Protein AF-A0A1X6NKA6-F1 (afdb_monomer_lite)

Secondary structure (DSSP, 8-state):
---SGGGSSS-SSS--TTSHHHHHHTTS--EEEEETT-HHHHHHHHHHH-PEEEEEPPPPEEE----THHHHHHHHHHHHHHHHHHSPPPPTTS---------------------PPPPHHHHHHHHHHHHHHHHHTHHHHHTTTS-HHHHHTTTTTS-HHHHHHHHHHHHHHHHHHHH-EEE-S---TTPPPPHHHHHHHHHHHHTTTS-TT-HHHHHHTT-----TTTHHHHHHHHHHHHHHHHHHHSPPPPPPTTS-PPPPP------S--TTS-HHHHHHHHHHHHHHHHHTTTTHHHHHHHHHHTT--PPEEE---HHHHGGGG-SSSSEEE---GGGPSPHHHHHHHHHHHHHHHHHHHHHTTTPPPSEEEEEE-HHHHHHHTSHHHHHHHHHHTEEEEE-TT--EEEEEEPPHHHH-SPBPEEEEEE-HHHHHH-HHHHHHHHHHHHHHHHSSS-GGGBHHHHHHHHHHHHHHHHHHT----------TTSS--TT--EEESSTT----SHHHHHHHT--SSHHHHHHHHHHHH-EEESSS-EEEE-HHHHHHHHHHEEEEEEEE--SSS-TTT-HHIIIIIIHHHHHHHHHS-STHHHHT-EEEEEES----EEETTEEE-S-S-EEHHHHHHHHHHHTTT-HHHHHHHHHTHHHHHHHHHHHHHHHHHHHHHH----HHHHHHHHIIIIISHHHHHHHHHH-HHHHHHHHHHHHHHHHTT-S-S--HHHHHHHH-

pLDDT: mean 84.9, std 17.62, range [27.66, 98.81]

Sequence (744 aa):
MHGTQEWLPGSPLGAGPYCWPDKLLGNVPHLYVYAANNPAESALAKRRAYATIVSHGVPPYGRAGLYKELAALPPQLAALTAALDEAPPPPADEPAAAAAATATDGGSGGGDGGCGHHPPAVAAALAAVVATATAAGLDADTGRALDWAALRAGGGSLTRAELAAAATVLGDRLAVVANRLYSVGLHVFGRAPTAEEVASTLSPLLAGSLPPEDADLTAAAGGGHLDRGVLEAETVPAVAAAIAAHTVGAEAPPAAADGGDAPPPPPFDGTPWAPHLPAPTLDALATAATVGALMRQTPGELDALSTALDGGYVRAAPGGDVLRDGPGVLPTGRNIHSLDPYRLPSPTAAAAGAALAEEVVANHAAAHGGRPPATVAVPLWGLDAIKTRGEAVGLVLGLVGAAVVRDATGRVVRFELRPLAALGRPRVDVLVNLSGIFRDSFAHTVELLDDMFRRAAAAEEDPEWNFVRAHALAAAADAAAAADGGGGGGGGGGDAAGVGDVAARLFSNAPESYGSQVAERVQDGTWEAGEELADTYVARNAYAYGRSVRGAPSRPALDALLATTEAVVQQIDSVEYGLTDIQEYHANTGALVRAARAAKPGGAAAADVSASIVEAVAAPVMGAGRRLVNRSLVPLDDLLRTEYRAKLLNPAWAAAMLASGPGGAYEVSTRATALIGWGGAVGFGDAFVYEQLAGLYVTDAANRAALRGANPEAYRNVVGRLLEGAGRGLWADPPPALLNRLRE

Radius of gyration: 27.6 Å; chains: 1; bounding box: 85×81×66 Å

Structure (mmCIF, N/CA/C/O backbone):
data_AF-A0A1X6NKA6-F1
#
_entry.id   AF-A0A1X6NKA6-F1
#
loop_
_atom_site.group_PDB
_atom_site.id
_atom_site.type_symbol
_atom_site.label_atom_id
_atom_site.label_alt_id
_atom_site.label_comp_id
_atom_site.label_asym_id
_atom_site.label_entity_id
_atom_site.label_seq_id
_atom_site.pdbx_PDB_ins_code
_atom_site.Cartn_x
_atom_site.Cartn_y
_atom_site.Cartn_z
_atom_site.occupancy
_atom_site.B_iso_or_equiv
_atom_site.auth_seq_id
_atom_site.auth_comp_id
_atom_site.auth_asym_id
_atom_site.auth_atom_id
_atom_site.pdbx_PDB_model_num
ATOM 1 N N . MET A 1 1 ? 4.284 -8.189 12.095 1.00 51.81 1 MET A N 1
ATOM 2 C CA . MET A 1 1 ? 5.713 -8.114 12.461 1.00 51.81 1 MET A CA 1
ATOM 3 C C . MET A 1 1 ? 6.315 -9.488 12.242 1.00 51.81 1 MET A C 1
ATOM 5 O O . MET A 1 1 ? 5.708 -10.466 12.664 1.00 51.81 1 MET A O 1
ATOM 9 N N . HIS A 1 2 ? 7.441 -9.550 11.548 1.00 72.44 2 HIS A N 1
ATOM 10 C CA . HIS A 1 2 ? 8.125 -10.783 11.175 1.00 72.44 2 HIS A CA 1
ATOM 11 C C . HIS A 1 2 ? 9.512 -10.832 11.815 1.00 72.44 2 HIS A C 1
ATOM 13 O O . HIS A 1 2 ? 9.931 -9.891 12.495 1.00 72.44 2 HIS A O 1
ATOM 19 N N . GLY A 1 3 ? 10.205 -11.944 11.634 1.00 72.50 3 GLY A N 1
ATOM 20 C CA . GLY A 1 3 ? 11.508 -12.192 12.222 1.00 72.50 3 GLY A CA 1
ATOM 21 C C . GLY A 1 3 ? 12.575 -11.615 11.316 1.00 72.50 3 GLY A C 1
ATOM 22 O O . GLY A 1 3 ? 12.289 -11.077 10.250 1.00 72.50 3 GLY A O 1
ATOM 23 N N . THR A 1 4 ? 13.833 -11.712 11.724 1.00 82.19 4 THR A N 1
ATOM 24 C CA . THR A 1 4 ? 14.959 -11.407 10.830 1.00 82.19 4 THR A CA 1
ATOM 25 C C . THR A 1 4 ? 15.486 -12.659 10.139 1.00 82.19 4 THR A C 1
ATOM 27 O O . THR A 1 4 ? 16.085 -12.560 9.071 1.00 82.19 4 THR A O 1
ATOM 30 N N . GLN A 1 5 ? 15.260 -13.842 10.720 1.00 87.56 5 GLN A N 1
ATOM 31 C CA . GLN A 1 5 ? 15.909 -15.088 10.314 1.00 87.56 5 GLN A CA 1
ATOM 32 C C . GLN A 1 5 ? 15.603 -15.462 8.868 1.00 87.56 5 GLN A C 1
ATOM 34 O O . GLN A 1 5 ? 16.527 -15.707 8.099 1.00 87.56 5 GLN A O 1
ATOM 39 N N . GLU A 1 6 ? 14.333 -15.452 8.478 1.00 89.50 6 GLU A N 1
ATOM 40 C CA . GLU A 1 6 ? 13.853 -15.811 7.144 1.00 89.50 6 GLU A CA 1
ATOM 41 C C . GLU A 1 6 ? 14.269 -14.823 6.043 1.00 89.50 6 GLU A C 1
ATOM 43 O O . GLU A 1 6 ? 14.044 -15.105 4.867 1.00 89.50 6 GLU A O 1
ATOM 48 N N . TRP A 1 7 ? 14.927 -13.717 6.403 1.00 90.94 7 TRP A N 1
ATOM 49 C CA . TRP A 1 7 ? 15.414 -12.667 5.502 1.00 90.94 7 TRP A CA 1
ATOM 50 C C . TRP A 1 7 ? 16.938 -12.629 5.378 1.00 90.94 7 TRP A C 1
ATOM 52 O O . TRP A 1 7 ? 17.463 -11.968 4.482 1.00 90.94 7 TRP A O 1
ATOM 62 N N . LEU A 1 8 ? 17.662 -13.361 6.231 1.00 91.69 8 LEU A N 1
ATOM 63 C CA . LEU A 1 8 ? 19.123 -13.410 6.182 1.00 91.69 8 LEU A CA 1
ATOM 64 C C . LEU A 1 8 ? 19.630 -14.048 4.877 1.00 91.69 8 LEU A C 1
ATOM 66 O O . LEU A 1 8 ? 18.891 -14.806 4.242 1.00 91.69 8 LEU A O 1
ATOM 70 N N . PRO A 1 9 ? 20.888 -13.794 4.468 1.00 90.62 9 PRO A N 1
ATOM 71 C CA . PRO A 1 9 ? 21.424 -14.334 3.222 1.00 90.62 9 PRO A CA 1
ATOM 72 C C . PRO A 1 9 ? 21.401 -15.871 3.153 1.00 90.62 9 PRO A C 1
ATOM 74 O O . PRO A 1 9 ? 21.667 -16.574 4.134 1.00 90.62 9 PRO A O 1
ATOM 77 N N . GLY A 1 10 ? 21.083 -16.391 1.972 1.00 90.19 10 GLY A N 1
ATOM 78 C CA . GLY A 1 10 ? 21.045 -17.815 1.647 1.00 90.19 10 GLY A CA 1
ATOM 79 C C . GLY A 1 10 ? 20.010 -18.149 0.572 1.00 90.19 10 GLY A C 1
ATOM 80 O O . GLY A 1 10 ? 19.214 -17.296 0.171 1.00 90.19 10 GLY A O 1
ATOM 81 N N . SER A 1 11 ? 19.960 -19.418 0.169 1.00 89.25 11 SER A N 1
ATOM 82 C CA . SER A 1 11 ? 19.050 -19.908 -0.869 1.00 89.25 11 SER A CA 1
ATOM 83 C C . SER A 1 11 ? 17.591 -19.458 -0.644 1.00 89.25 11 SER A C 1
ATOM 85 O O . SER A 1 11 ? 17.099 -19.487 0.494 1.00 89.25 11 SER A O 1
ATOM 87 N N . PRO A 1 12 ? 16.870 -19.054 -1.706 1.00 84.88 12 PRO A N 1
ATOM 88 C CA . PRO A 1 12 ? 15.459 -18.674 -1.614 1.00 84.88 12 PRO A CA 1
ATOM 89 C C . PRO A 1 12 ? 14.524 -19.863 -1.326 1.00 84.88 12 PRO A C 1
ATOM 91 O O . PRO A 1 12 ? 13.420 -19.683 -0.811 1.00 84.88 12 PRO A O 1
ATOM 94 N N . LEU A 1 13 ? 14.959 -21.090 -1.633 1.00 85.81 13 LEU A N 1
ATOM 95 C CA . LEU A 1 13 ? 14.236 -22.332 -1.357 1.00 85.81 13 LEU A CA 1
ATOM 96 C C . LEU A 1 13 ? 15.226 -23.461 -1.056 1.00 85.81 13 LEU A C 1
ATOM 98 O O . LEU A 1 13 ? 16.273 -23.550 -1.694 1.00 85.81 13 LEU A O 1
ATOM 102 N N . GLY A 1 14 ? 14.877 -24.347 -0.119 1.00 84.81 14 GLY A N 1
ATOM 103 C CA . GLY A 1 14 ? 15.750 -25.458 0.261 1.00 84.81 14 GLY A CA 1
ATOM 104 C C . GLY A 1 14 ? 17.017 -24.944 0.936 1.00 84.81 14 GLY A C 1
ATOM 105 O O . GLY A 1 14 ? 18.118 -25.169 0.436 1.00 84.81 14 GLY A O 1
ATOM 106 N N . ALA A 1 15 ? 16.846 -24.192 2.029 1.00 88.44 15 ALA A N 1
ATOM 107 C CA . ALA A 1 15 ? 17.965 -23.767 2.857 1.00 88.44 15 ALA A CA 1
ATOM 108 C C . ALA A 1 15 ? 18.807 -24.991 3.269 1.00 88.44 15 ALA A C 1
ATOM 110 O O . ALA A 1 15 ? 18.294 -26.092 3.452 1.00 88.44 15 ALA A O 1
ATOM 111 N N . GLY A 1 16 ? 20.120 -24.803 3.334 1.00 89.38 16 GLY A N 1
ATOM 112 C CA . GLY A 1 16 ? 21.069 -25.847 3.712 1.00 89.38 16 GLY A CA 1
ATOM 113 C C . GLY A 1 16 ? 22.232 -25.253 4.503 1.00 89.38 16 GLY A C 1
ATOM 114 O O . GLY A 1 16 ? 22.208 -24.054 4.783 1.00 89.38 16 GLY A O 1
ATOM 115 N N . PRO A 1 17 ? 23.308 -26.013 4.772 1.00 91.44 17 PRO A N 1
ATOM 116 C CA . PRO A 1 17 ? 24.329 -25.655 5.767 1.00 91.44 17 PRO A CA 1
ATOM 117 C C . PRO A 1 17 ? 25.132 -24.381 5.452 1.00 91.44 17 PRO A C 1
ATOM 119 O O . PRO A 1 17 ? 25.899 -23.899 6.285 1.00 91.44 17 PRO A O 1
ATOM 122 N N . TYR A 1 18 ? 24.982 -23.820 4.250 1.00 91.62 18 TYR A N 1
ATOM 123 C CA . TYR A 1 18 ? 25.591 -22.552 3.840 1.00 91.62 18 TYR A CA 1
ATOM 124 C C . TYR A 1 18 ? 24.664 -21.338 4.011 1.00 91.62 18 TYR A C 1
ATOM 126 O O . TYR A 1 18 ? 25.142 -20.209 3.951 1.00 91.62 18 TYR A O 1
ATOM 134 N N . CYS A 1 19 ? 23.374 -21.553 4.270 1.00 93.69 19 CYS A N 1
ATOM 135 C CA . CYS A 1 19 ? 22.367 -20.510 4.451 1.00 93.69 19 CYS A CA 1
ATOM 136 C C . CYS A 1 19 ? 22.309 -20.073 5.921 1.00 93.69 19 CYS A C 1
ATOM 138 O O . CYS A 1 19 ? 22.289 -20.913 6.821 1.00 93.69 19 CYS A O 1
ATOM 140 N N . TRP A 1 20 ? 22.237 -18.767 6.186 1.00 93.94 20 TRP A N 1
ATOM 141 C CA . TRP A 1 20 ? 22.110 -18.257 7.557 1.00 93.94 20 TRP A CA 1
ATOM 142 C C . TRP A 1 20 ? 20.865 -18.743 8.308 1.00 93.94 20 TRP A C 1
ATOM 144 O O . TRP A 1 20 ? 21.028 -19.112 9.472 1.00 93.94 20 TRP A O 1
ATOM 154 N N . PRO A 1 21 ? 19.664 -18.801 7.693 1.00 92.25 21 PRO A N 1
ATOM 155 C CA . PRO A 1 21 ? 18.490 -19.347 8.369 1.00 92.25 21 PRO A CA 1
ATOM 156 C C . PRO A 1 21 ? 18.732 -20.756 8.937 1.00 92.25 21 PRO A C 1
ATOM 158 O O . PRO A 1 21 ? 18.454 -21.006 10.105 1.00 92.25 21 PRO A O 1
ATOM 161 N N . ASP A 1 22 ? 19.342 -21.643 8.143 1.00 93.31 22 ASP A N 1
ATOM 162 C CA . ASP A 1 22 ? 19.651 -23.026 8.527 1.00 93.31 22 ASP A CA 1
ATOM 163 C C . ASP A 1 22 ? 20.708 -23.096 9.637 1.00 93.31 22 ASP A C 1
ATOM 165 O O . ASP A 1 22 ? 20.525 -23.793 10.630 1.00 93.31 22 ASP A O 1
ATOM 169 N N . LYS A 1 23 ? 21.784 -22.305 9.531 1.00 93.06 23 LYS A N 1
ATOM 170 C CA . LYS A 1 23 ? 22.840 -22.251 10.557 1.00 93.06 23 LYS A CA 1
ATOM 171 C C . LYS A 1 23 ? 22.332 -21.800 11.925 1.00 93.06 23 LYS A C 1
ATOM 173 O O . LYS A 1 23 ? 22.872 -22.236 12.939 1.00 93.06 23 LYS A O 1
ATOM 178 N N . LEU A 1 24 ? 21.368 -20.880 11.949 1.00 92.12 24 LEU A N 1
ATOM 179 C CA . LEU A 1 24 ? 20.849 -20.302 13.188 1.00 92.12 24 LEU A CA 1
ATOM 180 C C . LEU A 1 24 ? 19.751 -21.160 13.818 1.00 92.12 24 LEU A C 1
ATOM 182 O O . LEU A 1 24 ? 19.713 -21.279 15.040 1.00 92.12 24 LEU A O 1
ATOM 186 N N . LEU A 1 25 ? 18.870 -21.747 13.004 1.00 90.75 25 LEU A N 1
ATOM 187 C CA . LEU A 1 25 ? 17.755 -22.568 13.488 1.00 90.75 25 LEU A CA 1
ATOM 188 C C . LEU A 1 25 ? 18.145 -24.031 13.715 1.00 90.75 25 LEU A C 1
ATOM 190 O O . LEU A 1 25 ? 17.664 -24.668 14.656 1.00 90.75 25 LEU A O 1
ATOM 194 N N . GLY A 1 26 ? 19.014 -24.574 12.861 1.00 90.00 26 GLY A N 1
ATOM 195 C CA . GLY A 1 26 ? 19.338 -25.993 12.831 1.00 90.00 26 GLY A CA 1
ATOM 196 C C . GLY A 1 26 ? 18.076 -26.854 12.751 1.00 90.00 26 GLY A C 1
ATOM 197 O O . GLY A 1 26 ? 17.219 -26.652 11.897 1.00 90.00 26 GLY A O 1
ATOM 198 N N . ASN A 1 27 ? 17.953 -27.801 13.682 1.00 91.50 27 ASN A N 1
ATOM 199 C CA . ASN A 1 27 ? 16.845 -28.760 13.732 1.00 91.50 27 ASN A CA 1
ATOM 200 C C . ASN A 1 27 ? 15.757 -28.396 14.757 1.00 91.50 27 ASN A C 1
ATOM 202 O O . ASN A 1 27 ? 14.934 -29.249 15.091 1.00 91.50 27 ASN A O 1
ATOM 206 N N . VAL A 1 28 ? 15.773 -27.184 15.323 1.00 92.12 28 VAL A N 1
ATOM 207 C CA . VAL A 1 28 ? 14.750 -26.773 16.295 1.00 92.12 28 VAL A CA 1
ATOM 208 C C . VAL A 1 28 ? 13.423 -26.560 15.555 1.00 92.12 28 VAL A C 1
ATOM 210 O O . VAL A 1 28 ? 13.396 -25.766 14.613 1.00 92.12 28 VAL A O 1
ATOM 213 N N . PRO A 1 29 ? 12.316 -27.226 15.951 1.00 92.94 29 PRO A N 1
ATOM 214 C CA . PRO A 1 29 ? 11.007 -26.953 15.369 1.00 92.94 29 PRO A CA 1
ATOM 215 C C . PRO A 1 29 ? 10.650 -25.473 15.508 1.00 92.94 29 PRO A C 1
ATOM 217 O O . PRO A 1 29 ? 10.591 -24.935 16.614 1.00 92.94 29 PRO A O 1
ATOM 220 N N . HIS A 1 30 ? 10.415 -24.815 14.377 1.00 93.88 30 HIS A N 1
ATOM 221 C CA . HIS A 1 30 ? 10.095 -23.397 14.335 1.00 93.88 30 HIS A CA 1
ATOM 222 C C . HIS A 1 30 ? 8.582 -23.220 14.196 1.00 93.88 30 HIS A C 1
ATOM 224 O O . HIS A 1 30 ? 8.009 -23.450 13.132 1.00 93.88 30 HIS A O 1
ATOM 230 N N . LEU A 1 31 ? 7.924 -22.829 15.285 1.00 94.94 31 LEU A N 1
ATOM 231 C CA . LEU A 1 31 ? 6.514 -22.442 15.278 1.00 94.94 31 LEU A CA 1
ATOM 232 C C . LEU A 1 31 ? 6.413 -20.926 15.160 1.00 94.94 31 LEU A C 1
ATOM 234 O O . LEU A 1 31 ? 7.112 -20.210 15.875 1.00 94.94 31 LEU A O 1
ATOM 238 N N . TYR A 1 32 ? 5.535 -20.447 14.283 1.00 95.75 32 TYR A N 1
ATOM 239 C CA . TYR A 1 32 ? 5.427 -19.023 13.992 1.00 95.75 32 TYR A CA 1
ATOM 240 C C . TYR A 1 32 ? 3.969 -18.559 14.010 1.00 95.75 32 TYR A C 1
ATOM 242 O O . TYR A 1 32 ? 3.171 -18.941 13.157 1.00 95.75 32 TYR A O 1
ATOM 250 N N . VAL A 1 33 ? 3.629 -17.692 14.966 1.00 95.62 33 VAL A N 1
ATOM 251 C CA . VAL A 1 33 ? 2.360 -16.955 14.976 1.00 95.62 33 VAL A CA 1
ATOM 252 C C . VAL A 1 33 ? 2.410 -15.838 13.932 1.00 95.62 33 VAL A C 1
ATOM 254 O O . VAL A 1 33 ? 3.265 -14.958 14.017 1.00 95.62 33 VAL A O 1
ATOM 257 N N . TYR A 1 34 ? 1.524 -15.883 12.935 1.00 94.94 34 TYR A N 1
ATOM 258 C CA . TYR A 1 34 ? 1.578 -14.981 11.775 1.00 94.94 34 TYR A CA 1
ATOM 259 C C . TYR A 1 34 ? 0.198 -14.455 11.390 1.00 94.94 34 TYR A C 1
ATOM 261 O O . TYR A 1 34 ? -0.791 -15.170 11.511 1.00 94.94 34 TYR A O 1
ATOM 269 N N . ALA A 1 35 ? 0.102 -13.232 10.877 1.00 93.56 35 ALA A N 1
ATOM 270 C CA . ALA A 1 35 ? -1.185 -12.687 10.457 1.00 93.56 35 ALA A CA 1
ATOM 271 C C . ALA A 1 35 ? -1.758 -13.487 9.273 1.00 93.56 35 ALA A C 1
ATOM 273 O O . ALA A 1 35 ? -1.053 -13.754 8.294 1.00 93.56 35 ALA A O 1
ATOM 274 N N . ALA A 1 36 ? -3.043 -13.848 9.341 1.00 93.31 36 ALA A N 1
ATOM 275 C CA . ALA A 1 36 ? -3.740 -14.593 8.286 1.00 93.31 36 ALA A CA 1
ATOM 276 C C . ALA A 1 36 ? -3.686 -13.874 6.930 1.00 93.31 36 ALA A C 1
ATOM 278 O O . ALA A 1 36 ? -3.615 -14.514 5.879 1.00 93.31 36 ALA A O 1
ATOM 279 N N . ASN A 1 37 ? -3.643 -12.542 6.971 1.00 91.31 37 ASN A N 1
ATOM 280 C CA . ASN A 1 37 ? -3.549 -11.674 5.811 1.00 91.31 37 ASN A CA 1
ATOM 281 C C . ASN A 1 37 ? -2.117 -11.434 5.319 1.00 91.31 37 ASN A C 1
ATOM 283 O O . ASN A 1 37 ? -1.935 -10.600 4.444 1.00 91.31 37 ASN A O 1
ATOM 287 N N . ASN A 1 38 ? -1.100 -12.148 5.804 1.00 92.44 38 ASN A N 1
ATOM 288 C CA . ASN A 1 38 ? 0.249 -12.056 5.243 1.00 92.44 38 ASN A CA 1
ATOM 289 C C . ASN A 1 38 ? 0.750 -13.417 4.716 1.00 92.44 38 ASN A C 1
ATOM 291 O O . ASN A 1 38 ? 1.715 -14.004 5.224 1.00 92.44 38 ASN A O 1
ATOM 295 N N . PRO A 1 39 ? 0.091 -13.964 3.672 1.00 92.81 39 PRO A N 1
ATOM 296 C CA . PRO A 1 39 ? 0.469 -15.243 3.073 1.00 92.81 39 PRO A CA 1
ATOM 297 C C . PRO A 1 39 ? 1.810 -15.199 2.326 1.00 92.81 39 PRO A C 1
ATOM 299 O O . PRO A 1 39 ? 2.350 -16.254 1.998 1.00 92.81 39 PRO A O 1
ATOM 302 N N . ALA A 1 40 ? 2.325 -14.012 1.991 1.00 92.00 40 ALA A N 1
ATOM 303 C CA . ALA A 1 40 ? 3.555 -13.857 1.219 1.00 92.00 40 ALA A CA 1
ATOM 304 C C . ALA A 1 40 ? 4.795 -14.069 2.085 1.00 92.00 40 ALA A C 1
ATOM 306 O O . ALA A 1 40 ? 5.633 -14.917 1.780 1.00 92.00 40 ALA A O 1
ATOM 307 N N . GLU A 1 41 ? 4.897 -13.336 3.188 1.00 93.00 41 GLU A N 1
ATOM 308 C CA . GLU A 1 41 ? 6.041 -13.465 4.085 1.00 93.00 41 GLU A CA 1
ATOM 309 C C . GLU A 1 41 ? 5.987 -14.774 4.881 1.00 93.00 41 GLU A C 1
ATOM 311 O O . GLU A 1 41 ? 7.013 -15.429 5.060 1.00 93.00 41 GLU A O 1
ATOM 316 N N . SER A 1 42 ? 4.793 -15.245 5.263 1.00 93.88 42 SER A N 1
ATOM 317 C CA . SER A 1 42 ? 4.657 -16.565 5.896 1.00 93.88 42 SER A CA 1
ATOM 318 C C . SER A 1 42 ? 5.123 -17.705 4.978 1.00 93.88 42 SER A C 1
ATOM 320 O O . SER A 1 42 ? 5.689 -18.692 5.453 1.00 93.88 42 SER A O 1
ATOM 322 N N . ALA A 1 43 ? 4.975 -17.569 3.653 1.00 93.25 43 ALA A N 1
ATOM 323 C CA . ALA A 1 43 ? 5.566 -18.505 2.698 1.00 93.25 43 ALA A CA 1
ATOM 324 C C . ALA A 1 43 ? 7.099 -18.459 2.696 1.00 93.25 43 ALA A C 1
ATOM 326 O O . ALA A 1 43 ? 7.732 -19.509 2.556 1.00 93.25 43 ALA A O 1
ATOM 327 N N . LEU A 1 44 ? 7.700 -17.284 2.895 1.00 92.19 44 LEU A N 1
ATOM 328 C CA . LEU A 1 44 ? 9.147 -17.147 3.049 1.00 92.19 44 LEU A CA 1
ATOM 329 C C . LEU A 1 44 ? 9.629 -17.835 4.334 1.00 92.19 44 LEU A C 1
ATOM 331 O O . LEU A 1 44 ? 10.540 -18.664 4.273 1.00 92.19 44 LEU A O 1
ATOM 335 N N . ALA A 1 45 ? 8.954 -17.593 5.463 1.00 93.75 45 ALA A N 1
ATOM 336 C CA . ALA A 1 45 ? 9.250 -18.243 6.740 1.00 93.75 45 ALA A CA 1
ATOM 337 C C . ALA A 1 45 ? 9.175 -19.779 6.640 1.00 93.75 45 ALA A C 1
ATOM 339 O O . ALA A 1 45 ? 10.063 -20.487 7.115 1.00 93.75 45 ALA A O 1
ATOM 340 N N . LYS A 1 46 ? 8.176 -20.322 5.935 1.00 94.19 46 LYS A N 1
ATOM 341 C CA . LYS A 1 46 ? 8.086 -21.768 5.660 1.00 94.19 46 LYS A CA 1
ATOM 342 C C . LYS A 1 46 ? 9.268 -22.301 4.858 1.00 94.19 46 LYS A C 1
ATOM 344 O O . LYS A 1 46 ? 9.819 -23.348 5.186 1.00 94.19 46 LYS A O 1
ATOM 349 N N . ARG A 1 47 ? 9.621 -21.614 3.769 1.00 93.00 47 ARG A N 1
ATOM 350 C CA . ARG A 1 47 ? 10.608 -22.092 2.786 1.00 93.00 47 ARG A CA 1
ATOM 351 C C . ARG A 1 47 ? 12.046 -21.942 3.264 1.00 93.00 47 ARG A C 1
ATOM 353 O O . ARG A 1 47 ? 12.888 -22.751 2.876 1.00 93.00 47 ARG A O 1
ATOM 360 N N . ARG A 1 48 ? 12.321 -20.900 4.053 1.00 92.94 48 ARG A N 1
ATOM 361 C CA . ARG A 1 48 ? 13.678 -20.517 4.465 1.00 92.94 48 ARG A CA 1
ATOM 362 C C . ARG A 1 48 ? 13.964 -20.795 5.933 1.00 92.94 48 ARG A C 1
ATOM 364 O O . ARG A 1 48 ? 15.117 -21.014 6.264 1.00 92.94 48 ARG A O 1
ATOM 371 N N . ALA A 1 49 ? 12.943 -20.817 6.786 1.00 92.12 49 ALA A N 1
ATOM 372 C CA . ALA A 1 49 ? 13.086 -20.993 8.230 1.00 92.12 49 ALA A CA 1
ATOM 373 C C . ALA A 1 49 ? 12.298 -22.200 8.774 1.00 92.12 49 ALA A C 1
ATOM 375 O O . ALA A 1 49 ? 12.089 -22.296 9.979 1.00 92.12 49 ALA A O 1
ATOM 376 N N . TYR A 1 50 ? 11.836 -23.103 7.898 1.00 92.81 50 TYR A N 1
ATOM 377 C CA . TYR A 1 50 ? 11.107 -24.333 8.251 1.00 92.81 50 TYR A CA 1
ATOM 378 C C . TYR A 1 50 ? 9.862 -24.105 9.127 1.00 92.81 50 TYR A C 1
ATOM 380 O O . TYR A 1 50 ? 9.442 -24.990 9.872 1.00 92.81 50 TYR A O 1
ATOM 388 N N . ALA A 1 51 ? 9.274 -22.908 9.047 1.00 94.56 51 ALA A N 1
ATOM 389 C CA . ALA A 1 51 ? 8.233 -22.491 9.969 1.00 94.56 51 ALA A CA 1
ATOM 390 C C . ALA A 1 51 ? 6.921 -23.270 9.770 1.00 94.56 51 ALA A C 1
ATOM 392 O O . ALA A 1 51 ? 6.377 -23.345 8.661 1.00 94.56 51 ALA A O 1
ATOM 393 N N . THR A 1 52 ? 6.356 -23.773 10.865 1.00 96.62 52 THR A N 1
ATOM 394 C CA . THR A 1 52 ? 4.939 -24.145 10.945 1.00 96.62 52 THR A CA 1
ATOM 395 C C . THR A 1 52 ? 4.160 -22.930 11.415 1.00 96.62 52 THR A C 1
ATOM 397 O O . THR A 1 52 ? 4.392 -22.415 12.507 1.00 96.62 52 THR A O 1
ATOM 400 N N . ILE A 1 53 ? 3.255 -22.451 10.567 1.00 97.12 53 ILE A N 1
ATOM 401 C CA . ILE A 1 53 ? 2.503 -21.231 10.829 1.00 97.12 53 ILE A CA 1
ATOM 402 C C . ILE A 1 53 ? 1.278 -21.561 11.680 1.00 97.12 53 ILE A C 1
ATOM 404 O O . ILE A 1 53 ? 0.589 -22.548 11.425 1.00 97.12 53 ILE A O 1
ATOM 408 N N . VAL A 1 54 ? 0.990 -20.706 12.654 1.00 97.44 54 VAL A N 1
ATOM 409 C CA . VAL A 1 54 ? -0.294 -20.644 13.355 1.00 97.44 54 VAL A CA 1
ATOM 410 C C . VAL A 1 54 ? -0.865 -19.261 13.085 1.00 97.44 54 VAL A C 1
ATOM 412 O O . VAL A 1 54 ? -0.377 -18.261 13.614 1.00 97.44 54 VAL A O 1
ATOM 415 N N . SER A 1 55 ? -1.834 -19.178 12.176 1.00 96.69 55 SER A N 1
ATOM 416 C CA . SER A 1 55 ? -2.357 -17.883 11.757 1.00 96.69 55 SER A CA 1
ATOM 417 C C . SER A 1 55 ? -3.145 -17.195 12.866 1.00 96.69 55 SER A C 1
ATOM 419 O O . SER A 1 55 ? -3.789 -17.863 13.670 1.00 96.69 55 SER A O 1
ATOM 421 N N . HIS A 1 56 ? -3.143 -15.868 12.876 1.00 95.50 56 HIS A N 1
ATOM 422 C CA . HIS A 1 56 ? -3.998 -15.061 13.738 1.00 95.50 56 HIS A CA 1
ATOM 423 C C . HIS A 1 56 ? -4.800 -14.026 12.945 1.00 95.50 56 HIS A C 1
ATOM 425 O O . HIS A 1 56 ? -4.441 -13.689 11.811 1.00 95.50 56 HIS A O 1
ATOM 431 N N . GLY A 1 57 ? -5.882 -13.524 13.539 1.00 91.31 57 GLY A N 1
ATOM 432 C CA . GLY A 1 57 ? -6.728 -12.489 12.941 1.00 91.31 57 GLY A CA 1
ATOM 433 C C . GLY A 1 57 ? -6.016 -11.146 12.760 1.00 91.31 57 GLY A C 1
ATOM 434 O O . GLY A 1 57 ? -5.027 -10.847 13.432 1.00 91.31 57 GLY A O 1
ATOM 435 N N . VAL A 1 58 ? -6.523 -10.322 11.844 1.00 89.94 58 VAL A N 1
ATOM 436 C CA . VAL A 1 58 ? -6.160 -8.897 11.782 1.00 89.94 58 VAL A CA 1
ATOM 437 C C . VAL A 1 58 ? -6.891 -8.129 12.888 1.00 89.94 58 VAL A C 1
ATOM 439 O O . VAL A 1 58 ? -7.916 -8.613 13.376 1.00 89.94 58 VAL A O 1
ATOM 442 N N . PRO A 1 59 ? -6.398 -6.949 13.309 1.00 88.88 59 PRO A N 1
ATOM 443 C CA . PRO A 1 59 ? -7.155 -6.107 14.224 1.00 88.88 59 PRO A CA 1
ATOM 444 C C . PRO A 1 59 ? -8.551 -5.773 13.663 1.00 88.88 59 PRO A C 1
ATOM 446 O O . PRO A 1 59 ? -8.712 -5.707 12.442 1.00 88.88 59 PRO A O 1
ATOM 449 N N . PRO A 1 60 ? -9.548 -5.528 14.530 1.00 83.62 60 PRO A N 1
ATOM 450 C CA . PRO A 1 60 ? -10.877 -5.104 14.105 1.00 83.62 60 PRO A CA 1
ATOM 451 C C . PRO A 1 60 ? -10.828 -3.857 13.221 1.00 83.62 60 PRO A C 1
ATOM 453 O O . PRO A 1 60 ? -10.013 -2.960 13.438 1.00 83.62 60 PRO A O 1
ATOM 456 N N . TYR A 1 61 ? -11.736 -3.767 12.254 1.00 86.94 61 TYR A N 1
ATOM 457 C CA . TYR A 1 61 ? -11.844 -2.585 11.404 1.00 86.94 61 TYR A CA 1
ATOM 458 C C . TYR A 1 61 ? -12.625 -1.465 12.098 1.00 86.94 61 TYR A C 1
ATOM 460 O O . TYR A 1 61 ? -13.453 -1.705 12.973 1.00 86.94 61 TYR A O 1
ATOM 468 N N . GLY A 1 62 ? -12.391 -0.229 11.678 1.00 85.00 62 GLY A N 1
ATOM 469 C CA . GLY A 1 62 ? -13.179 0.946 12.035 1.00 85.00 62 GLY A CA 1
ATOM 470 C C . GLY A 1 62 ? -13.268 1.905 10.858 1.00 85.00 62 GLY A C 1
ATOM 471 O O . GLY A 1 62 ? -12.503 1.797 9.899 1.00 85.00 62 GLY A O 1
ATOM 472 N N . ARG A 1 63 ? -14.210 2.848 10.924 1.00 87.44 63 ARG A N 1
ATOM 473 C CA . ARG A 1 63 ? -14.316 3.955 9.964 1.00 87.44 63 ARG A CA 1
ATOM 474 C C . ARG A 1 63 ? -13.725 5.209 10.577 1.00 87.44 63 ARG A C 1
ATOM 476 O O . ARG A 1 63 ? -13.984 5.500 11.744 1.00 87.44 63 ARG A O 1
ATOM 483 N N . ALA A 1 64 ? -12.937 5.940 9.795 1.00 89.56 64 ALA A N 1
ATOM 484 C CA . ALA A 1 64 ? -12.259 7.151 10.247 1.00 89.56 64 ALA A CA 1
ATOM 485 C C . ALA A 1 64 ? -13.228 8.191 10.822 1.00 89.56 64 ALA A C 1
ATOM 487 O O . ALA A 1 64 ? -12.899 8.844 11.814 1.00 89.56 64 ALA A O 1
ATOM 488 N N . GLY A 1 65 ? -14.419 8.309 10.227 1.00 90.50 65 GLY A N 1
ATOM 489 C CA . GLY A 1 65 ? -15.369 9.361 10.559 1.00 90.50 65 GLY A CA 1
ATOM 490 C C . GLY A 1 65 ? -14.808 10.751 10.251 1.00 90.50 65 GLY A C 1
ATOM 491 O O . GLY A 1 65 ? -13.764 10.908 9.618 1.00 90.50 65 GLY A O 1
ATOM 492 N N . LEU A 1 66 ? -15.523 11.779 10.698 1.00 93.19 66 LEU A N 1
ATOM 493 C CA . LEU A 1 66 ? -15.061 13.162 10.636 1.00 93.19 66 LEU A CA 1
ATOM 494 C C . LEU A 1 66 ? -14.817 13.669 12.055 1.00 93.19 66 LEU A C 1
ATOM 496 O O . LEU A 1 66 ? -15.555 13.336 12.981 1.00 93.19 66 LEU A O 1
ATOM 500 N N . TYR A 1 67 ? -13.795 14.500 12.226 1.00 93.94 67 TYR A N 1
ATOM 501 C CA . TYR A 1 67 ? -13.426 15.079 13.515 1.00 93.94 67 TYR A CA 1
ATOM 502 C C . TYR A 1 67 ? -12.964 16.529 13.343 1.00 93.94 67 TYR A C 1
ATOM 504 O O . TYR A 1 67 ? -12.507 16.921 12.270 1.00 93.94 67 TYR A O 1
ATOM 512 N N . LYS A 1 68 ? -13.079 17.326 14.414 1.00 91.94 68 LYS A N 1
ATOM 513 C CA . LYS A 1 68 ? -12.684 18.748 14.450 1.00 91.94 68 LYS A CA 1
ATOM 514 C C . LYS A 1 68 ? -13.249 19.542 13.254 1.00 91.94 68 LYS A C 1
ATOM 516 O O . LYS A 1 68 ? -14.451 19.472 13.002 1.00 91.94 68 LYS A O 1
ATOM 521 N N . GLU A 1 69 ? -12.414 20.276 12.518 1.00 93.00 69 GLU A N 1
ATOM 522 C CA . GLU A 1 69 ? -12.802 21.112 11.376 1.00 93.00 69 GLU A CA 1
ATOM 523 C C . GLU A 1 69 ? -13.476 20.292 10.265 1.00 93.00 69 GLU A C 1
ATOM 525 O O . GLU A 1 69 ? -14.439 20.757 9.657 1.00 93.00 69 GLU A O 1
ATOM 530 N N . LEU A 1 70 ? -13.049 19.041 10.049 1.00 93.69 70 LEU A N 1
ATOM 531 C CA . LEU A 1 70 ? -13.666 18.156 9.055 1.00 93.69 70 LEU A CA 1
ATOM 532 C C . LEU A 1 70 ? -15.130 17.846 9.396 1.00 93.69 70 LEU A C 1
ATOM 534 O O . LEU A 1 70 ? -15.957 17.761 8.495 1.00 93.69 70 LEU A O 1
ATOM 538 N N . ALA A 1 71 ? -15.471 17.718 10.684 1.00 94.06 71 ALA A N 1
ATOM 539 C CA . ALA A 1 71 ? -16.849 17.484 11.129 1.00 94.06 71 ALA A CA 1
ATOM 540 C C . ALA A 1 71 ? -17.730 18.744 11.044 1.00 94.06 71 ALA A C 1
ATOM 542 O O . ALA A 1 71 ? -18.953 18.635 10.986 1.00 94.06 71 ALA A O 1
ATOM 543 N N . ALA A 1 72 ? -17.124 19.936 11.015 1.00 94.44 72 ALA A N 1
ATOM 544 C CA . ALA A 1 72 ? -17.840 21.204 10.888 1.00 94.44 72 ALA A CA 1
ATOM 545 C C . ALA A 1 72 ? -18.227 21.539 9.435 1.00 94.44 72 ALA A C 1
ATOM 547 O O . ALA A 1 72 ? -19.124 22.352 9.217 1.00 94.44 72 ALA A O 1
ATOM 548 N N . LEU A 1 73 ? -17.582 20.919 8.442 1.00 94.38 73 LEU A N 1
ATOM 549 C CA . LEU A 1 73 ? -17.784 21.232 7.025 1.00 94.38 73 LEU A CA 1
ATOM 550 C C . LEU A 1 73 ? -19.112 20.752 6.419 1.00 94.38 73 LEU A C 1
ATOM 552 O O . LEU A 1 73 ? -19.704 21.541 5.684 1.00 94.38 73 LEU A O 1
ATOM 556 N N . PRO A 1 74 ? -19.631 19.535 6.683 1.00 93.44 74 PRO A N 1
ATOM 557 C CA . PRO A 1 74 ? -20.886 19.082 6.082 1.00 93.44 74 PRO A CA 1
ATOM 558 C C . PRO A 1 74 ? -22.065 20.064 6.236 1.00 93.44 74 PRO A C 1
ATOM 560 O O . PRO A 1 74 ? -22.680 20.394 5.220 1.00 93.44 74 PRO A O 1
ATOM 563 N N . PRO A 1 75 ? -22.369 20.617 7.433 1.00 93.69 75 PRO A N 1
ATOM 564 C CA . PRO A 1 75 ? -23.439 21.608 7.553 1.00 93.69 75 PRO A CA 1
ATOM 565 C C . PRO A 1 75 ? -23.119 22.932 6.839 1.00 93.69 75 PRO A C 1
ATOM 567 O O . PRO A 1 75 ? -24.032 23.582 6.335 1.00 93.69 75 PRO A O 1
ATOM 570 N N . GLN A 1 76 ? -21.845 23.331 6.742 1.00 95.62 76 GLN A N 1
ATOM 571 C CA . GLN A 1 76 ? -21.447 24.533 5.996 1.00 95.62 76 GLN A CA 1
ATOM 572 C C . GLN A 1 76 ? -21.612 24.348 4.479 1.00 95.62 76 GLN A C 1
ATOM 574 O O . GLN A 1 76 ? -22.080 25.258 3.799 1.00 95.62 76 GLN A O 1
ATOM 579 N N . LEU A 1 77 ? -21.281 23.166 3.949 1.00 94.12 77 LEU A N 1
ATOM 580 C CA . LEU A 1 77 ? -21.487 22.816 2.540 1.00 94.12 77 LEU A CA 1
ATOM 581 C C . LEU A 1 77 ? -22.978 22.749 2.186 1.00 94.12 77 LEU A C 1
ATOM 583 O O . LEU A 1 77 ? -23.381 23.230 1.125 1.00 94.12 77 LEU A O 1
ATOM 587 N N . ALA A 1 78 ? -23.805 22.211 3.087 1.00 91.06 78 ALA A N 1
ATOM 588 C CA . ALA A 1 78 ? -25.258 22.227 2.931 1.00 91.06 78 ALA A CA 1
ATOM 589 C C . ALA A 1 78 ? -25.805 23.665 2.903 1.00 91.06 78 ALA A C 1
ATOM 591 O O . ALA A 1 78 ? -26.605 23.998 2.033 1.00 91.06 78 ALA A O 1
ATOM 592 N N . ALA A 1 79 ? -25.319 24.538 3.793 1.00 92.75 79 ALA A N 1
ATOM 593 C CA . ALA A 1 79 ? -25.695 25.951 3.806 1.00 92.75 79 ALA A CA 1
ATOM 594 C C . ALA A 1 79 ? -25.254 26.693 2.532 1.00 92.75 79 ALA A C 1
ATOM 596 O O . ALA A 1 79 ? -26.021 27.495 2.003 1.00 92.75 79 ALA A O 1
ATOM 597 N N . LEU A 1 80 ? -24.055 26.409 2.009 1.00 92.69 80 LEU A N 1
ATOM 598 C CA . LEU A 1 80 ? -23.594 26.955 0.730 1.00 92.69 80 LEU A CA 1
ATOM 599 C C . LEU A 1 80 ? -24.492 26.492 -0.424 1.00 92.69 80 LEU A C 1
ATOM 601 O O . LEU A 1 80 ? -24.897 27.313 -1.239 1.00 92.69 80 LEU A O 1
ATOM 605 N N . THR A 1 81 ? -24.846 25.208 -0.466 1.00 91.44 81 THR A N 1
ATOM 606 C CA . THR A 1 81 ? -25.729 24.652 -1.504 1.00 91.44 81 THR A CA 1
ATOM 607 C C . THR A 1 81 ? -27.117 25.293 -1.452 1.00 91.44 81 THR A C 1
ATOM 609 O O . THR A 1 81 ? -27.600 25.771 -2.472 1.00 91.44 81 THR A O 1
ATOM 612 N N . ALA A 1 82 ? -27.711 25.416 -0.261 1.00 91.06 82 ALA A N 1
ATOM 613 C CA . ALA A 1 82 ? -28.996 26.090 -0.079 1.00 91.06 82 ALA A CA 1
ATOM 614 C C . ALA A 1 82 ? -28.940 27.574 -0.484 1.00 91.06 82 ALA A C 1
ATOM 616 O O . ALA A 1 82 ? -29.824 28.060 -1.186 1.00 91.06 82 ALA A O 1
ATOM 617 N N . ALA A 1 83 ? -27.875 28.290 -0.104 1.00 91.31 83 ALA A N 1
ATOM 618 C CA . ALA A 1 83 ? -27.686 29.688 -0.489 1.00 91.31 83 ALA A CA 1
ATOM 619 C C . ALA A 1 83 ? -27.514 29.856 -2.005 1.00 91.31 83 ALA A C 1
ATOM 621 O O . ALA A 1 83 ? -27.980 30.849 -2.567 1.00 91.31 83 ALA A O 1
ATOM 622 N N . LEU A 1 84 ? -26.849 28.899 -2.666 1.00 89.44 84 LEU A N 1
ATOM 623 C CA . LEU A 1 84 ? -26.793 28.852 -4.120 1.00 89.44 84 LEU A CA 1
ATOM 624 C C . LEU A 1 84 ? -28.212 28.659 -4.650 1.00 89.44 84 LEU A C 1
ATOM 626 O O . LEU A 1 84 ? -28.646 29.515 -5.404 1.00 89.44 84 LEU A O 1
ATOM 630 N N . ASP A 1 85 ? -28.951 27.633 -4.220 1.00 87.56 85 ASP A N 1
ATOM 631 C CA . ASP A 1 85 ? -30.313 27.310 -4.676 1.00 87.56 85 ASP A CA 1
ATOM 632 C C . ASP A 1 85 ? -31.309 28.473 -4.563 1.00 87.56 85 ASP A C 1
ATOM 634 O O . ASP A 1 85 ? -32.010 28.772 -5.536 1.00 87.56 85 ASP A O 1
ATOM 638 N N . GLU A 1 86 ? -31.305 29.181 -3.434 1.00 86.44 86 GLU A N 1
ATOM 639 C CA . GLU A 1 86 ? -32.179 30.327 -3.154 1.00 86.44 86 GLU A CA 1
ATOM 640 C C . GLU A 1 86 ? -31.790 31.615 -3.902 1.00 86.44 86 GLU A C 1
ATOM 642 O O . GLU A 1 86 ? -32.595 32.550 -3.987 1.00 86.44 86 GLU A O 1
ATOM 647 N N . ALA A 1 87 ? -30.576 31.699 -4.457 1.00 77.81 87 ALA A N 1
ATOM 648 C CA . ALA A 1 87 ? -30.142 32.882 -5.190 1.00 77.81 87 ALA A CA 1
ATOM 649 C C . ALA A 1 87 ? -30.994 33.094 -6.460 1.00 77.81 87 ALA A C 1
ATOM 651 O O . ALA A 1 87 ? -31.247 32.131 -7.199 1.00 77.81 87 ALA A O 1
ATOM 652 N N . PRO A 1 88 ? -31.406 34.342 -6.770 1.00 70.69 88 PRO A N 1
ATOM 653 C CA . PRO A 1 88 ? -32.149 34.632 -7.992 1.00 70.69 88 PRO A CA 1
ATOM 654 C C . PRO A 1 88 ? -31.345 34.190 -9.228 1.00 70.69 88 PRO A C 1
ATOM 656 O O . PRO A 1 88 ? -30.112 34.266 -9.209 1.00 70.69 88 PRO A O 1
ATOM 659 N N . PRO A 1 89 ? -32.010 33.705 -10.295 1.00 60.38 89 PRO A N 1
ATOM 660 C CA . PRO A 1 89 ? -31.319 33.298 -11.513 1.00 60.38 89 PRO A CA 1
ATOM 661 C C . PRO A 1 89 ? -30.532 34.482 -12.096 1.00 60.38 89 PRO A C 1
ATOM 663 O O . PRO A 1 89 ? -30.975 35.629 -11.948 1.00 60.38 89 PRO A O 1
ATOM 666 N N . PRO A 1 90 ? -29.379 34.232 -12.747 1.00 56.81 90 PRO A N 1
ATOM 667 C CA . PRO A 1 90 ? -28.635 35.298 -13.405 1.00 56.81 90 PRO A CA 1
ATOM 668 C C . PRO A 1 90 ? -29.538 36.011 -14.431 1.00 56.81 90 PRO A C 1
ATOM 670 O O . PRO A 1 90 ? -30.436 35.381 -15.004 1.00 56.81 90 PRO A O 1
ATOM 673 N N . PRO A 1 91 ? -29.363 37.329 -14.642 1.00 53.72 91 PRO A N 1
ATOM 674 C CA . PRO A 1 91 ? -30.128 38.064 -15.645 1.00 53.72 91 PRO A CA 1
ATOM 675 C C . PRO A 1 91 ? -29.960 37.416 -17.031 1.00 53.72 91 PRO A C 1
ATOM 677 O O . PRO A 1 91 ? -28.897 36.897 -17.354 1.00 53.72 91 PRO A O 1
ATOM 680 N N . ALA A 1 92 ? -31.025 37.439 -17.838 1.00 47.12 92 ALA A N 1
ATOM 681 C CA . ALA A 1 92 ? -31.233 36.606 -19.032 1.00 47.12 92 ALA A CA 1
ATOM 682 C C . ALA A 1 92 ? -30.257 36.804 -20.222 1.00 47.12 92 ALA A C 1
ATOM 684 O O . ALA A 1 92 ? -30.517 36.267 -21.296 1.00 47.12 92 ALA A O 1
ATOM 685 N N . ASP A 1 93 ? -29.149 37.526 -20.043 1.00 42.84 93 ASP A N 1
ATOM 686 C CA . ASP A 1 93 ? -28.170 37.845 -21.092 1.00 42.84 93 ASP A CA 1
ATOM 687 C C . ASP A 1 93 ? -26.866 37.020 -21.013 1.00 42.84 93 ASP A C 1
ATOM 689 O O . ASP A 1 93 ? -25.933 37.278 -21.774 1.00 42.84 93 ASP A O 1
ATOM 693 N N . GLU A 1 94 ? -26.778 35.996 -20.154 1.00 42.03 94 GLU A N 1
ATOM 694 C CA . GLU A 1 94 ? -25.644 35.057 -20.167 1.00 42.03 94 GLU A CA 1
ATOM 695 C C . GLU A 1 94 ? -25.960 33.798 -20.996 1.00 42.03 94 GLU A C 1
ATOM 697 O O . GLU A 1 94 ? -26.934 33.092 -20.711 1.00 42.03 94 GLU A O 1
ATOM 702 N N . PRO A 1 95 ? -25.162 33.468 -22.032 1.00 38.50 95 PRO A N 1
ATOM 703 C CA . PRO A 1 95 ? -25.389 32.263 -22.811 1.00 38.50 95 PRO A CA 1
ATOM 704 C C . PRO A 1 95 ? -25.075 31.024 -21.965 1.00 38.50 95 PRO A C 1
ATOM 706 O O . PRO A 1 95 ? -23.991 30.884 -21.404 1.00 38.50 95 PRO A O 1
ATOM 709 N N . ALA A 1 96 ? -26.019 30.085 -21.930 1.00 40.41 96 ALA A N 1
ATOM 710 C CA . ALA A 1 96 ? -25.819 28.750 -21.383 1.00 40.41 96 ALA A CA 1
ATOM 711 C C . ALA A 1 96 ? -24.778 27.985 -22.226 1.00 40.41 96 ALA A C 1
ATOM 713 O O . ALA A 1 96 ? -25.118 27.365 -23.235 1.00 40.41 96 ALA A O 1
ATOM 714 N N . ALA A 1 97 ? -23.505 28.032 -21.831 1.00 37.19 97 ALA A N 1
ATOM 715 C CA . ALA A 1 97 ? -22.456 27.214 -22.429 1.00 37.19 97 ALA A CA 1
ATOM 716 C C . ALA A 1 97 ? -22.378 25.864 -21.701 1.00 37.19 97 ALA A C 1
ATOM 718 O O . ALA A 1 97 ? -21.923 25.756 -20.564 1.00 37.19 97 ALA A O 1
ATOM 719 N N . ALA A 1 98 ? -22.872 24.830 -22.377 1.00 32.19 98 ALA A N 1
ATOM 720 C CA . ALA A 1 98 ? -22.750 23.444 -21.966 1.00 32.19 98 ALA A CA 1
ATOM 721 C C . ALA A 1 98 ? -21.288 22.958 -22.037 1.00 32.19 98 ALA A C 1
ATOM 723 O O . ALA A 1 98 ? -20.574 23.241 -22.993 1.00 32.19 98 ALA A O 1
ATOM 724 N N . ALA A 1 99 ? -20.908 22.200 -21.007 1.00 36.38 99 ALA A N 1
ATOM 725 C CA . ALA A 1 99 ? -19.781 21.277 -20.867 1.00 36.38 99 ALA A CA 1
ATOM 726 C C . ALA A 1 99 ? -18.836 21.066 -22.074 1.00 36.38 99 ALA A C 1
ATOM 728 O O . ALA A 1 99 ? -19.186 20.373 -23.027 1.00 36.38 99 ALA A O 1
ATOM 729 N N . ALA A 1 100 ? -17.584 21.513 -21.928 1.00 28.25 100 ALA A N 1
ATOM 730 C CA . ALA A 1 100 ? -16.371 20.786 -22.323 1.00 28.25 100 ALA A CA 1
ATOM 731 C C . ALA A 1 100 ? -15.145 21.486 -21.711 1.00 28.25 100 ALA A C 1
ATOM 733 O O . ALA A 1 100 ? -14.910 22.667 -21.949 1.00 28.25 100 ALA A O 1
ATOM 734 N N . ALA A 1 101 ? -14.370 20.757 -20.909 1.00 37.28 101 ALA A N 1
ATOM 735 C CA . ALA A 1 101 ? -13.090 21.218 -20.394 1.00 37.28 101 ALA A CA 1
ATOM 736 C C . ALA A 1 101 ? -12.025 21.153 -21.498 1.00 37.28 101 ALA A C 1
ATOM 738 O O . ALA A 1 101 ? -11.729 20.064 -21.979 1.00 37.28 101 ALA A O 1
ATOM 739 N N . THR A 1 102 ? -11.420 22.292 -21.841 1.00 29.09 102 THR A N 1
ATOM 740 C CA . THR A 1 102 ? -10.062 22.384 -22.407 1.00 29.09 102 THR A CA 1
ATOM 741 C C . THR A 1 102 ? -9.492 23.766 -22.098 1.00 29.09 102 THR A C 1
ATOM 743 O O . THR A 1 102 ? -10.056 24.777 -22.510 1.00 29.09 102 THR A O 1
ATOM 746 N N . ALA A 1 103 ? -8.373 23.802 -21.379 1.00 37.25 103 ALA A N 1
ATOM 747 C CA . ALA A 1 103 ? -7.542 24.988 -21.221 1.00 37.25 103 ALA A CA 1
ATOM 748 C C . ALA A 1 103 ? -6.675 25.190 -22.473 1.00 37.25 103 ALA A C 1
ATOM 750 O O . ALA A 1 103 ? -6.064 24.220 -22.904 1.00 37.25 103 ALA A O 1
ATOM 751 N N . THR A 1 104 ? -6.578 26.423 -22.990 1.00 31.41 104 THR A N 1
ATOM 752 C CA . THR A 1 104 ? -5.353 27.006 -23.589 1.00 31.41 104 THR A CA 1
ATOM 753 C C . THR A 1 104 ? -5.507 28.509 -23.878 1.00 31.41 104 THR A C 1
ATOM 755 O O . THR A 1 104 ? -6.493 28.927 -24.477 1.00 31.41 104 THR A O 1
ATOM 758 N N . ASP A 1 105 ? -4.459 29.248 -23.494 1.00 29.23 105 ASP A N 1
ATOM 759 C CA . ASP A 1 105 ? -3.867 30.481 -24.045 1.00 29.23 105 ASP A CA 1
ATOM 760 C C . ASP A 1 105 ? -4.652 31.801 -24.221 1.00 29.23 105 ASP A C 1
ATOM 762 O O . ASP A 1 105 ? -5.443 32.003 -25.135 1.00 29.23 105 ASP A O 1
ATOM 766 N N . GLY A 1 106 ? -4.240 32.788 -23.411 1.00 38.53 106 GLY A N 1
ATOM 767 C CA . GLY A 1 106 ? -3.418 33.910 -23.888 1.00 38.53 106 GLY A CA 1
ATOM 768 C C . GLY A 1 106 ? -3.995 34.826 -24.971 1.00 38.53 106 GLY A C 1
ATOM 769 O O . GLY A 1 106 ? -3.611 34.736 -26.133 1.00 38.53 106 GLY A O 1
ATOM 770 N N . GLY A 1 107 ? -4.793 35.820 -24.570 1.00 27.94 107 GLY A N 1
ATOM 771 C CA . GLY A 1 107 ? -5.173 36.933 -25.442 1.00 27.94 107 GLY A CA 1
ATOM 772 C C . GLY A 1 107 ? -5.705 38.135 -24.666 1.00 27.94 107 GLY A C 1
ATOM 773 O O . GLY A 1 107 ? -6.830 38.127 -24.180 1.00 27.94 107 GLY A O 1
ATOM 774 N N . SER A 1 108 ? -4.895 39.188 -24.557 1.00 37.09 108 SER A N 1
ATOM 775 C CA . SER A 1 108 ? -5.282 40.479 -23.986 1.00 37.09 108 SER A CA 1
ATOM 776 C C . SER A 1 108 ? -6.266 41.211 -24.906 1.00 37.09 108 SER A C 1
ATOM 778 O O . SER A 1 108 ? -5.875 41.713 -25.961 1.00 37.09 108 SER A O 1
ATOM 780 N N . GLY A 1 109 ? -7.523 41.317 -24.482 1.00 28.48 109 GLY A N 1
ATOM 781 C CA . GLY A 1 109 ? -8.542 42.153 -25.110 1.00 28.48 109 GLY A CA 1
ATOM 782 C C . GLY A 1 109 ? -9.518 42.647 -24.050 1.00 28.48 109 GLY A C 1
ATOM 783 O O . GLY A 1 109 ? -10.331 41.878 -23.554 1.00 28.48 109 GLY A O 1
ATOM 784 N N . GLY A 1 110 ? -9.395 43.920 -23.668 1.00 34.91 110 GLY A N 1
ATOM 785 C CA . GLY A 1 110 ? -10.280 44.563 -22.704 1.00 34.91 110 GLY A CA 1
ATOM 786 C C . GLY A 1 110 ? -11.703 44.684 -23.244 1.00 34.91 110 GLY A C 1
ATOM 787 O O . GLY A 1 110 ? -11.938 45.361 -24.245 1.00 34.91 110 GLY A O 1
ATOM 788 N N . GLY A 1 111 ? -12.634 44.050 -22.542 1.00 27.66 111 GLY A N 1
ATOM 789 C CA . GLY A 1 111 ? -14.068 44.265 -22.641 1.00 27.66 111 GLY A CA 1
ATOM 790 C C . GLY A 1 111 ? -14.671 44.005 -21.267 1.00 27.66 111 GLY A C 1
ATOM 791 O O . GLY A 1 111 ? -14.681 42.866 -20.814 1.00 27.66 111 GLY A O 1
ATOM 792 N N . ASP A 1 112 ? -15.115 45.068 -20.594 1.00 34.66 112 ASP A N 1
ATOM 793 C CA . ASP A 1 112 ? -15.904 45.000 -19.363 1.00 34.66 112 ASP A CA 1
ATOM 794 C C . ASP A 1 112 ? -17.191 44.209 -19.636 1.00 34.66 112 ASP A C 1
ATOM 796 O O . ASP A 1 112 ? -18.137 44.717 -20.241 1.00 34.66 112 ASP A O 1
ATOM 800 N N . GLY A 1 113 ? -17.214 42.952 -19.202 1.00 30.98 113 GLY A N 1
ATOM 801 C CA . GLY A 1 113 ? -18.372 42.073 -19.260 1.00 30.98 113 GLY A CA 1
ATOM 802 C C . GLY A 1 113 ? -18.456 41.236 -17.989 1.00 30.98 113 GLY A C 1
ATOM 803 O O . GLY A 1 113 ? -17.773 40.229 -17.874 1.00 30.98 113 GLY A O 1
ATOM 804 N N . GLY A 1 114 ? -19.294 41.666 -17.040 1.00 36.00 114 GLY A N 1
ATOM 805 C CA . GLY A 1 114 ? -19.934 40.772 -16.066 1.00 36.00 114 GLY A CA 1
ATOM 806 C C . GLY A 1 114 ? -19.124 40.277 -14.859 1.00 36.00 114 GLY A C 1
ATOM 807 O O . GLY A 1 114 ? -19.232 39.110 -14.512 1.00 36.00 114 GLY A O 1
ATOM 808 N N . CYS A 1 115 ? -18.373 41.123 -14.146 1.00 36.53 115 CYS A N 1
ATOM 809 C CA . CYS A 1 115 ? -17.823 40.747 -12.830 1.00 36.53 115 CYS A CA 1
ATOM 810 C C . CYS A 1 115 ? -18.926 40.797 -11.746 1.00 36.53 115 CYS A C 1
ATOM 812 O O . CYS A 1 115 ? -19.071 41.795 -11.031 1.00 36.53 115 CYS A O 1
ATOM 814 N N . GLY A 1 116 ? -19.754 39.755 -11.653 1.00 51.56 116 GLY A N 1
ATOM 815 C CA . GLY A 1 116 ? -20.846 39.664 -10.680 1.00 51.56 116 GLY A CA 1
ATOM 816 C C . GLY A 1 116 ? -20.351 39.362 -9.262 1.00 51.56 116 GLY A C 1
ATOM 817 O O . GLY A 1 116 ? -19.741 38.330 -9.014 1.00 51.56 116 GLY A O 1
ATOM 818 N N . HIS A 1 117 ? -20.643 40.238 -8.296 1.00 65.81 117 HIS A N 1
ATOM 819 C CA . HIS A 1 117 ? -20.537 39.870 -6.882 1.00 65.81 117 HIS A CA 1
ATOM 820 C C . HIS A 1 117 ? -21.641 38.855 -6.562 1.00 65.81 117 HIS A C 1
ATOM 822 O O . HIS A 1 117 ? -22.821 39.156 -6.759 1.00 65.81 117 HIS A O 1
ATOM 828 N N . HIS A 1 118 ? -21.271 37.675 -6.053 1.00 79.88 118 HIS A N 1
ATOM 829 C CA . HIS A 1 118 ? -22.246 36.703 -5.553 1.00 79.88 118 HIS A CA 1
ATOM 830 C C . HIS A 1 118 ? -23.142 37.344 -4.484 1.00 79.88 118 HIS A C 1
ATOM 832 O O . HIS A 1 118 ? -22.669 38.201 -3.728 1.00 79.88 118 HIS A O 1
ATOM 838 N N . PRO A 1 119 ? -24.424 36.941 -4.378 1.00 85.62 119 PRO A N 1
ATOM 839 C CA . PRO A 1 119 ? -25.308 37.439 -3.333 1.00 85.62 119 PRO A CA 1
ATOM 840 C C . PRO A 1 119 ? -24.651 37.340 -1.946 1.00 85.62 119 PRO A C 1
ATOM 842 O O . PRO A 1 119 ? -23.959 36.353 -1.681 1.00 85.62 119 PRO A O 1
ATOM 845 N N . PRO A 1 120 ? -24.885 38.299 -1.026 1.00 87.31 120 PRO A N 1
ATOM 846 C CA . PRO A 1 120 ? -24.209 38.328 0.274 1.00 87.31 120 PRO A CA 1
ATOM 847 C C . PRO A 1 120 ? -24.299 37.014 1.067 1.00 87.31 120 PRO A C 1
ATOM 849 O O . PRO A 1 120 ? -23.348 36.645 1.749 1.00 87.31 120 PRO A O 1
ATOM 852 N N . ALA A 1 121 ? -25.416 36.288 0.943 1.00 88.19 121 ALA A N 1
ATOM 853 C CA . ALA A 1 121 ? -25.608 34.979 1.567 1.00 88.19 121 ALA A CA 1
ATOM 854 C C . ALA A 1 121 ? -24.649 33.906 1.012 1.00 88.19 121 ALA A C 1
ATOM 856 O O . ALA A 1 121 ? -24.031 33.181 1.790 1.00 88.19 121 ALA A O 1
ATOM 857 N N . VAL A 1 122 ? -24.469 33.849 -0.313 1.00 90.62 122 VAL A N 1
ATOM 858 C CA . VAL A 1 122 ? -23.527 32.931 -0.978 1.00 90.62 122 VAL A CA 1
ATOM 859 C C . VAL A 1 122 ? -22.091 33.288 -0.605 1.00 90.62 122 VAL A C 1
ATOM 861 O O . VAL A 1 122 ? -21.325 32.409 -0.220 1.00 90.62 122 VAL A O 1
ATOM 864 N N . ALA A 1 123 ? -21.736 34.577 -0.642 1.00 89.94 123 ALA A N 1
ATOM 865 C CA . ALA A 1 123 ? -20.396 35.041 -0.281 1.00 89.94 123 ALA A CA 1
ATOM 866 C C . ALA A 1 123 ? -20.037 34.705 1.180 1.00 89.94 123 ALA A C 1
ATOM 868 O O . ALA A 1 123 ? -18.930 34.242 1.457 1.00 89.94 123 ALA A O 1
ATOM 869 N N . ALA A 1 124 ? -20.979 34.884 2.113 1.00 92.69 124 ALA A N 1
ATOM 870 C CA . ALA A 1 124 ? -20.780 34.540 3.519 1.00 92.69 124 ALA A CA 1
ATOM 871 C C . ALA A 1 124 ? -20.636 33.024 3.741 1.00 92.69 124 ALA A C 1
ATOM 873 O O . ALA A 1 124 ? -19.734 32.598 4.467 1.00 92.69 124 ALA A O 1
ATOM 874 N N . ALA A 1 125 ? -21.486 32.208 3.103 1.00 94.12 125 ALA A N 1
ATOM 875 C CA . ALA A 1 125 ? -21.411 30.751 3.215 1.00 94.12 125 ALA A CA 1
ATOM 876 C C . ALA A 1 125 ? -20.106 30.206 2.612 1.00 94.12 125 ALA A C 1
ATOM 878 O O . ALA A 1 125 ? -19.434 29.380 3.231 1.00 94.12 125 ALA A O 1
ATOM 879 N N . LEU A 1 126 ? -19.696 30.732 1.453 1.00 94.88 126 LEU A N 1
ATOM 880 C CA . LEU A 1 126 ? -18.435 30.382 0.806 1.00 94.88 126 LEU A CA 1
ATOM 881 C C . LEU A 1 126 ? -17.233 30.742 1.686 1.00 94.88 126 LEU A C 1
ATOM 883 O O . LEU A 1 126 ? -16.354 29.906 1.876 1.00 94.88 126 LEU A O 1
ATOM 887 N N . ALA A 1 127 ? -17.202 31.945 2.268 1.00 94.75 127 ALA A N 1
ATOM 888 C CA . ALA A 1 127 ? -16.113 32.361 3.151 1.00 94.75 127 ALA A CA 1
ATOM 889 C C . ALA A 1 127 ? -15.963 31.428 4.367 1.00 94.75 127 ALA A C 1
ATOM 891 O O . ALA A 1 127 ? -14.841 31.071 4.732 1.00 94.75 127 ALA A O 1
ATOM 892 N N . ALA A 1 128 ? -17.079 30.987 4.961 1.00 95.62 128 ALA A N 1
ATOM 893 C CA . ALA A 1 128 ? -17.067 30.033 6.070 1.00 95.62 128 ALA A CA 1
ATOM 894 C C . ALA A 1 128 ? -16.515 28.656 5.654 1.00 95.62 128 ALA A C 1
ATOM 896 O O . ALA A 1 128 ? -15.647 28.113 6.349 1.00 95.62 128 ALA A O 1
ATOM 897 N N . VAL A 1 129 ? -16.963 28.130 4.505 1.00 96.56 129 VAL A N 1
ATOM 898 C CA . VAL A 1 129 ? -16.467 26.863 3.937 1.00 96.56 129 VAL A CA 1
ATOM 899 C C . VAL A 1 129 ? -14.972 26.956 3.642 1.00 96.56 129 VAL A C 1
ATOM 901 O O . VAL A 1 129 ? -14.212 26.097 4.079 1.00 96.56 129 VAL A O 1
ATOM 904 N N . VAL A 1 130 ? -14.525 28.006 2.948 1.00 95.94 130 VAL A N 1
ATOM 905 C CA . VAL A 1 130 ? -13.121 28.177 2.540 1.00 95.94 130 VAL A CA 1
ATOM 906 C C . VAL A 1 130 ? -12.198 28.310 3.747 1.00 95.94 130 VAL A C 1
ATOM 908 O O . VAL A 1 130 ? -11.131 27.691 3.763 1.00 95.94 130 VAL A O 1
ATOM 911 N N . ALA A 1 131 ? -12.605 29.070 4.769 1.00 94.62 131 ALA A N 1
ATOM 912 C CA . ALA A 1 131 ? -11.836 29.213 6.001 1.00 94.62 131 ALA A CA 1
ATOM 913 C C . ALA A 1 131 ? -11.683 27.868 6.725 1.00 94.62 131 ALA A C 1
ATOM 915 O O . ALA A 1 131 ? -10.566 27.464 7.048 1.00 94.62 131 ALA A O 1
ATOM 916 N N . THR A 1 132 ? -12.790 27.145 6.921 1.00 94.88 132 THR A N 1
ATOM 917 C CA . THR A 1 132 ? -12.788 25.853 7.624 1.00 94.88 132 THR A CA 1
ATOM 918 C C . THR A 1 132 ? -12.026 24.787 6.834 1.00 94.88 132 THR A C 1
ATOM 920 O O . THR A 1 132 ? -11.229 24.044 7.403 1.00 94.88 132 THR A O 1
ATOM 923 N N . ALA A 1 133 ? -12.212 24.731 5.515 1.00 93.56 133 ALA A N 1
ATOM 924 C CA . ALA A 1 133 ? -11.549 23.760 4.653 1.00 93.56 133 ALA A CA 1
ATOM 925 C C . ALA A 1 133 ? -10.039 24.019 4.533 1.00 93.56 133 ALA A C 1
ATOM 927 O O . ALA A 1 133 ? -9.266 23.064 4.580 1.00 93.56 133 ALA A O 1
ATOM 928 N N . THR A 1 134 ? -9.609 25.285 4.472 1.00 90.62 134 THR A N 1
ATOM 929 C CA . THR A 1 134 ? -8.178 25.641 4.522 1.00 90.62 134 THR A CA 1
ATOM 930 C C . THR A 1 134 ? -7.575 25.271 5.879 1.00 90.62 134 THR A C 1
ATOM 932 O O . THR A 1 134 ? -6.516 24.658 5.926 1.00 90.62 134 THR A O 1
ATOM 935 N N . ALA A 1 135 ? -8.259 25.564 6.992 1.00 87.56 135 ALA A N 1
ATOM 936 C CA . ALA A 1 135 ? -7.791 25.170 8.325 1.00 87.56 135 ALA A CA 1
ATOM 937 C C . ALA A 1 135 ? -7.694 23.642 8.486 1.00 87.56 135 ALA A C 1
ATOM 939 O O . ALA A 1 135 ? -6.804 23.134 9.166 1.00 87.56 135 ALA A O 1
ATOM 940 N N . ALA A 1 136 ? -8.582 22.900 7.822 1.00 88.19 136 ALA A N 1
ATOM 941 C CA . ALA A 1 136 ? -8.528 21.448 7.776 1.00 88.19 136 ALA A CA 1
ATOM 942 C C . ALA A 1 136 ? -7.420 20.907 6.851 1.00 88.19 136 ALA A C 1
ATOM 944 O O . ALA A 1 136 ? -7.123 19.717 6.942 1.00 88.19 136 ALA A O 1
ATOM 945 N N . GLY A 1 137 ? -6.819 21.723 5.976 1.00 87.75 137 GLY A N 1
ATOM 946 C CA . GLY A 1 137 ? -5.855 21.306 4.948 1.00 87.75 137 GLY A CA 1
ATOM 947 C C . GLY A 1 137 ? -6.490 20.645 3.716 1.00 87.75 137 GLY A C 1
ATOM 948 O O . GLY A 1 137 ? -5.819 19.902 3.003 1.00 87.75 137 GLY A O 1
ATOM 949 N N . LEU A 1 138 ? -7.795 20.841 3.481 1.00 90.31 138 LEU A N 1
ATOM 950 C CA . LEU A 1 138 ? -8.487 20.278 2.309 1.00 90.31 138 LEU A CA 1
ATOM 951 C C . LEU A 1 138 ? -8.097 20.967 0.997 1.00 90.31 138 LEU A C 1
ATOM 953 O O . LEU A 1 138 ? -8.384 20.457 -0.086 1.00 90.31 138 LEU A O 1
ATOM 957 N N . ASP A 1 139 ? -7.447 22.118 1.079 1.00 89.12 139 ASP A N 1
ATOM 958 C CA . ASP A 1 139 ? -6.865 22.804 -0.062 1.00 89.12 139 ASP A CA 1
ATOM 959 C C . ASP A 1 139 ? -5.692 22.043 -0.673 1.00 89.12 139 ASP A C 1
ATOM 961 O O . ASP A 1 139 ? -5.590 21.963 -1.896 1.00 89.12 139 ASP A O 1
ATOM 965 N N . ALA A 1 140 ? -4.887 21.379 0.157 1.00 86.50 140 ALA A N 1
ATOM 966 C CA . ALA A 1 140 ? -3.886 20.429 -0.316 1.00 86.50 140 ALA A CA 1
ATOM 967 C C . ALA A 1 140 ? -4.542 19.178 -0.934 1.00 86.50 140 ALA A C 1
ATOM 969 O O . ALA A 1 140 ? -4.105 18.706 -1.980 1.00 86.50 140 ALA A O 1
ATOM 970 N N . ASP A 1 141 ? -5.630 18.681 -0.329 1.00 83.00 141 ASP A N 1
ATOM 971 C CA . ASP A 1 141 ? -6.374 17.498 -0.799 1.00 83.00 141 ASP A CA 1
ATOM 972 C C . ASP A 1 141 ? -7.073 17.704 -2.153 1.00 83.00 141 ASP A C 1
ATOM 974 O O . ASP A 1 141 ? -7.261 16.756 -2.910 1.00 83.00 141 ASP A O 1
ATOM 978 N N . THR A 1 142 ? -7.528 18.924 -2.438 1.00 88.19 142 THR A N 1
ATOM 979 C CA . THR A 1 142 ? -8.388 19.217 -3.599 1.00 88.19 142 THR A CA 1
ATOM 980 C C . THR A 1 142 ? -7.785 20.244 -4.550 1.00 88.19 142 THR A C 1
ATOM 982 O O . THR A 1 142 ? -8.445 20.651 -5.502 1.00 88.19 142 THR A O 1
ATOM 985 N N . GLY A 1 143 ? -6.523 20.634 -4.351 1.00 84.25 143 GLY A N 1
ATOM 986 C CA . GLY A 1 143 ? -5.842 21.647 -5.165 1.00 84.25 143 GLY A CA 1
ATOM 987 C C . GLY A 1 143 ? -5.702 21.294 -6.646 1.00 84.25 143 GLY A C 1
ATOM 988 O O . GLY A 1 143 ? -5.555 22.182 -7.476 1.00 84.25 143 GLY A O 1
ATOM 989 N N . ARG A 1 144 ? -5.796 20.005 -6.997 1.00 83.06 144 ARG A N 1
ATOM 990 C CA . ARG A 1 144 ? -5.832 19.541 -8.396 1.00 83.06 144 ARG A CA 1
ATOM 991 C C . ARG A 1 144 ? -7.210 19.681 -9.043 1.00 83.06 144 ARG A C 1
ATOM 993 O O . ARG A 1 144 ? -7.305 19.723 -10.262 1.00 83.06 144 ARG A O 1
ATOM 1000 N N . ALA A 1 145 ? -8.265 19.697 -8.231 1.00 86.00 145 ALA A N 1
ATOM 1001 C CA . ALA A 1 145 ? -9.651 19.721 -8.684 1.00 86.00 145 ALA A CA 1
ATOM 1002 C C . ALA A 1 145 ? -10.290 21.112 -8.567 1.00 86.00 145 ALA A C 1
ATOM 1004 O O . ALA A 1 145 ? -11.245 21.393 -9.286 1.00 86.00 145 ALA A O 1
ATOM 1005 N N . LEU A 1 146 ? -9.792 21.965 -7.664 1.00 91.75 146 LEU A N 1
ATOM 1006 C CA . LEU A 1 146 ? -10.394 23.249 -7.310 1.00 91.75 146 LEU A CA 1
ATOM 1007 C C . LEU A 1 146 ? -9.402 24.406 -7.432 1.00 91.75 146 LEU A C 1
ATOM 1009 O O . LEU A 1 146 ? -8.267 24.319 -6.964 1.00 91.75 146 LEU A O 1
ATOM 1013 N N . ASP A 1 147 ? -9.880 25.534 -7.961 1.00 92.06 147 ASP A N 1
ATOM 1014 C CA . ASP A 1 147 ? -9.155 26.804 -7.929 1.00 92.06 147 ASP A CA 1
ATOM 1015 C C . ASP A 1 147 ? -9.295 27.468 -6.549 1.00 92.06 147 ASP A C 1
ATOM 1017 O O . ASP A 1 147 ? -10.196 28.268 -6.275 1.00 92.06 147 ASP A O 1
ATOM 1021 N N . TRP A 1 148 ? -8.372 27.131 -5.650 1.00 93.38 148 TRP A N 1
ATOM 1022 C CA . TRP A 1 148 ? -8.334 27.705 -4.307 1.00 93.38 148 TRP A CA 1
ATOM 1023 C C . TRP A 1 148 ? -7.992 29.192 -4.275 1.00 93.38 148 TRP A C 1
ATOM 1025 O O . TRP A 1 148 ? -8.343 29.860 -3.298 1.00 93.38 148 TRP A O 1
ATOM 1035 N N . ALA A 1 149 ? -7.337 29.732 -5.305 1.00 93.19 149 ALA A N 1
ATOM 1036 C CA . ALA A 1 149 ? -7.079 31.165 -5.380 1.00 93.19 149 ALA A CA 1
ATOM 1037 C C . ALA A 1 149 ? -8.394 31.919 -5.616 1.00 93.19 149 ALA A C 1
ATOM 1039 O O . ALA A 1 149 ? -8.704 32.855 -4.873 1.00 93.19 149 ALA A O 1
ATOM 1040 N N . ALA A 1 150 ? -9.210 31.449 -6.563 1.00 91.94 150 ALA A N 1
ATOM 1041 C CA . ALA A 1 150 ? -10.539 31.997 -6.819 1.00 91.94 150 ALA A CA 1
ATOM 1042 C C . ALA A 1 150 ? -11.481 31.834 -5.614 1.00 91.94 150 ALA A C 1
ATOM 1044 O O . ALA A 1 150 ? -12.150 32.793 -5.218 1.00 91.94 150 ALA A O 1
ATOM 1045 N N . LEU A 1 151 ? -11.494 30.658 -4.973 1.00 93.19 151 LEU A N 1
ATOM 1046 C CA . LEU A 1 151 ? -12.312 30.410 -3.778 1.00 93.19 151 LEU A CA 1
ATOM 1047 C C . LEU A 1 151 ? -11.937 31.352 -2.617 1.00 93.19 151 LEU A C 1
ATOM 1049 O O . LEU A 1 151 ? -12.820 31.935 -1.985 1.00 93.19 151 LEU A O 1
ATOM 1053 N N . ARG A 1 152 ? -10.637 31.572 -2.366 1.00 93.31 152 ARG A N 1
ATOM 1054 C CA . ARG A 1 152 ? -10.145 32.509 -1.331 1.00 93.31 152 ARG A CA 1
ATOM 1055 C C . ARG A 1 152 ? -10.413 33.972 -1.657 1.00 93.31 152 ARG A C 1
ATOM 1057 O O . ARG A 1 152 ? -10.616 34.762 -0.740 1.00 93.31 152 ARG A O 1
ATOM 1064 N N . ALA A 1 153 ? -10.469 34.322 -2.938 1.00 90.62 153 ALA A N 1
ATOM 1065 C CA . ALA A 1 153 ? -10.872 35.645 -3.403 1.00 90.62 153 ALA A CA 1
ATOM 1066 C C . ALA A 1 153 ? -12.399 35.880 -3.330 1.00 90.62 153 ALA A C 1
ATOM 1068 O O . ALA A 1 153 ? -12.899 36.863 -3.873 1.00 90.62 153 ALA A O 1
ATOM 1069 N N . GLY A 1 154 ? -13.154 34.993 -2.669 1.00 85.06 154 GLY A N 1
ATOM 1070 C CA . GLY A 1 154 ? -14.605 35.109 -2.503 1.00 85.06 154 GLY A CA 1
ATOM 1071 C C . GLY A 1 154 ? -15.415 34.554 -3.676 1.00 85.06 154 GLY A C 1
ATOM 1072 O O . GLY A 1 154 ? -16.616 34.806 -3.752 1.00 85.06 154 GLY A O 1
ATOM 1073 N N . GLY A 1 155 ? -14.780 33.816 -4.593 1.00 83.75 155 GLY A N 1
ATOM 1074 C CA . GLY A 1 155 ? -15.445 33.112 -5.691 1.00 83.75 155 GLY A CA 1
ATOM 1075 C C . GLY A 1 155 ? -16.027 34.010 -6.781 1.00 83.75 155 GLY A C 1
ATOM 1076 O O . GLY A 1 155 ? -16.764 33.513 -7.620 1.00 83.75 155 GLY A O 1
ATOM 1077 N N . GLY A 1 156 ? -15.726 35.313 -6.795 1.00 82.88 156 GLY A N 1
ATOM 1078 C CA . GLY A 1 156 ? -16.322 36.266 -7.745 1.00 82.88 156 GLY A CA 1
ATOM 1079 C C . GLY A 1 156 ? -15.987 36.008 -9.221 1.00 82.88 156 GLY A C 1
ATOM 1080 O O . GLY A 1 156 ? -16.693 36.496 -10.093 1.00 82.88 156 GLY A O 1
ATOM 1081 N N . SER A 1 157 ? -14.936 35.234 -9.505 1.00 85.12 157 SER A N 1
ATOM 1082 C CA . SER A 1 157 ? -14.589 34.761 -10.853 1.00 85.12 157 SER A CA 1
ATOM 1083 C C . SER A 1 157 ? -15.202 33.402 -11.206 1.00 85.12 157 SER A C 1
ATOM 1085 O O . SER A 1 157 ? -15.008 32.936 -12.322 1.00 85.12 157 SER A O 1
ATOM 1087 N N . LEU A 1 158 ? -15.894 32.753 -10.264 1.00 87.44 158 LEU A N 1
ATOM 1088 C CA . LEU A 1 158 ? -16.517 31.443 -10.437 1.00 87.44 158 LEU A CA 1
ATOM 1089 C C . LEU A 1 158 ? -18.023 31.607 -10.631 1.00 87.44 158 LEU A C 1
ATOM 1091 O O . LEU A 1 158 ? -18.697 32.328 -9.892 1.00 87.44 158 LEU A O 1
ATOM 1095 N N . THR A 1 159 ? -18.569 30.882 -11.593 1.00 88.88 159 THR A N 1
ATOM 1096 C CA . THR A 1 159 ? -20.005 30.748 -11.817 1.00 88.88 159 THR A CA 1
ATOM 1097 C C . THR A 1 159 ? -20.682 29.999 -10.664 1.00 88.88 159 THR A C 1
ATOM 1099 O O . THR A 1 159 ? -20.066 29.247 -9.906 1.00 88.88 159 THR A O 1
ATOM 1102 N N . ARG A 1 160 ? -22.010 30.136 -10.557 1.00 85.75 160 ARG A N 1
ATOM 1103 C CA . ARG A 1 160 ? -22.822 29.359 -9.603 1.00 85.75 160 ARG A CA 1
ATOM 1104 C C . ARG A 1 160 ? -22.647 27.845 -9.787 1.00 85.75 160 ARG A C 1
ATOM 1106 O O . ARG A 1 160 ? -22.625 27.112 -8.802 1.00 85.75 160 ARG A O 1
ATOM 1113 N N . ALA A 1 161 ? -22.504 27.386 -11.032 1.00 87.31 161 ALA A N 1
ATOM 1114 C CA . ALA A 1 161 ? -22.269 25.979 -11.346 1.00 87.31 161 ALA A CA 1
ATOM 1115 C C . ALA A 1 161 ? -20.889 25.505 -10.862 1.00 87.31 161 ALA A C 1
ATOM 1117 O O . ALA A 1 161 ? -20.787 24.420 -10.294 1.00 87.31 161 ALA A O 1
ATOM 1118 N N . GLU A 1 162 ? -19.848 26.325 -11.016 1.00 90.38 162 GLU A N 1
ATOM 1119 C CA . GLU A 1 162 ? -18.504 26.019 -10.511 1.00 90.38 162 GLU A CA 1
ATOM 1120 C C . GLU A 1 162 ? -18.455 26.002 -8.979 1.00 90.38 162 GLU A C 1
ATOM 1122 O O . GLU A 1 162 ? -17.825 25.117 -8.404 1.00 90.38 162 GLU A O 1
ATOM 1127 N N . LEU A 1 163 ? -19.176 26.901 -8.299 1.00 91.44 163 LEU A N 1
ATOM 1128 C CA . LEU A 1 163 ? -19.305 26.858 -6.836 1.00 91.44 163 LEU A CA 1
ATOM 1129 C C . LEU A 1 163 ? -20.051 25.605 -6.352 1.00 91.44 163 LEU A C 1
ATOM 1131 O O . LEU A 1 163 ? -19.633 24.981 -5.375 1.00 91.44 163 LEU A O 1
ATOM 1135 N N . ALA A 1 164 ? -21.119 25.199 -7.043 1.00 90.00 164 ALA A N 1
ATOM 1136 C CA . ALA A 1 164 ? -21.829 23.955 -6.743 1.00 90.00 164 ALA A CA 1
ATOM 1137 C C . ALA A 1 164 ? -20.945 22.715 -6.994 1.00 90.00 164 ALA A C 1
ATOM 1139 O O . ALA A 1 164 ? -20.937 21.771 -6.195 1.00 90.00 164 ALA A O 1
ATOM 1140 N N . ALA A 1 165 ? -20.148 22.728 -8.066 1.00 89.88 165 ALA A N 1
ATOM 1141 C CA . ALA A 1 165 ? -19.165 21.686 -8.343 1.00 89.88 165 ALA A CA 1
ATOM 1142 C C . ALA A 1 165 ? -18.079 21.637 -7.256 1.00 89.88 165 ALA A C 1
ATOM 1144 O O . ALA A 1 165 ? -17.753 20.552 -6.776 1.00 89.88 165 ALA A O 1
ATOM 1145 N N . ALA A 1 166 ? -17.588 22.790 -6.793 1.00 92.25 166 ALA A N 1
ATOM 1146 C CA . ALA A 1 166 ? -16.622 22.866 -5.701 1.00 92.25 166 ALA A CA 1
ATOM 1147 C C . ALA A 1 166 ? -17.178 22.292 -4.390 1.00 92.25 166 ALA A C 1
ATOM 1149 O O . ALA A 1 166 ? -16.508 21.493 -3.731 1.00 92.25 166 ALA A O 1
ATOM 1150 N N . ALA A 1 167 ? -18.427 22.624 -4.045 1.00 91.25 167 ALA A N 1
ATOM 1151 C CA . ALA A 1 167 ? -19.106 22.044 -2.888 1.00 91.25 167 ALA A CA 1
ATOM 1152 C C . ALA A 1 167 ? -19.242 20.515 -3.006 1.00 91.25 167 ALA A C 1
ATOM 1154 O O . ALA A 1 167 ? -19.021 19.799 -2.028 1.00 91.25 167 ALA A O 1
ATOM 1155 N N . THR A 1 168 ? -19.527 20.011 -4.211 1.00 88.69 168 THR A N 1
ATOM 1156 C CA . THR A 1 168 ? -19.606 18.569 -4.496 1.00 88.69 168 THR A CA 1
ATOM 1157 C C . THR A 1 168 ? -18.250 17.883 -4.321 1.00 88.69 168 THR A C 1
ATOM 1159 O O . THR A 1 168 ? -18.172 16.858 -3.651 1.00 88.69 168 THR A O 1
ATOM 1162 N N . VAL A 1 169 ? -17.169 18.458 -4.859 1.00 90.25 169 VAL A N 1
ATOM 1163 C CA . VAL A 1 169 ? -15.804 17.917 -4.716 1.00 90.25 169 VAL A CA 1
ATOM 1164 C C . VAL A 1 169 ? -15.383 17.853 -3.246 1.00 90.25 169 VAL A C 1
ATOM 1166 O O . VAL A 1 169 ? -14.852 16.835 -2.802 1.00 90.25 169 VAL A O 1
ATOM 1169 N N . LEU A 1 170 ? -15.655 18.907 -2.470 1.00 91.56 170 LEU A N 1
ATOM 1170 C CA . LEU A 1 170 ? -15.381 18.921 -1.030 1.00 91.56 170 LEU A CA 1
ATOM 1171 C C . LEU A 1 170 ? -16.220 17.875 -0.283 1.00 91.56 170 LEU A C 1
ATOM 1173 O O . LEU A 1 170 ? -15.685 17.153 0.559 1.00 91.56 170 LEU A O 1
ATOM 1177 N N . GLY A 1 171 ? -17.510 17.759 -0.609 1.00 89.31 171 GLY A N 1
ATOM 1178 C CA . GLY A 1 171 ? -18.407 16.758 -0.029 1.00 89.31 171 GLY A CA 1
ATOM 1179 C C . GLY A 1 171 ? -17.955 15.322 -0.309 1.00 8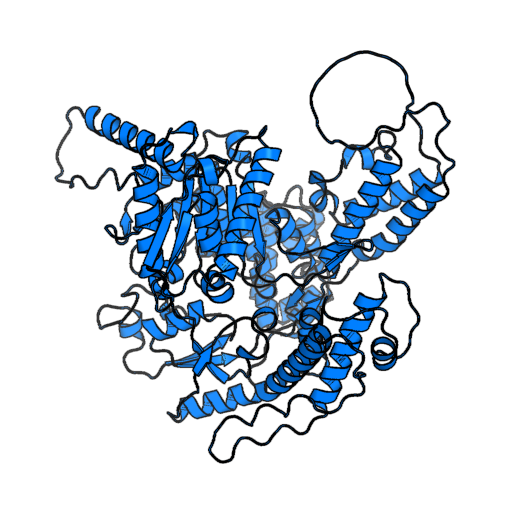9.31 171 GLY A C 1
ATOM 1180 O O . GLY A 1 171 ? -17.893 14.504 0.609 1.00 89.31 171 GLY A O 1
ATOM 1181 N N . ASP A 1 172 ? -17.558 15.030 -1.546 1.00 85.75 172 ASP A N 1
ATOM 1182 C CA . ASP A 1 172 ? -17.019 13.724 -1.932 1.00 85.75 172 ASP A CA 1
ATOM 1183 C C . ASP A 1 172 ? -15.702 13.424 -1.220 1.00 85.75 172 ASP A C 1
ATOM 1185 O O . ASP A 1 172 ? -15.504 12.314 -0.721 1.00 85.75 172 ASP A O 1
ATOM 1189 N N . ARG A 1 173 ? -14.813 14.418 -1.102 1.00 87.62 173 ARG A N 1
ATOM 1190 C CA . ARG A 1 173 ? -13.552 14.238 -0.380 1.00 87.62 173 ARG A CA 1
ATOM 1191 C C . ARG A 1 173 ? -13.786 13.927 1.098 1.00 87.62 173 ARG A C 1
ATOM 1193 O O . ARG A 1 173 ? -13.144 13.024 1.635 1.00 87.62 173 ARG A O 1
ATOM 1200 N N . LEU A 1 174 ? -14.728 14.620 1.741 1.00 90.00 174 LEU A N 1
ATOM 1201 C CA . LEU A 1 174 ? -15.140 14.326 3.116 1.00 90.00 174 LEU A CA 1
ATOM 1202 C C . LEU A 1 174 ? -15.733 12.922 3.240 1.00 90.00 174 LEU A C 1
ATOM 1204 O O . LEU A 1 174 ? -15.411 12.219 4.194 1.00 90.00 174 LEU A O 1
ATOM 1208 N N . ALA A 1 175 ? -16.542 12.483 2.275 1.00 83.75 175 ALA A N 1
ATOM 1209 C CA . ALA A 1 175 ? -17.099 11.135 2.272 1.00 83.75 175 ALA A CA 1
ATOM 1210 C C . ALA A 1 175 ? -16.013 10.053 2.159 1.00 83.75 175 ALA A C 1
ATOM 1212 O O . ALA A 1 175 ? -16.078 9.055 2.883 1.00 83.75 175 ALA A O 1
ATOM 1213 N N . VAL A 1 176 ? -14.997 10.261 1.313 1.00 84.75 176 VAL A N 1
ATOM 1214 C CA . VAL A 1 176 ? -13.832 9.364 1.200 1.00 84.75 176 VAL A CA 1
ATOM 1215 C C . VAL A 1 176 ? -13.077 9.285 2.525 1.00 84.75 176 VAL A C 1
ATOM 1217 O O . VAL A 1 176 ? -12.797 8.183 2.997 1.00 84.75 176 VAL A O 1
ATOM 1220 N N . VAL A 1 177 ? -12.789 10.429 3.156 1.00 87.94 177 VAL A N 1
ATOM 1221 C CA . VAL A 1 177 ? -12.106 10.456 4.459 1.00 87.94 177 VAL A CA 1
ATOM 1222 C C . VAL A 1 177 ? -12.956 9.763 5.521 1.00 87.94 177 VAL A C 1
ATOM 1224 O O . VAL A 1 177 ? -12.461 8.848 6.164 1.00 87.94 177 VAL A O 1
ATOM 1227 N N . ALA A 1 178 ? -14.235 10.119 5.661 1.00 86.81 178 ALA A N 1
ATOM 1228 C CA . ALA A 1 178 ? -15.124 9.571 6.685 1.00 86.81 178 ALA A CA 1
ATOM 1229 C C . ALA A 1 178 ? -15.269 8.047 6.603 1.00 86.81 178 ALA A C 1
ATOM 1231 O O . ALA A 1 178 ? -15.321 7.362 7.627 1.00 86.81 178 ALA A O 1
ATOM 1232 N N . ASN A 1 179 ? -15.325 7.517 5.381 1.00 82.00 179 ASN A N 1
ATOM 1233 C CA . ASN A 1 179 ? -15.523 6.096 5.134 1.00 82.00 179 ASN A CA 1
ATOM 1234 C C . ASN A 1 179 ? -14.222 5.300 5.032 1.00 82.00 179 ASN A C 1
ATOM 1236 O O . ASN A 1 179 ? -14.298 4.079 4.871 1.00 82.00 179 ASN A O 1
ATOM 1240 N N . ARG A 1 180 ? -13.053 5.946 5.154 1.00 86.94 180 ARG A N 1
ATOM 1241 C CA . ARG A 1 180 ? -11.765 5.254 5.146 1.00 86.94 180 ARG A CA 1
ATOM 1242 C C . ARG A 1 180 ? -11.730 4.222 6.269 1.00 86.94 180 ARG A C 1
ATOM 1244 O O . ARG A 1 180 ? -11.898 4.560 7.442 1.00 86.94 180 ARG A O 1
ATOM 1251 N N . LEU A 1 181 ? -11.505 2.970 5.886 1.00 86.06 181 LEU A N 1
ATOM 1252 C CA . LEU A 1 181 ? -11.303 1.874 6.820 1.00 86.06 181 LEU A CA 1
ATOM 1253 C C . LEU A 1 181 ? -9.899 1.942 7.420 1.00 86.06 181 LEU A C 1
ATOM 1255 O O . LEU A 1 181 ? -8.936 2.306 6.742 1.00 86.06 181 LEU A O 1
ATOM 1259 N N . TYR A 1 182 ? -9.791 1.576 8.691 1.00 87.75 182 TYR A N 1
ATOM 1260 C CA . TYR A 1 182 ? -8.521 1.450 9.394 1.00 87.75 182 TYR A CA 1
ATOM 1261 C C . TYR A 1 182 ? -8.613 0.382 10.495 1.00 87.75 182 TYR A C 1
ATOM 1263 O O . TYR A 1 182 ? -9.707 -0.023 10.881 1.00 87.75 182 TYR A O 1
ATOM 1271 N N . SER A 1 183 ? -7.466 -0.045 11.020 1.00 88.12 183 SER A N 1
ATOM 1272 C CA . SER A 1 183 ? -7.360 -0.975 12.153 1.00 88.12 183 SER A CA 1
ATOM 1273 C C . SER A 1 183 ? -7.588 -0.285 13.501 1.00 88.12 183 SER A C 1
ATOM 1275 O O . SER A 1 183 ? -6.818 0.600 13.891 1.00 88.12 183 SER A O 1
ATOM 1277 N N . VAL A 1 184 ? -8.613 -0.703 14.241 1.00 86.44 184 VAL A N 1
ATOM 1278 C CA . VAL A 1 184 ? -8.920 -0.224 15.593 1.00 86.44 184 VAL A CA 1
ATOM 1279 C C . VAL A 1 184 ? -8.173 -1.080 16.610 1.00 86.44 184 VAL A C 1
ATOM 1281 O O . VAL A 1 184 ? -8.463 -2.259 16.785 1.00 86.44 184 VAL A O 1
ATOM 1284 N N . GLY A 1 185 ? -7.222 -0.474 17.318 1.00 89.69 185 GLY A N 1
ATOM 1285 C CA . GLY A 1 185 ? -6.430 -1.189 18.320 1.00 89.69 185 GLY A CA 1
ATOM 1286 C C . GLY A 1 185 ? -5.561 -2.297 17.716 1.00 89.69 185 GLY A C 1
ATOM 1287 O O . GLY A 1 185 ? -5.205 -2.275 16.537 1.00 89.69 185 GLY A O 1
ATOM 1288 N N . LEU A 1 186 ? -5.200 -3.271 18.549 1.00 92.38 186 LEU A N 1
ATOM 1289 C CA . LEU A 1 186 ? -4.369 -4.410 18.167 1.00 92.38 186 LEU A CA 1
ATOM 1290 C C . LEU A 1 186 ? -5.108 -5.734 18.368 1.00 92.38 186 LEU A C 1
ATOM 1292 O O . LEU A 1 186 ? -5.922 -5.880 19.282 1.00 92.38 186 LEU A O 1
ATOM 1296 N N . HIS A 1 187 ? -4.770 -6.726 17.540 1.00 93.06 187 HIS A N 1
ATOM 1297 C CA . HIS A 1 187 ? -5.199 -8.104 17.769 1.00 93.06 187 HIS A CA 1
ATOM 1298 C C . HIS A 1 187 ? -4.579 -8.650 19.059 1.00 93.06 187 HIS A C 1
ATOM 1300 O O . HIS A 1 187 ? -3.411 -8.393 19.357 1.00 93.06 187 HIS A O 1
ATOM 1306 N N . VAL A 1 188 ? -5.350 -9.448 19.796 1.00 93.56 188 VAL A N 1
ATOM 1307 C CA . VAL A 1 188 ? -4.871 -10.193 20.964 1.00 93.56 188 VAL A CA 1
ATOM 1308 C C . VAL A 1 188 ? -5.059 -11.674 20.665 1.00 93.56 188 VAL A C 1
ATOM 1310 O O . VAL A 1 188 ? -6.188 -12.136 20.526 1.00 93.56 188 VAL A O 1
ATOM 1313 N N . PHE A 1 189 ? -3.949 -12.403 20.563 1.00 95.06 189 PHE A N 1
ATOM 1314 C CA . PHE A 1 189 ? -3.930 -13.811 20.168 1.00 95.06 189 PHE A CA 1
ATOM 1315 C C . PHE A 1 189 ? -4.833 -14.670 21.066 1.00 95.06 189 PHE A C 1
ATOM 1317 O O . PHE A 1 189 ? -4.689 -14.656 22.291 1.00 95.06 189 PHE A O 1
ATOM 1324 N N . GLY A 1 190 ? -5.781 -15.388 20.460 1.00 93.00 190 GLY A N 1
ATOM 1325 C CA . GLY A 1 190 ? -6.761 -16.220 21.165 1.00 93.00 190 GLY A CA 1
ATOM 1326 C C . GLY A 1 190 ? -7.893 -15.469 21.877 1.00 93.00 190 GLY A C 1
ATOM 1327 O O . GLY A 1 190 ? -8.718 -16.101 22.540 1.00 93.00 190 GLY A O 1
ATOM 1328 N N . ARG A 1 191 ? -7.983 -14.136 21.774 1.00 92.94 191 ARG A N 1
ATOM 1329 C CA . ARG A 1 191 ? -9.104 -13.382 22.356 1.00 92.94 191 ARG A CA 1
ATOM 1330 C C . ARG A 1 191 ? -10.324 -13.479 21.445 1.00 92.94 191 ARG A C 1
ATOM 1332 O O . ARG A 1 191 ? -10.263 -13.105 20.280 1.00 92.94 191 ARG A O 1
ATOM 1339 N N . ALA A 1 192 ? -11.457 -13.910 21.995 1.00 87.81 192 ALA A N 1
ATOM 1340 C CA . ALA A 1 192 ? -12.725 -13.840 21.278 1.00 87.81 192 ALA A CA 1
ATOM 1341 C C . ALA A 1 192 ? -13.070 -12.374 20.928 1.00 87.81 192 ALA A C 1
ATOM 1343 O O . ALA A 1 192 ? -12.980 -11.510 21.811 1.00 87.81 192 ALA A O 1
ATOM 1344 N N . PRO A 1 193 ? -13.475 -12.079 19.680 1.00 90.06 193 PRO A N 1
ATOM 1345 C CA . PRO A 1 193 ? -13.896 -10.735 19.308 1.00 90.06 193 PRO A CA 1
ATOM 1346 C C . PRO A 1 193 ? -15.225 -10.378 19.983 1.00 90.06 193 PRO A C 1
ATOM 1348 O O . PRO A 1 193 ? -16.078 -11.243 20.211 1.00 90.06 193 PRO A O 1
ATOM 1351 N N . THR A 1 194 ? -15.421 -9.099 20.295 1.00 89.50 194 THR A N 1
ATOM 1352 C CA . THR A 1 194 ? -16.714 -8.588 20.769 1.00 89.50 194 THR A CA 1
ATOM 1353 C C . THR A 1 194 ? -17.723 -8.510 19.617 1.00 89.50 194 THR A C 1
ATOM 1355 O O . THR A 1 194 ? -17.355 -8.526 18.442 1.00 89.50 194 THR A O 1
ATOM 1358 N N . ALA A 1 195 ? -19.017 -8.383 19.933 1.00 85.75 195 ALA A N 1
ATOM 1359 C CA . ALA A 1 195 ? -20.044 -8.172 18.908 1.00 85.75 195 ALA A CA 1
ATOM 1360 C C . ALA A 1 195 ? -19.797 -6.893 18.086 1.00 85.75 195 ALA A C 1
ATOM 1362 O O . ALA A 1 195 ? -20.064 -6.869 16.890 1.00 85.75 195 ALA A O 1
ATOM 1363 N N . GLU A 1 196 ? -19.237 -5.853 18.702 1.00 88.44 196 GLU A N 1
ATOM 1364 C CA . GLU A 1 196 ? -18.874 -4.612 18.015 1.00 88.44 196 GLU A CA 1
ATOM 1365 C C . GLU A 1 196 ? -17.726 -4.828 17.015 1.00 88.44 196 GLU A C 1
ATOM 1367 O O . GLU A 1 196 ? -17.819 -4.389 15.871 1.00 88.44 196 GLU A O 1
ATOM 1372 N N . GLU A 1 197 ? -16.688 -5.576 17.402 1.00 89.62 197 GLU A N 1
ATOM 1373 C CA . GLU A 1 197 ? -15.537 -5.900 16.541 1.00 89.62 197 GLU A CA 1
ATOM 1374 C C . GLU A 1 197 ? -15.919 -6.815 15.365 1.00 89.62 197 GLU A C 1
ATOM 1376 O O . GLU A 1 197 ? -15.398 -6.685 14.251 1.00 89.62 197 GLU A O 1
ATOM 1381 N N . VAL A 1 198 ? -16.860 -7.738 15.589 1.00 89.31 198 VAL A N 1
ATOM 1382 C CA . VAL A 1 198 ? -17.447 -8.535 14.506 1.00 89.31 198 VAL A CA 1
ATOM 1383 C C . VAL A 1 198 ? -18.249 -7.626 13.574 1.00 89.31 198 VAL A C 1
ATOM 1385 O O . VAL A 1 198 ? -18.000 -7.623 12.370 1.00 89.31 198 VAL A O 1
ATOM 1388 N N . ALA A 1 199 ? -19.163 -6.807 14.105 1.00 87.25 199 ALA A N 1
ATOM 1389 C CA . ALA A 1 199 ? -19.997 -5.909 13.303 1.00 87.25 199 ALA A CA 1
ATOM 1390 C C . ALA A 1 199 ? -19.165 -4.947 12.443 1.00 87.25 199 ALA A C 1
ATOM 1392 O O . ALA A 1 199 ? -19.488 -4.716 11.275 1.00 87.25 199 ALA A O 1
ATOM 1393 N N . SER A 1 200 ? -18.067 -4.423 12.987 1.00 87.81 200 SER A N 1
ATOM 1394 C CA . SER A 1 200 ? -17.196 -3.498 12.265 1.00 87.81 200 SER A CA 1
ATOM 1395 C C . SER A 1 200 ? -16.470 -4.152 11.085 1.00 87.81 200 SER A C 1
ATOM 1397 O O . SER A 1 200 ? -16.253 -3.497 10.066 1.00 87.81 200 SER A O 1
ATOM 1399 N N . THR A 1 201 ? -16.178 -5.453 11.177 1.00 87.75 201 THR A N 1
ATOM 1400 C CA . THR A 1 201 ? -15.622 -6.263 10.080 1.00 87.75 201 THR A CA 1
ATOM 1401 C C . THR A 1 201 ? -16.691 -6.631 9.046 1.00 87.75 201 THR A C 1
ATOM 1403 O O . THR A 1 201 ? -16.419 -6.644 7.846 1.00 87.75 201 THR A O 1
ATOM 1406 N N . LEU A 1 202 ? -17.929 -6.889 9.483 1.00 86.62 202 LEU A N 1
ATOM 1407 C CA . LEU A 1 202 ? -19.042 -7.232 8.590 1.00 86.62 202 LEU A CA 1
ATOM 1408 C C . LEU A 1 202 ? -19.582 -6.029 7.802 1.00 86.62 202 LEU A C 1
ATOM 1410 O O . LEU A 1 202 ? -20.014 -6.190 6.663 1.00 86.62 202 LEU A O 1
ATOM 1414 N N . SER A 1 203 ? -19.549 -4.822 8.373 1.00 84.69 203 SER A N 1
ATOM 1415 C CA . SER A 1 203 ? -20.033 -3.597 7.716 1.00 84.69 203 SER A CA 1
ATOM 1416 C C . SER A 1 203 ? -19.452 -3.387 6.305 1.00 84.69 203 SER A C 1
ATOM 1418 O O . SER A 1 203 ? -20.232 -3.240 5.364 1.00 84.69 203 SER A O 1
ATOM 1420 N N . PRO A 1 204 ? -18.122 -3.396 6.089 1.00 80.38 204 PRO A N 1
ATOM 1421 C CA . PRO A 1 204 ? -17.558 -3.247 4.749 1.00 80.38 204 PRO A CA 1
ATOM 1422 C C . PRO A 1 204 ? -17.854 -4.421 3.804 1.00 80.38 204 PRO A C 1
ATOM 1424 O O . PRO A 1 204 ? -17.940 -4.190 2.603 1.00 80.38 204 PRO A O 1
ATOM 1427 N N . LEU A 1 205 ? -18.068 -5.642 4.313 1.00 80.56 205 LEU A N 1
ATOM 1428 C CA . LEU A 1 205 ? -18.485 -6.794 3.497 1.00 80.56 205 LEU A CA 1
ATOM 1429 C C . LEU A 1 205 ? -19.911 -6.642 2.945 1.00 80.56 205 LEU A C 1
ATOM 1431 O O . LEU A 1 205 ? -20.215 -7.132 1.861 1.00 80.56 205 LEU A O 1
ATOM 1435 N N . LEU A 1 206 ? -20.785 -5.964 3.692 1.00 79.06 206 LEU A N 1
ATOM 1436 C CA . LEU A 1 206 ? -22.181 -5.724 3.314 1.00 79.06 206 LEU A CA 1
ATOM 1437 C C . LEU A 1 206 ? -22.370 -4.456 2.463 1.00 79.06 206 LEU A C 1
ATOM 1439 O O . LEU A 1 206 ? -23.408 -4.303 1.816 1.00 79.06 206 LEU A O 1
ATOM 1443 N N . ALA A 1 207 ? -21.385 -3.554 2.447 1.00 75.81 207 ALA A N 1
ATOM 1444 C CA . ALA A 1 207 ? -21.462 -2.279 1.737 1.00 75.81 207 ALA A CA 1
ATOM 1445 C C . ALA A 1 207 ? -21.738 -2.472 0.233 1.00 75.81 207 ALA A C 1
ATOM 1447 O O . ALA A 1 207 ? -21.083 -3.267 -0.446 1.00 75.81 207 ALA A O 1
ATOM 1448 N N . GLY A 1 208 ? -22.720 -1.744 -0.302 1.00 71.56 208 GLY A N 1
ATOM 1449 C CA . GLY A 1 208 ? -23.178 -1.858 -1.688 1.00 71.56 208 GLY A CA 1
ATOM 1450 C C . GLY A 1 208 ? -23.927 -3.146 -2.048 1.00 71.56 208 GLY A C 1
ATOM 1451 O O . GLY A 1 208 ? -24.254 -3.321 -3.222 1.00 71.56 208 GLY A O 1
ATOM 1452 N N . SER A 1 209 ? -24.190 -4.036 -1.084 1.00 74.75 209 SER A N 1
ATOM 1453 C CA . SER A 1 209 ? -24.923 -5.299 -1.300 1.00 74.75 209 SER A CA 1
ATOM 1454 C C . SER A 1 209 ? -26.349 -5.281 -0.734 1.00 74.75 209 SER A C 1
ATOM 1456 O O . SER A 1 209 ? -27.143 -6.178 -1.031 1.00 74.75 209 SER A O 1
ATOM 1458 N N . LEU A 1 210 ? -26.685 -4.269 0.072 1.00 72.19 210 LEU A N 1
ATOM 1459 C CA . LEU A 1 210 ? -28.002 -4.102 0.687 1.00 72.19 210 LEU A CA 1
ATOM 1460 C C . LEU A 1 210 ? -28.840 -3.070 -0.087 1.00 72.19 210 LEU A C 1
ATOM 1462 O O . LEU A 1 210 ? -28.308 -2.005 -0.393 1.00 72.19 210 LEU A O 1
ATOM 1466 N N . PRO A 1 211 ? -30.129 -3.335 -0.384 1.00 71.44 211 PRO A N 1
ATOM 1467 C CA . PRO A 1 211 ? -31.065 -2.322 -0.865 1.00 71.44 211 PRO A CA 1
ATOM 1468 C C . PRO A 1 211 ? -31.440 -1.380 0.295 1.00 71.44 211 PRO A C 1
ATOM 1470 O O . PRO A 1 211 ? -32.183 -1.785 1.189 1.00 71.44 211 PRO A O 1
ATOM 1473 N N . PRO A 1 212 ? -30.939 -0.133 0.323 1.00 62.56 212 PRO A N 1
ATOM 1474 C CA . PRO A 1 212 ? -31.062 0.730 1.498 1.00 62.56 212 PRO A CA 1
ATOM 1475 C C . PRO A 1 212 ? -32.509 1.177 1.779 1.00 62.56 212 PRO A C 1
ATOM 1477 O O . PRO A 1 212 ? -32.825 1.550 2.900 1.00 62.56 212 PRO A O 1
ATOM 1480 N N . GLU A 1 213 ? -33.404 1.110 0.791 1.00 65.31 213 GLU A N 1
ATOM 1481 C CA . GLU A 1 213 ? -34.828 1.454 0.926 1.00 65.31 213 GLU A CA 1
ATOM 1482 C C . GLU A 1 213 ? -35.751 0.299 1.369 1.00 65.31 213 GLU A C 1
ATOM 1484 O O . GLU A 1 213 ? -36.969 0.481 1.436 1.00 65.31 213 GLU A O 1
ATOM 1489 N N . ASP A 1 214 ? -35.218 -0.893 1.649 1.00 70.81 214 ASP A N 1
ATOM 1490 C CA . ASP A 1 214 ? -36.050 -2.043 2.006 1.00 70.81 214 ASP A CA 1
ATOM 1491 C C . ASP A 1 214 ? -36.617 -1.931 3.435 1.00 70.81 214 ASP A C 1
ATOM 1493 O O . ASP A 1 214 ? -35.892 -1.711 4.411 1.00 70.81 214 ASP A O 1
ATOM 1497 N N . ALA A 1 215 ? -37.938 -2.082 3.562 1.00 65.44 215 ALA A N 1
ATOM 1498 C CA . ALA A 1 215 ? -38.653 -1.908 4.824 1.00 65.44 215 ALA A CA 1
ATOM 1499 C C . ALA A 1 215 ? -38.309 -2.982 5.868 1.00 65.44 215 ALA A C 1
ATOM 1501 O O . ALA A 1 215 ? -38.270 -2.659 7.056 1.00 65.44 215 ALA A O 1
ATOM 1502 N N . ASP A 1 216 ? -38.017 -4.219 5.455 1.00 65.62 216 ASP A N 1
ATOM 1503 C CA . ASP A 1 216 ? -37.661 -5.298 6.381 1.00 65.62 216 ASP A CA 1
ATOM 1504 C C . ASP A 1 216 ? -36.215 -5.142 6.864 1.00 65.62 216 ASP A C 1
ATOM 1506 O O . ASP A 1 216 ? -35.942 -5.324 8.055 1.00 65.62 216 ASP A O 1
ATOM 1510 N N . LEU A 1 217 ? -35.304 -4.699 5.985 1.00 67.75 217 LEU A N 1
ATOM 1511 C CA . LEU A 1 217 ? -33.949 -4.299 6.388 1.00 67.75 217 LEU A CA 1
ATOM 1512 C C . LEU A 1 217 ? -33.971 -3.107 7.358 1.00 67.75 217 LEU A C 1
ATOM 1514 O O . LEU A 1 217 ? -33.275 -3.124 8.373 1.00 67.75 217 LEU A O 1
ATOM 1518 N N . THR A 1 218 ? -34.823 -2.114 7.089 1.00 63.50 218 THR A N 1
ATOM 1519 C CA . THR A 1 218 ? -35.013 -0.926 7.942 1.00 63.50 218 THR A CA 1
ATOM 1520 C C . THR A 1 218 ? -35.642 -1.289 9.294 1.00 63.50 218 THR A C 1
ATOM 1522 O O . THR A 1 218 ? -35.251 -0.763 10.339 1.00 63.50 218 THR A O 1
ATOM 1525 N N . ALA A 1 219 ? -36.610 -2.209 9.307 1.00 62.47 219 ALA A N 1
ATOM 1526 C CA . ALA A 1 219 ? -37.269 -2.673 10.525 1.00 62.47 219 ALA A CA 1
ATOM 1527 C C . ALA A 1 219 ? -36.305 -3.459 11.419 1.00 62.47 219 ALA A C 1
ATOM 1529 O O . ALA A 1 219 ? -36.235 -3.213 12.624 1.00 62.47 219 ALA A O 1
ATOM 1530 N N . ALA A 1 220 ? -35.511 -4.355 10.835 1.00 59.50 220 ALA A N 1
ATOM 1531 C CA . ALA A 1 220 ? -34.477 -5.073 11.568 1.00 59.50 220 ALA A CA 1
ATOM 1532 C C . ALA A 1 220 ? -33.307 -4.169 12.008 1.00 59.50 220 ALA A C 1
ATOM 1534 O O . ALA A 1 220 ? -32.624 -4.493 12.978 1.00 59.50 220 ALA A O 1
ATOM 1535 N N . ALA A 1 221 ? -33.123 -3.015 11.356 1.00 53.00 221 ALA A N 1
ATOM 1536 C CA . ALA A 1 221 ? -32.225 -1.942 11.782 1.00 53.00 221 ALA A CA 1
ATOM 1537 C C . ALA A 1 221 ? -32.803 -1.023 12.885 1.00 53.00 221 ALA A C 1
ATOM 1539 O O . ALA A 1 221 ? -32.096 -0.140 13.366 1.00 53.00 221 ALA A O 1
ATOM 1540 N N . GLY A 1 222 ? -34.056 -1.213 13.324 1.00 53.03 222 GLY A N 1
ATOM 1541 C CA . GLY A 1 222 ? -34.656 -0.440 14.423 1.00 53.03 222 GLY A CA 1
ATOM 1542 C C . GLY A 1 222 ? -35.584 0.719 14.022 1.00 53.03 222 GLY A C 1
ATOM 1543 O O . GLY A 1 222 ? -35.991 1.478 14.900 1.00 53.03 222 GLY A O 1
ATOM 1544 N N . GLY A 1 223 ? -35.986 0.835 12.748 1.00 40.19 223 GLY A N 1
ATOM 1545 C CA . GLY A 1 223 ? -37.225 1.530 12.349 1.00 40.19 223 GLY A CA 1
ATOM 1546 C C . GLY A 1 223 ? -37.209 3.065 12.220 1.00 40.19 223 GLY A C 1
ATOM 1547 O O . GLY A 1 223 ? -38.237 3.694 12.472 1.00 40.19 223 GLY A O 1
ATOM 1548 N N . GLY A 1 224 ? -36.101 3.690 11.809 1.00 37.31 224 GLY A N 1
ATOM 1549 C CA . GLY A 1 224 ? -36.065 5.126 11.483 1.00 37.31 224 GLY A CA 1
ATOM 1550 C C . GLY A 1 224 ? -36.343 5.419 10.000 1.00 37.31 224 GLY A C 1
ATOM 1551 O O . GLY A 1 224 ? -35.675 4.875 9.131 1.00 37.31 224 GLY A O 1
ATOM 1552 N N . HIS A 1 225 ? -37.306 6.296 9.689 1.00 33.94 225 HIS A N 1
ATOM 1553 C CA . HIS A 1 225 ? -37.509 6.840 8.335 1.00 33.94 225 HIS A CA 1
ATOM 1554 C C . HIS A 1 225 ? -36.498 7.966 8.065 1.00 33.94 225 HIS A C 1
ATOM 1556 O O . HIS A 1 225 ? -36.626 9.030 8.671 1.00 33.94 225 HIS A O 1
ATOM 1562 N N . LEU A 1 226 ? -35.533 7.765 7.157 1.00 33.78 226 LEU A N 1
ATOM 1563 C CA . LEU A 1 226 ? -34.539 8.783 6.780 1.00 33.78 226 LEU A CA 1
ATOM 1564 C C . LEU A 1 226 ? -34.242 8.814 5.264 1.00 33.78 226 LEU A C 1
ATOM 1566 O O . LEU A 1 226 ? -34.618 7.917 4.515 1.00 33.78 226 LEU A O 1
ATOM 1570 N N . ASP A 1 227 ? -33.640 9.925 4.828 1.00 36.50 227 ASP A N 1
ATOM 1571 C CA . ASP A 1 227 ? -33.404 10.353 3.438 1.00 36.50 227 ASP A CA 1
ATOM 1572 C C . ASP A 1 227 ? -32.456 9.416 2.645 1.00 36.50 227 ASP A C 1
ATOM 1574 O O . ASP A 1 227 ? -31.603 8.734 3.214 1.00 36.50 227 ASP A O 1
ATOM 1578 N N . ARG A 1 228 ? -32.563 9.395 1.308 1.00 38.84 228 ARG A N 1
ATOM 1579 C CA . ARG A 1 228 ? -32.013 8.358 0.399 1.00 38.84 228 ARG A CA 1
ATOM 1580 C C . ARG A 1 228 ? -30.495 8.125 0.501 1.00 38.84 228 ARG A C 1
ATOM 1582 O O . ARG A 1 228 ? -30.035 7.019 0.237 1.00 38.84 228 ARG A O 1
ATOM 1589 N N . GLY A 1 229 ? -29.717 9.144 0.870 1.00 44.31 229 GLY A N 1
ATOM 1590 C CA . GLY A 1 229 ? -28.261 9.042 1.080 1.00 44.31 229 GLY A CA 1
ATOM 1591 C C . GLY A 1 229 ? -27.842 8.619 2.496 1.00 44.31 229 GLY A C 1
ATOM 1592 O O . GLY A 1 229 ? -26.703 8.204 2.694 1.00 44.31 229 GLY A O 1
ATOM 1593 N N . VAL A 1 230 ? -28.755 8.709 3.467 1.00 48.78 230 VAL A N 1
ATOM 1594 C CA . VAL A 1 230 ? -28.554 8.373 4.889 1.00 48.78 230 VAL A CA 1
ATOM 1595 C C . VAL A 1 230 ? -28.827 6.885 5.144 1.00 48.78 230 VAL A C 1
ATOM 1597 O O . VAL A 1 230 ? -28.177 6.263 5.982 1.00 48.78 230 VAL A O 1
ATOM 1600 N N . LEU A 1 231 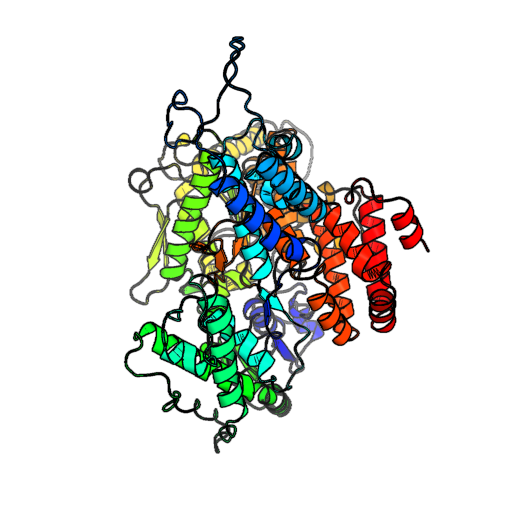? -29.711 6.280 4.346 1.00 53.19 231 LEU A N 1
ATOM 1601 C CA . LEU A 1 231 ? -30.163 4.903 4.528 1.00 53.19 231 LEU A CA 1
ATOM 1602 C C . LEU A 1 231 ? -29.038 3.858 4.462 1.00 53.19 231 LEU A C 1
ATOM 1604 O O . LEU A 1 231 ? -29.011 2.972 5.304 1.00 53.19 231 LEU A O 1
ATOM 1608 N N . GLU A 1 232 ? -28.079 3.934 3.533 1.00 62.41 232 GLU A N 1
ATOM 1609 C CA . GLU A 1 232 ? -26.993 2.933 3.476 1.00 62.41 232 GLU A CA 1
ATOM 1610 C C . GLU A 1 232 ? -26.003 3.083 4.645 1.00 62.41 232 GLU A C 1
ATOM 1612 O O . GLU A 1 232 ? -25.575 2.088 5.234 1.00 62.41 232 GLU A O 1
ATOM 1617 N N . ALA A 1 233 ? -25.686 4.327 5.020 1.00 61.91 233 ALA A N 1
ATOM 1618 C CA . ALA A 1 233 ? -24.769 4.644 6.112 1.00 61.91 233 ALA A CA 1
ATOM 1619 C C . ALA A 1 233 ? -25.293 4.190 7.486 1.00 61.91 233 ALA A C 1
ATOM 1621 O O . ALA A 1 233 ? -24.490 3.911 8.374 1.00 61.91 233 ALA A O 1
ATOM 1622 N N . GLU A 1 234 ? -26.612 4.080 7.651 1.00 66.81 234 GLU A N 1
ATOM 1623 C CA . GLU A 1 234 ? -27.249 3.612 8.886 1.00 66.81 234 GLU A CA 1
ATOM 1624 C C . GLU A 1 234 ? -27.670 2.136 8.820 1.00 66.81 234 GLU A C 1
ATOM 1626 O O . GLU A 1 234 ? -27.441 1.383 9.770 1.00 66.81 234 GLU A O 1
ATOM 1631 N N . THR A 1 235 ? -28.213 1.687 7.684 1.00 70.31 235 THR A N 1
ATOM 1632 C CA . THR A 1 235 ? -28.699 0.308 7.511 1.00 70.31 235 THR A CA 1
ATOM 1633 C C . THR A 1 235 ? -27.550 -0.692 7.537 1.00 70.31 235 THR A C 1
ATOM 1635 O O . THR A 1 235 ? -27.652 -1.718 8.207 1.00 70.31 235 THR A O 1
ATOM 1638 N N . VAL A 1 236 ? -26.427 -0.411 6.860 1.00 76.44 236 VAL A N 1
ATOM 1639 C CA . VAL A 1 236 ? -25.303 -1.361 6.789 1.00 76.44 236 VAL A CA 1
ATOM 1640 C C . VAL A 1 236 ? -24.704 -1.645 8.177 1.00 76.44 236 VAL A C 1
ATOM 1642 O O . VAL A 1 236 ? -24.592 -2.823 8.529 1.00 76.44 236 VAL A O 1
ATOM 1645 N N . PRO A 1 237 ? -24.339 -0.642 9.007 1.00 79.25 237 PRO A N 1
ATOM 1646 C CA . PRO A 1 237 ? -23.867 -0.901 10.368 1.00 79.25 237 PRO A CA 1
ATOM 1647 C C . PRO A 1 237 ? -24.906 -1.588 11.259 1.00 79.25 237 PRO A C 1
ATOM 1649 O O . PRO A 1 237 ? -24.539 -2.471 12.032 1.00 79.25 237 PRO A O 1
ATOM 1652 N N . ALA A 1 238 ? -26.189 -1.230 11.147 1.00 75.44 238 ALA A N 1
ATOM 1653 C CA . ALA A 1 238 ? -27.244 -1.827 11.963 1.00 75.44 238 ALA A CA 1
ATOM 1654 C C . ALA A 1 238 ? -27.473 -3.310 11.626 1.00 75.44 238 ALA A C 1
ATOM 1656 O O . ALA A 1 238 ? -27.527 -4.149 12.527 1.00 75.44 238 ALA A O 1
ATOM 1657 N N . VAL A 1 239 ? -27.523 -3.660 10.335 1.00 75.75 239 VAL A N 1
ATOM 1658 C CA . VAL A 1 239 ? -27.619 -5.056 9.878 1.00 75.75 239 VAL A CA 1
ATOM 1659 C C . VAL A 1 239 ? -26.376 -5.848 10.297 1.00 75.75 239 VAL A C 1
ATOM 1661 O O . VAL A 1 239 ? -26.501 -6.956 10.821 1.00 75.75 239 VAL A O 1
ATOM 1664 N N . ALA A 1 240 ? -25.179 -5.271 10.151 1.00 82.75 240 ALA A N 1
ATOM 1665 C CA . ALA A 1 240 ? -23.940 -5.885 10.625 1.00 82.75 240 ALA A CA 1
ATOM 1666 C C . ALA A 1 240 ? -23.967 -6.151 12.142 1.00 82.75 240 ALA A C 1
ATOM 1668 O O . ALA A 1 240 ? -23.591 -7.240 12.579 1.00 82.75 240 ALA A O 1
ATOM 1669 N N . ALA A 1 241 ? -24.460 -5.197 12.938 1.00 82.00 241 ALA A N 1
ATOM 1670 C CA . ALA A 1 241 ? -24.622 -5.341 14.383 1.00 82.00 241 ALA A CA 1
ATOM 1671 C C . ALA A 1 241 ? -25.662 -6.407 14.754 1.00 82.00 241 ALA A C 1
ATOM 1673 O O . ALA A 1 241 ? -25.429 -7.180 15.681 1.00 82.00 241 ALA A O 1
ATOM 1674 N N . ALA A 1 242 ? -26.770 -6.510 14.015 1.00 74.19 242 ALA A N 1
ATOM 1675 C CA . ALA A 1 242 ? -27.776 -7.550 14.223 1.00 74.19 242 ALA A CA 1
ATOM 1676 C C . ALA A 1 242 ? -27.207 -8.954 13.956 1.00 74.19 242 ALA A C 1
ATOM 1678 O O . ALA A 1 242 ? -27.377 -9.860 14.778 1.00 74.19 242 ALA A O 1
ATOM 1679 N N . ILE A 1 243 ? -26.468 -9.128 12.852 1.00 75.25 243 ILE A N 1
ATOM 1680 C CA . ILE A 1 243 ? -25.767 -10.385 12.542 1.00 75.25 243 ILE A CA 1
ATOM 1681 C C . ILE A 1 243 ? -24.719 -10.684 13.619 1.00 75.25 243 ILE A C 1
ATOM 1683 O O . ILE A 1 243 ? -24.636 -11.812 14.107 1.00 75.25 243 ILE A O 1
ATOM 1687 N N . ALA A 1 244 ? -23.939 -9.689 14.037 1.00 80.38 244 ALA A N 1
ATOM 1688 C CA . ALA A 1 244 ? -22.933 -9.855 15.079 1.00 80.38 244 ALA A CA 1
ATOM 1689 C C . ALA A 1 244 ? -23.546 -10.238 16.436 1.00 80.38 244 ALA A C 1
ATOM 1691 O O . ALA A 1 244 ? -23.058 -11.151 17.094 1.00 80.38 244 ALA A O 1
ATOM 1692 N N . ALA A 1 245 ? -24.647 -9.607 16.846 1.00 73.31 245 ALA A N 1
ATOM 1693 C CA . ALA A 1 245 ? -25.346 -9.933 18.087 1.00 73.31 245 ALA A CA 1
ATOM 1694 C C . ALA A 1 245 ? -25.939 -11.347 18.048 1.00 73.31 245 ALA A C 1
ATOM 1696 O O . ALA A 1 245 ? -25.809 -12.100 19.014 1.00 73.31 245 ALA A O 1
ATOM 1697 N N . HIS A 1 246 ? -26.541 -11.731 16.917 1.00 68.69 246 HIS A N 1
ATOM 1698 C CA . HIS A 1 246 ? -27.065 -13.080 16.736 1.00 68.69 246 HIS A CA 1
ATOM 1699 C C . HIS A 1 246 ? -25.949 -14.124 16.787 1.00 68.69 246 HIS A C 1
ATOM 1701 O O . HIS A 1 246 ? -26.058 -15.137 17.474 1.00 68.69 246 HIS A O 1
ATOM 1707 N N . THR A 1 247 ? -24.857 -13.868 16.067 1.00 69.31 247 THR A N 1
ATOM 1708 C CA . THR A 1 247 ? -23.712 -14.769 16.052 1.00 69.31 247 THR A CA 1
ATOM 1709 C C . THR A 1 247 ? -23.120 -14.855 17.463 1.00 69.31 247 THR A C 1
ATOM 1711 O O . THR A 1 247 ? -23.065 -15.947 18.008 1.00 69.31 247 THR A O 1
ATOM 1714 N N . VAL A 1 248 ? -22.795 -13.755 18.140 1.00 64.81 248 VAL A N 1
ATOM 1715 C CA . VAL A 1 248 ? -22.217 -13.779 19.501 1.00 64.81 248 VAL A CA 1
ATOM 1716 C C . VAL A 1 248 ? -23.139 -14.397 20.568 1.00 64.81 248 VAL A C 1
ATOM 1718 O O . VAL A 1 248 ? -22.626 -15.028 21.489 1.00 64.81 248 VAL A O 1
ATOM 1721 N N . GLY A 1 249 ? -24.467 -14.296 20.436 1.00 51.97 249 GLY A N 1
ATOM 1722 C CA . GLY A 1 249 ? -25.434 -14.979 21.315 1.00 51.97 249 GLY A CA 1
ATOM 1723 C C . GLY A 1 249 ? -25.626 -16.484 21.037 1.00 51.97 249 GLY A C 1
ATOM 1724 O O . GLY A 1 249 ? -26.164 -17.197 21.882 1.00 51.97 249 GLY A O 1
ATOM 1725 N N . ALA A 1 250 ? -25.183 -16.951 19.866 1.00 53.44 250 ALA A N 1
ATOM 1726 C CA . ALA A 1 250 ? -25.056 -18.336 19.410 1.00 53.44 250 ALA A CA 1
ATOM 1727 C C . ALA A 1 250 ? -24.157 -19.239 20.282 1.00 53.44 250 ALA A C 1
ATOM 1729 O O . ALA A 1 250 ? -22.954 -18.960 20.306 1.00 53.44 250 ALA A O 1
ATOM 1730 N N . GLU A 1 251 ? -24.638 -20.346 20.883 1.00 48.44 251 GLU A N 1
ATOM 1731 C CA . GLU A 1 251 ? -23.738 -21.398 21.413 1.00 48.44 251 GLU A CA 1
ATOM 1732 C C . GLU A 1 251 ? -22.695 -21.759 20.338 1.00 48.44 251 GLU A C 1
ATOM 1734 O O . GLU A 1 251 ? -23.037 -21.995 19.175 1.00 48.44 251 GLU A O 1
ATOM 1739 N N . ALA A 1 252 ? -21.406 -21.717 20.693 1.00 47.88 252 ALA A N 1
ATOM 1740 C CA . ALA A 1 252 ? -20.344 -22.087 19.763 1.00 47.88 252 ALA A CA 1
ATOM 1741 C C . ALA A 1 252 ? -20.538 -23.561 19.369 1.00 47.88 252 ALA A C 1
ATOM 1743 O O . ALA A 1 252 ? -20.742 -24.388 20.263 1.00 47.88 252 ALA A O 1
ATOM 1744 N N . PRO A 1 253 ? -20.493 -23.916 18.071 1.00 47.59 253 PRO A N 1
ATOM 1745 C CA . PRO A 1 253 ? -20.611 -25.312 17.685 1.00 47.59 253 PRO A CA 1
ATOM 1746 C C . PRO A 1 253 ? -19.489 -26.105 18.374 1.00 47.59 253 PRO A C 1
ATOM 1748 O O . PRO A 1 253 ? -18.341 -25.645 18.375 1.00 47.59 253 PRO A O 1
ATOM 1751 N N . PRO A 1 254 ? -19.795 -27.257 18.999 1.00 43.28 254 PRO A N 1
ATOM 1752 C CA . PRO A 1 254 ? -18.778 -28.053 19.667 1.00 43.28 254 PRO A CA 1
ATOM 1753 C C . PRO A 1 254 ? -17.697 -28.445 18.656 1.00 43.28 254 PRO A C 1
ATOM 1755 O O . PRO A 1 254 ? -18.001 -28.758 17.500 1.00 43.28 254 PRO A O 1
ATOM 1758 N N . ALA A 1 255 ? -16.435 -28.425 19.092 1.00 47.75 255 ALA A N 1
ATOM 1759 C CA . ALA A 1 255 ? -15.333 -28.968 18.306 1.00 47.75 255 ALA A CA 1
ATOM 1760 C C . ALA A 1 255 ? -15.691 -30.392 17.852 1.00 47.75 255 ALA A C 1
ATOM 1762 O O . ALA A 1 255 ? -16.278 -31.159 18.624 1.00 47.75 255 ALA A O 1
ATOM 1763 N N . ALA A 1 256 ? -15.383 -30.743 16.601 1.00 51.12 256 ALA A N 1
ATOM 1764 C CA . ALA A 1 256 ? -15.712 -32.073 16.111 1.00 51.12 256 ALA A CA 1
ATOM 1765 C C . ALA A 1 256 ? -14.999 -33.136 16.963 1.00 51.12 256 ALA A C 1
ATOM 1767 O O . ALA A 1 256 ? -13.834 -32.986 17.338 1.00 51.12 256 ALA A O 1
ATOM 1768 N N . ALA A 1 257 ? -15.725 -34.206 17.297 1.00 39.41 257 ALA A N 1
ATOM 1769 C CA . ALA A 1 257 ? -15.289 -35.234 18.245 1.00 39.41 257 ALA A CA 1
ATOM 1770 C C . ALA A 1 257 ? -14.027 -36.008 17.802 1.00 39.41 257 ALA A C 1
ATOM 1772 O O . ALA A 1 257 ? -13.427 -36.719 18.604 1.00 39.41 257 ALA A O 1
ATOM 1773 N N . ASP A 1 258 ? -13.627 -35.872 16.539 1.00 41.56 258 ASP A N 1
ATOM 1774 C CA . ASP A 1 258 ? -12.427 -36.444 15.925 1.00 41.56 258 ASP A CA 1
ATOM 1775 C C . ASP A 1 258 ? -11.240 -35.465 15.882 1.00 41.56 258 ASP A C 1
ATOM 1777 O O . ASP A 1 258 ? -10.221 -35.749 15.250 1.00 41.56 258 ASP A O 1
ATOM 1781 N N . GLY A 1 259 ? -11.359 -34.301 16.529 1.00 47.78 259 GLY A N 1
ATOM 1782 C CA . GLY A 1 259 ? -10.398 -33.219 16.358 1.00 47.78 259 GLY A CA 1
ATOM 1783 C C . GLY A 1 259 ? -10.456 -32.624 14.951 1.00 47.78 259 GLY A C 1
ATOM 1784 O O . GLY A 1 259 ? -9.451 -32.092 14.484 1.00 47.78 259 GLY A O 1
ATOM 1785 N N . GLY A 1 260 ? -11.591 -32.742 14.250 1.00 44.66 260 GLY A N 1
ATOM 1786 C CA . GLY A 1 260 ? -11.930 -32.056 13.005 1.00 44.66 260 GLY A CA 1
ATOM 1787 C C . GLY A 1 260 ? -12.408 -30.618 13.231 1.00 44.66 260 GLY A C 1
ATOM 1788 O O . GLY A 1 260 ? -12.515 -30.140 14.363 1.00 44.66 260 GLY A O 1
ATOM 1789 N N . ASP A 1 261 ? -12.646 -29.888 12.142 1.00 46.56 261 ASP A N 1
ATOM 1790 C CA . ASP A 1 261 ? -13.298 -28.583 12.242 1.00 46.56 261 ASP A CA 1
ATOM 1791 C C . ASP A 1 261 ? -14.697 -28.774 12.811 1.00 46.56 261 ASP A C 1
ATOM 1793 O O . ASP A 1 261 ? -15.415 -29.671 12.367 1.00 46.56 261 ASP A O 1
ATOM 1797 N N . ALA A 1 262 ? -15.095 -27.929 13.771 1.00 47.41 262 ALA A N 1
ATOM 1798 C CA . ALA A 1 262 ? -16.518 -27.769 14.035 1.00 47.41 262 ALA A CA 1
ATOM 1799 C C . ALA A 1 262 ? -17.184 -27.551 12.665 1.00 47.41 262 ALA A C 1
ATOM 1801 O O . ALA A 1 262 ? -16.663 -26.739 11.885 1.00 47.41 262 ALA A O 1
ATOM 1802 N N . PRO A 1 263 ? -18.246 -28.304 12.314 1.00 42.97 263 PRO A N 1
ATOM 1803 C CA . PRO A 1 263 ? -18.916 -28.096 11.041 1.00 42.97 263 PRO A CA 1
ATOM 1804 C C . PRO A 1 263 ? -19.204 -26.600 10.903 1.00 42.97 263 PRO A C 1
ATOM 1806 O O . PRO A 1 263 ? -19.502 -25.963 11.927 1.00 42.97 263 PRO A O 1
ATOM 1809 N N . PRO A 1 264 ? -19.070 -26.017 9.690 1.00 43.72 264 PRO A N 1
ATOM 1810 C CA . PRO A 1 264 ? -19.463 -24.633 9.507 1.00 43.72 264 PRO A CA 1
ATOM 1811 C C . PRO A 1 264 ? -20.855 -24.505 10.123 1.00 43.72 264 PRO A C 1
ATOM 1813 O O . PRO A 1 264 ? -21.673 -25.418 9.933 1.00 43.72 264 PRO A O 1
ATOM 1816 N N . PRO A 1 265 ? -21.098 -23.459 10.931 1.00 42.78 265 PRO A N 1
ATOM 1817 C CA . PRO A 1 265 ? -22.424 -23.254 11.485 1.00 42.78 265 PRO A CA 1
ATOM 1818 C C . PRO A 1 265 ? -23.405 -23.389 10.321 1.00 42.78 265 PRO A C 1
ATOM 1820 O O . PRO A 1 265 ? -23.064 -22.921 9.223 1.00 42.78 265 PRO A O 1
ATOM 1823 N N . PRO A 1 266 ? -24.534 -24.101 10.506 1.00 41.03 266 PRO A N 1
ATOM 1824 C CA . PRO A 1 266 ? -25.490 -24.282 9.425 1.00 41.03 266 PRO A CA 1
ATOM 1825 C C . PRO A 1 266 ? -25.700 -22.921 8.752 1.00 41.03 266 PRO A C 1
ATOM 1827 O O . PRO A 1 266 ? -25.756 -21.914 9.475 1.00 41.03 266 PRO A O 1
ATOM 1830 N N . PRO A 1 267 ? -25.697 -22.860 7.399 1.00 43.53 267 PRO A N 1
ATOM 1831 C CA . PRO A 1 267 ? -25.966 -21.611 6.701 1.00 43.53 267 PRO A CA 1
ATOM 1832 C C . PRO A 1 267 ? -27.199 -21.038 7.355 1.00 43.53 267 PRO A C 1
ATOM 1834 O O . PRO A 1 267 ? -28.156 -21.777 7.556 1.00 43.53 267 PRO A O 1
ATOM 1837 N N . PHE A 1 268 ? -27.088 -19.792 7.791 1.00 48.97 268 PHE A N 1
ATOM 1838 C CA . PHE A 1 268 ? -28.019 -19.208 8.728 1.00 48.97 268 PHE A CA 1
ATOM 1839 C C . PHE A 1 268 ? -29.459 -19.412 8.236 1.00 48.97 268 PHE A C 1
ATOM 1841 O O . PHE A 1 268 ? -29.908 -18.721 7.328 1.00 48.97 268 PHE A O 1
ATOM 1848 N N . ASP A 1 269 ? -30.151 -20.415 8.776 1.00 45.22 269 ASP A N 1
ATOM 1849 C CA . ASP A 1 269 ? -31.374 -20.982 8.197 1.00 45.22 269 ASP A CA 1
ATOM 1850 C C . ASP A 1 269 ? -32.634 -20.311 8.757 1.00 45.22 269 ASP A C 1
ATOM 1852 O O . ASP A 1 269 ? -33.754 -20.752 8.502 1.00 45.22 269 ASP A O 1
ATOM 1856 N N . GLY A 1 270 ? -32.475 -19.197 9.481 1.00 45.66 270 GLY A N 1
ATOM 1857 C CA . GLY A 1 270 ? -33.597 -18.539 10.138 1.00 45.66 270 GLY A CA 1
ATOM 1858 C C . GLY A 1 270 ? -33.276 -17.228 10.850 1.00 45.66 270 GLY A C 1
ATOM 1859 O O . GLY A 1 270 ? -33.294 -17.161 12.076 1.00 45.66 270 GLY A O 1
ATOM 1860 N N . THR A 1 271 ? -33.114 -16.145 10.089 1.00 49.06 271 THR A N 1
ATOM 1861 C CA . THR A 1 271 ? -33.384 -14.777 10.580 1.00 49.06 271 THR A CA 1
ATOM 1862 C C . THR A 1 271 ? -34.461 -14.086 9.753 1.00 49.06 271 THR A C 1
ATOM 1864 O O . THR A 1 271 ? -34.726 -14.528 8.639 1.00 49.06 271 THR A O 1
ATOM 1867 N N . PRO A 1 272 ? -35.099 -13.019 10.276 1.00 51.41 272 PRO A N 1
ATOM 1868 C CA . PRO A 1 272 ? -36.362 -12.461 9.780 1.00 51.41 272 PRO A CA 1
ATOM 1869 C C . PRO A 1 272 ? -36.257 -11.701 8.446 1.00 51.41 272 PRO A C 1
ATOM 1871 O O . PRO A 1 272 ? -37.149 -10.928 8.114 1.00 51.41 272 PRO A O 1
ATOM 1874 N N . TRP A 1 273 ? -35.177 -11.882 7.688 1.00 55.47 273 TRP A N 1
ATOM 1875 C CA . TRP A 1 273 ? -34.942 -11.189 6.426 1.00 55.47 273 TRP A CA 1
ATOM 1876 C C . TRP A 1 273 ? -35.767 -11.866 5.345 1.00 55.47 273 TRP A C 1
ATOM 1878 O O . TRP A 1 273 ? -35.604 -13.058 5.071 1.00 55.47 273 TRP A O 1
ATOM 1888 N N . ALA A 1 274 ? -36.729 -11.137 4.800 1.00 57.31 274 ALA A N 1
ATOM 1889 C CA . ALA A 1 274 ? -37.789 -11.784 4.065 1.00 57.31 274 ALA A CA 1
ATOM 1890 C C . ALA A 1 274 ? -37.323 -12.322 2.695 1.00 57.31 274 ALA A C 1
ATOM 1892 O O . ALA A 1 274 ? -36.404 -11.791 2.061 1.00 57.31 274 ALA A O 1
ATOM 1893 N N . PRO A 1 275 ? -37.953 -13.415 2.222 1.00 61.25 275 PRO A N 1
ATOM 1894 C CA . PRO A 1 275 ? -37.575 -14.109 0.989 1.00 61.25 275 PRO A CA 1
ATOM 1895 C C . PRO A 1 275 ? -37.755 -13.268 -0.286 1.00 61.25 275 PRO A C 1
ATOM 1897 O O . PRO A 1 275 ? -37.455 -13.751 -1.375 1.00 61.25 275 PRO A O 1
ATOM 1900 N N . HIS A 1 276 ? -38.268 -12.036 -0.180 1.00 72.75 276 HIS A N 1
ATOM 1901 C CA . HIS A 1 276 ? -38.406 -11.097 -1.294 1.00 72.75 276 HIS A CA 1
ATOM 1902 C C . HIS A 1 276 ? -37.099 -10.376 -1.644 1.00 72.75 276 HIS A C 1
ATOM 1904 O O . HIS A 1 276 ? -37.036 -9.752 -2.706 1.00 72.75 276 HIS A O 1
ATOM 1910 N N . LEU A 1 277 ? -36.071 -10.450 -0.791 1.00 74.38 277 LEU A N 1
ATOM 1911 C CA . LEU A 1 277 ? -34.778 -9.831 -1.069 1.00 74.38 277 LEU A CA 1
ATOM 1912 C C . LEU A 1 277 ? -34.095 -10.474 -2.295 1.00 74.38 277 LEU A C 1
ATOM 1914 O O . LEU A 1 277 ? -34.200 -11.686 -2.507 1.00 74.38 277 LEU A O 1
ATOM 1918 N N . PRO A 1 278 ? -33.355 -9.695 -3.107 1.00 79.50 278 PRO A N 1
ATOM 1919 C CA . PRO A 1 278 ? -32.621 -10.231 -4.250 1.00 79.50 278 PRO A CA 1
ATOM 1920 C C . PRO A 1 278 ? -31.590 -11.292 -3.838 1.00 79.50 278 PRO A C 1
ATOM 1922 O O . PRO A 1 278 ? -30.917 -11.145 -2.819 1.00 79.50 278 PRO A O 1
ATOM 1925 N N . ALA A 1 279 ? -31.385 -12.314 -4.679 1.00 80.75 279 ALA A N 1
ATOM 1926 C CA . ALA A 1 279 ? -30.411 -13.382 -4.416 1.00 80.75 279 ALA A CA 1
ATOM 1927 C C . ALA A 1 279 ? -28.992 -12.873 -4.059 1.00 80.75 279 ALA A C 1
ATOM 1929 O O . ALA A 1 279 ? -28.453 -13.347 -3.064 1.00 80.75 279 ALA A O 1
ATOM 1930 N N . PRO A 1 280 ? -28.412 -11.858 -4.741 1.00 79.56 280 PRO A N 1
ATOM 1931 C CA . PRO A 1 280 ? -27.103 -11.319 -4.352 1.00 79.56 280 PRO A CA 1
ATOM 1932 C C . PRO A 1 280 ? -27.065 -10.735 -2.931 1.00 79.56 280 PRO A C 1
ATOM 1934 O O . PRO A 1 280 ? -26.054 -10.841 -2.243 1.00 79.56 280 PRO A O 1
ATOM 1937 N N . THR A 1 281 ? -28.166 -10.128 -2.478 1.00 79.19 281 THR A N 1
ATOM 1938 C CA . THR A 1 281 ? -28.293 -9.595 -1.115 1.00 79.19 281 THR A CA 1
ATOM 1939 C C . THR A 1 281 ? -28.379 -10.731 -0.101 1.00 79.19 281 THR A C 1
ATOM 1941 O O . THR A 1 281 ? -27.697 -10.687 0.921 1.00 79.19 281 THR A O 1
ATOM 1944 N N . LEU A 1 282 ? -29.163 -11.774 -0.393 1.00 77.06 282 LEU A N 1
ATOM 1945 C CA . LEU A 1 282 ? -29.244 -12.970 0.452 1.00 77.06 282 LEU A CA 1
ATOM 1946 C C . LEU A 1 282 ? -27.879 -13.671 0.574 1.00 77.06 282 LEU A C 1
ATOM 1948 O O . LEU A 1 282 ? -27.481 -14.034 1.680 1.00 77.06 282 LEU A O 1
ATOM 1952 N N . ASP A 1 283 ? -27.130 -13.782 -0.525 1.00 80.00 283 ASP A N 1
ATOM 1953 C CA . ASP A 1 283 ? -25.779 -14.357 -0.535 1.00 80.00 283 ASP A CA 1
ATOM 1954 C C . ASP A 1 283 ? -24.794 -13.528 0.307 1.00 80.00 283 ASP A C 1
ATOM 1956 O O . ASP A 1 283 ? -23.984 -14.088 1.054 1.00 80.00 283 ASP A O 1
ATOM 1960 N N . ALA A 1 284 ? -24.873 -12.193 0.235 1.00 80.50 284 ALA A N 1
ATOM 1961 C CA . ALA A 1 284 ? -24.048 -11.296 1.045 1.00 80.50 284 ALA A CA 1
ATOM 1962 C C . ALA A 1 284 ? -24.364 -11.421 2.546 1.00 80.50 284 ALA A C 1
ATOM 1964 O O . ALA A 1 284 ? -23.445 -11.524 3.363 1.00 80.50 284 ALA A O 1
ATOM 1965 N N . LEU A 1 285 ? -25.649 -11.482 2.912 1.00 78.62 285 LEU A N 1
ATOM 1966 C CA . LEU A 1 285 ? -26.092 -11.692 4.296 1.00 78.62 285 LEU A CA 1
ATOM 1967 C C . LEU A 1 285 ? -25.635 -13.055 4.835 1.00 78.62 285 LEU A C 1
ATOM 1969 O O . LEU A 1 285 ? -25.098 -13.130 5.943 1.00 78.62 285 LEU A O 1
ATOM 1973 N N . ALA A 1 286 ? -25.790 -14.123 4.046 1.00 77.75 286 ALA A N 1
ATOM 1974 C CA . ALA A 1 286 ? -25.330 -15.462 4.409 1.00 77.75 286 ALA A CA 1
ATOM 1975 C C . ALA A 1 286 ? -23.805 -15.500 4.599 1.00 77.75 286 ALA A C 1
ATOM 1977 O O . ALA A 1 286 ? -23.316 -16.019 5.603 1.00 77.75 286 ALA A O 1
ATOM 1978 N N . THR A 1 287 ? -23.058 -14.878 3.683 1.00 83.12 287 THR A N 1
ATOM 1979 C CA . THR A 1 287 ? -21.595 -14.764 3.767 1.00 83.12 287 THR A CA 1
ATOM 1980 C C . THR A 1 287 ? -21.166 -14.021 5.031 1.00 83.12 287 THR A C 1
ATOM 1982 O O . THR A 1 287 ? -20.298 -14.505 5.760 1.00 83.12 287 THR A O 1
ATOM 1985 N N . ALA A 1 288 ? -21.793 -12.880 5.337 1.00 83.31 288 ALA A N 1
ATOM 1986 C CA . ALA A 1 288 ? -21.504 -12.105 6.542 1.00 83.31 288 ALA A CA 1
ATOM 1987 C C . ALA A 1 288 ? -21.800 -12.899 7.827 1.00 83.31 288 ALA A C 1
ATOM 1989 O O . ALA A 1 288 ? -20.995 -12.886 8.759 1.00 83.31 288 ALA A O 1
ATOM 1990 N N . ALA A 1 289 ? -22.905 -13.649 7.867 1.00 79.88 289 ALA A N 1
ATOM 1991 C CA . ALA A 1 289 ? -23.226 -14.523 8.995 1.00 79.88 289 ALA A CA 1
ATOM 1992 C C . ALA A 1 289 ? -22.177 -15.633 9.185 1.00 79.88 289 ALA A C 1
ATOM 1994 O O . ALA A 1 289 ? -21.733 -15.874 10.312 1.00 79.88 289 ALA A O 1
ATOM 1995 N N . THR A 1 290 ? -21.723 -16.267 8.096 1.00 83.38 290 THR A N 1
ATOM 1996 C CA . THR A 1 290 ? -20.635 -17.256 8.150 1.00 83.38 290 THR A CA 1
ATOM 1997 C C . THR A 1 290 ? -19.337 -16.630 8.659 1.00 83.38 290 THR A C 1
ATOM 1999 O O . THR A 1 290 ? -18.725 -17.182 9.571 1.00 83.38 290 THR A O 1
ATOM 2002 N N . VAL A 1 291 ? -18.934 -15.468 8.132 1.00 88.00 291 VAL A N 1
ATOM 2003 C CA . VAL A 1 291 ? -17.730 -14.748 8.588 1.00 88.00 291 VAL A CA 1
ATOM 2004 C C . VAL A 1 291 ? -17.817 -14.443 10.082 1.00 88.00 291 VAL A C 1
ATOM 2006 O O . VAL A 1 291 ? -16.917 -14.826 10.829 1.00 88.00 291 VAL A O 1
ATOM 2009 N N . GLY A 1 292 ? -18.918 -13.842 10.544 1.00 86.06 292 GLY A N 1
ATOM 2010 C CA . GLY A 1 292 ? -19.097 -13.500 11.956 1.00 86.06 292 GLY A CA 1
ATOM 2011 C C . GLY A 1 292 ? -19.047 -14.722 12.873 1.00 86.06 292 GLY A C 1
ATOM 2012 O O . GLY A 1 292 ? -18.481 -14.667 13.965 1.00 86.06 292 GLY A O 1
ATOM 2013 N N . ALA A 1 293 ? -19.567 -15.862 12.421 1.00 82.06 293 ALA A N 1
ATOM 2014 C CA . ALA A 1 293 ? -19.508 -17.091 13.193 1.00 82.06 293 ALA A CA 1
ATOM 2015 C C . ALA A 1 293 ? -18.118 -17.750 13.211 1.00 82.06 293 ALA A C 1
ATOM 2017 O O . ALA A 1 293 ? -17.700 -18.240 14.262 1.00 82.06 293 ALA A O 1
ATOM 2018 N N . LEU A 1 294 ? -17.370 -17.707 12.104 1.00 88.19 294 LEU A N 1
ATOM 2019 C CA . LEU A 1 294 ? -15.984 -18.184 12.064 1.00 88.19 294 LEU A CA 1
ATOM 2020 C C . LEU A 1 294 ? -15.042 -17.288 12.885 1.00 88.19 294 LEU A C 1
ATOM 2022 O O . LEU A 1 294 ? -14.146 -17.803 13.550 1.00 88.19 294 LEU A O 1
ATOM 2026 N N . MET A 1 295 ? -15.273 -15.971 12.925 1.00 89.88 295 MET A N 1
ATOM 2027 C CA . MET A 1 295 ? -14.513 -15.043 13.778 1.00 89.88 295 MET A CA 1
ATOM 2028 C C . MET A 1 295 ? -14.625 -15.386 15.273 1.00 89.88 295 MET A C 1
ATOM 2030 O O . MET A 1 295 ? -13.679 -15.163 16.025 1.00 89.88 295 MET A O 1
ATOM 2034 N N . ARG A 1 296 ? -15.730 -15.992 15.733 1.00 85.25 296 ARG A N 1
ATOM 2035 C CA . ARG A 1 296 ? -15.855 -16.436 17.138 1.00 85.25 296 ARG A CA 1
ATOM 2036 C C . ARG A 1 296 ? -14.954 -17.614 17.486 1.00 85.25 296 ARG A C 1
ATOM 2038 O O . ARG A 1 296 ? -14.740 -17.868 18.665 1.00 85.25 296 ARG A O 1
ATOM 2045 N N . GLN A 1 297 ? -14.416 -18.310 16.487 1.00 88.62 297 GLN A N 1
ATOM 2046 C CA . GLN A 1 297 ? -13.480 -19.415 16.689 1.00 88.62 297 GLN A CA 1
ATOM 2047 C C . GLN A 1 297 ? -12.033 -18.932 16.885 1.00 88.62 297 GLN A C 1
ATOM 2049 O O . GLN A 1 297 ? -11.147 -19.759 17.068 1.00 88.62 297 GLN A O 1
ATOM 2054 N N . THR A 1 298 ? -11.791 -17.614 16.913 1.00 91.56 298 THR A N 1
ATOM 2055 C CA . THR A 1 298 ? -10.488 -16.999 17.234 1.00 91.56 298 THR A CA 1
ATOM 2056 C C . THR A 1 298 ? -9.809 -17.575 18.492 1.00 91.56 298 THR A C 1
ATOM 2058 O O . THR A 1 298 ? -8.594 -17.744 18.456 1.00 91.56 298 THR A O 1
ATOM 2061 N N . PRO A 1 299 ? -10.507 -17.962 19.586 1.00 91.81 299 PRO A N 1
ATOM 2062 C CA . PRO A 1 299 ? -9.861 -18.651 20.710 1.00 91.81 299 PRO A CA 1
ATOM 2063 C C . PRO A 1 299 ? -9.109 -19.936 20.332 1.00 91.81 299 PRO A C 1
ATOM 2065 O O . PRO A 1 299 ? -8.101 -20.254 20.962 1.00 91.81 299 PRO A O 1
ATOM 2068 N N . GLY A 1 300 ? -9.521 -20.607 19.251 1.00 90.88 300 GLY A N 1
ATOM 2069 C CA . GLY A 1 300 ? -8.833 -21.769 18.686 1.00 90.88 300 GLY A CA 1
ATOM 2070 C C . GLY A 1 300 ? -7.419 -21.479 18.162 1.00 90.88 300 GLY A C 1
ATOM 2071 O O . GLY A 1 300 ? -6.667 -22.414 17.899 1.00 90.88 300 GLY A O 1
ATOM 2072 N N . GLU A 1 301 ? -7.008 -20.210 18.057 1.00 96.12 301 GLU A N 1
ATOM 2073 C CA . GLU A 1 301 ? -5.610 -19.817 17.828 1.00 96.12 301 GLU A CA 1
ATOM 2074 C C . GLU A 1 301 ? -4.665 -20.408 18.893 1.00 96.12 301 GLU A C 1
ATOM 2076 O O . GLU A 1 301 ? -3.593 -20.921 18.558 1.00 96.12 301 GLU A O 1
ATOM 2081 N N . LEU A 1 302 ? -5.076 -20.391 20.168 1.00 96.06 302 LEU A N 1
ATOM 2082 C CA . LEU A 1 302 ? -4.296 -20.958 21.274 1.00 96.06 302 LEU A CA 1
ATOM 2083 C C . LEU A 1 302 ? -4.291 -22.490 21.238 1.00 96.06 302 LEU A C 1
ATOM 2085 O O . LEU A 1 302 ? -3.248 -23.100 21.475 1.00 96.06 302 LEU A O 1
ATOM 2089 N N . ASP A 1 303 ? -5.416 -23.107 20.876 1.00 94.25 303 ASP A N 1
ATOM 2090 C CA . ASP A 1 303 ? -5.520 -24.563 20.731 1.00 94.25 303 ASP A CA 1
ATOM 2091 C C . ASP A 1 303 ? -4.624 -25.075 19.594 1.00 94.25 303 ASP A C 1
ATOM 2093 O O . ASP A 1 303 ? -3.938 -26.092 19.732 1.00 94.25 303 ASP A O 1
ATOM 2097 N N . ALA A 1 304 ? -4.572 -24.344 18.477 1.00 95.69 304 ALA A N 1
ATOM 2098 C CA . ALA A 1 304 ? -3.691 -24.648 17.356 1.00 95.69 304 ALA A CA 1
ATOM 2099 C C . ALA A 1 304 ? -2.210 -24.512 17.736 1.00 95.69 304 ALA A C 1
ATOM 2101 O O . ALA A 1 304 ? -1.400 -25.359 17.354 1.00 95.69 304 ALA A O 1
ATOM 2102 N N . LEU A 1 305 ? -1.856 -23.488 18.522 1.00 96.12 305 LEU A N 1
ATOM 2103 C CA . LEU A 1 305 ? -0.502 -23.341 19.053 1.00 96.12 305 LEU A CA 1
ATOM 2104 C C . LEU A 1 305 ? -0.141 -24.494 19.999 1.00 96.12 305 LEU A C 1
ATOM 2106 O O . LEU A 1 305 ? 0.943 -25.059 19.863 1.00 96.12 305 LEU A O 1
ATOM 2110 N N . SER A 1 306 ? -1.044 -24.882 20.906 1.00 96.62 306 SER A N 1
ATOM 2111 C CA . SER A 1 306 ? -0.841 -26.041 21.788 1.00 96.62 306 SER A CA 1
ATOM 2112 C C . SER A 1 306 ? -0.651 -27.322 20.978 1.00 96.62 306 SER A C 1
ATOM 2114 O O . SER A 1 306 ? 0.315 -28.048 21.189 1.00 96.62 306 SER A O 1
ATOM 2116 N N . THR A 1 307 ? -1.508 -27.550 19.979 1.00 95.56 307 THR A N 1
ATOM 2117 C CA . THR A 1 307 ? -1.410 -28.700 19.068 1.00 95.56 307 THR A CA 1
ATOM 2118 C C . THR A 1 307 ? -0.049 -28.743 18.376 1.00 95.56 307 THR A C 1
ATOM 2120 O O . THR A 1 307 ? 0.567 -29.802 18.287 1.00 95.56 307 THR A O 1
ATOM 2123 N N . ALA A 1 308 ? 0.441 -27.597 17.899 1.00 95.62 308 ALA A N 1
ATOM 2124 C CA . ALA A 1 308 ? 1.740 -27.499 17.246 1.00 95.62 308 ALA A CA 1
ATOM 2125 C C . ALA A 1 308 ? 2.903 -27.799 18.207 1.00 95.62 308 ALA A C 1
ATOM 2127 O O . ALA A 1 308 ? 3.850 -28.490 17.829 1.00 95.62 308 ALA A O 1
ATOM 2128 N N . LEU A 1 309 ? 2.823 -27.305 19.449 1.00 96.31 309 LEU A N 1
ATOM 2129 C CA . LEU A 1 309 ? 3.812 -27.563 20.502 1.00 96.31 309 LEU A CA 1
ATOM 2130 C C . LEU A 1 309 ? 3.854 -29.044 20.908 1.00 96.31 309 LEU A C 1
ATOM 2132 O O . LEU A 1 309 ? 4.935 -29.562 21.183 1.00 96.31 309 LEU A O 1
ATOM 2136 N N . ASP A 1 310 ? 2.715 -29.734 20.855 1.00 96.75 310 ASP A N 1
ATOM 2137 C CA . ASP A 1 310 ? 2.603 -31.177 21.101 1.00 96.75 310 ASP A CA 1
ATOM 2138 C C . ASP A 1 310 ? 3.043 -32.040 19.895 1.00 96.75 310 ASP A C 1
ATOM 2140 O O . ASP A 1 310 ? 2.958 -33.270 19.934 1.00 96.75 310 ASP A O 1
ATOM 2144 N N . GLY A 1 311 ? 3.521 -31.424 18.805 1.00 95.56 311 GLY A N 1
ATOM 2145 C CA . GLY A 1 311 ? 3.918 -32.123 17.577 1.00 95.56 311 GLY A CA 1
ATOM 2146 C C . GLY A 1 311 ? 2.737 -32.619 16.734 1.00 95.56 311 GLY A C 1
ATOM 2147 O O . GLY A 1 311 ? 2.909 -33.475 15.863 1.00 95.56 311 GLY A O 1
ATOM 2148 N N . GLY A 1 312 ? 1.536 -32.100 16.993 1.00 96.00 312 GLY A N 1
ATOM 2149 C CA . GLY A 1 312 ? 0.325 -32.381 16.236 1.00 96.00 312 GLY A CA 1
ATOM 2150 C C . GLY A 1 312 ? 0.273 -31.665 14.883 1.00 96.00 312 GLY A C 1
ATOM 2151 O O . GLY A 1 312 ? 1.028 -30.737 14.587 1.00 96.00 312 GLY A O 1
ATOM 2152 N N . TYR A 1 313 ? -0.655 -32.101 14.030 1.00 96.31 313 TYR A N 1
ATOM 2153 C CA . TYR A 1 313 ? -0.845 -31.517 12.705 1.00 96.31 313 TYR A CA 1
ATOM 2154 C C . TYR A 1 313 ? -1.701 -30.244 12.764 1.00 96.31 313 TYR A C 1
ATOM 2156 O O . TYR A 1 313 ? -2.913 -30.308 12.973 1.00 96.31 313 TYR A O 1
ATOM 2164 N N . VAL A 1 314 ? -1.086 -29.086 12.507 1.00 95.62 314 VAL A N 1
ATOM 2165 C CA . VAL A 1 314 ? -1.809 -27.818 12.311 1.00 95.62 314 VAL A CA 1
ATOM 2166 C C . VAL A 1 314 ? -2.408 -27.787 10.905 1.00 95.62 314 VAL A C 1
ATOM 2168 O O . VAL A 1 314 ? -1.678 -27.819 9.908 1.00 95.62 314 VAL A O 1
ATOM 2171 N N . ARG A 1 315 ? -3.741 -27.700 10.808 1.00 94.12 315 ARG A N 1
ATOM 2172 C CA . ARG A 1 315 ? -4.444 -27.738 9.516 1.00 94.12 315 ARG A CA 1
ATOM 2173 C C . ARG A 1 315 ? -4.056 -26.567 8.622 1.00 94.12 315 ARG A C 1
ATOM 2175 O O . ARG A 1 315 ? -4.006 -25.422 9.064 1.00 94.12 315 ARG A O 1
ATOM 2182 N N . ALA A 1 316 ? -3.835 -26.861 7.346 1.00 94.25 316 ALA A N 1
ATOM 2183 C CA . ALA A 1 316 ? -3.555 -25.857 6.333 1.00 94.25 316 ALA A CA 1
ATOM 2184 C C . ALA A 1 316 ? -4.834 -25.128 5.878 1.00 94.25 316 ALA A C 1
ATOM 2186 O O . ALA A 1 316 ? -5.917 -25.711 5.882 1.00 94.25 316 ALA A O 1
ATOM 2187 N N . ALA A 1 317 ? -4.695 -23.864 5.482 1.00 92.31 317 ALA A N 1
ATOM 2188 C CA . ALA A 1 317 ? -5.765 -23.038 4.915 1.00 92.31 317 ALA A CA 1
ATOM 2189 C C . ALA A 1 317 ? -5.158 -21.968 3.990 1.00 92.31 317 ALA A C 1
ATOM 2191 O O . ALA A 1 317 ? -3.973 -21.665 4.128 1.00 92.31 317 ALA A O 1
ATOM 2192 N N . PRO A 1 318 ? -5.901 -21.362 3.054 1.00 91.81 318 PRO A N 1
ATOM 2193 C CA . PRO A 1 318 ? -5.389 -20.200 2.340 1.00 91.81 318 PRO A CA 1
ATOM 2194 C C . PRO A 1 318 ? -5.260 -19.004 3.297 1.00 91.81 318 PRO A C 1
ATOM 2196 O O . PRO A 1 318 ? -6.164 -18.721 4.079 1.00 91.81 318 PRO A O 1
ATOM 2199 N N . GLY A 1 319 ? -4.132 -18.298 3.235 1.00 92.38 319 GLY A N 1
ATOM 2200 C CA . GLY A 1 319 ? -4.021 -16.962 3.821 1.00 92.38 319 GLY A CA 1
ATOM 2201 C C . GLY A 1 319 ? -4.559 -15.909 2.852 1.00 92.38 319 GLY A C 1
ATOM 2202 O O . GLY A 1 319 ? -4.510 -16.093 1.633 1.00 92.38 319 GLY A O 1
ATOM 2203 N N . GLY A 1 320 ? -5.061 -14.799 3.378 1.00 88.75 320 GLY A N 1
ATOM 2204 C CA . GLY A 1 320 ? -5.718 -13.773 2.579 1.00 88.75 320 GLY A CA 1
ATOM 2205 C C . GLY A 1 320 ? -6.405 -12.714 3.430 1.00 88.75 320 GLY A C 1
ATOM 2206 O O . GLY A 1 320 ? -6.217 -12.645 4.641 1.00 88.75 320 GLY A O 1
ATOM 2207 N N . ASP A 1 321 ? -7.190 -11.876 2.777 1.00 85.81 321 ASP A N 1
ATOM 2208 C CA . ASP A 1 321 ? -7.851 -10.729 3.392 1.00 85.81 321 ASP A CA 1
ATOM 2209 C C . ASP A 1 321 ? -9.331 -11.056 3.618 1.00 85.81 321 ASP A C 1
ATOM 2211 O O . ASP A 1 321 ? -9.998 -11.522 2.698 1.00 85.81 321 ASP A O 1
ATOM 2215 N N . VAL A 1 322 ? -9.858 -10.838 4.825 1.00 86.56 322 VAL A N 1
ATOM 2216 C CA . VAL A 1 322 ? -11.252 -11.197 5.141 1.00 86.56 322 VAL A CA 1
ATOM 2217 C C . VAL A 1 322 ? -12.264 -10.362 4.355 1.00 86.56 322 VAL A C 1
ATOM 2219 O O . VAL A 1 322 ? -13.304 -10.889 3.968 1.00 86.56 322 VAL A O 1
ATOM 2222 N N . LEU A 1 323 ? -11.958 -9.096 4.057 1.00 84.12 323 LEU A N 1
ATOM 2223 C CA . LEU A 1 323 ? -12.824 -8.208 3.278 1.00 84.12 323 LEU A CA 1
ATOM 2224 C C . LEU A 1 323 ? -12.892 -8.625 1.807 1.00 84.12 323 LEU A C 1
ATOM 2226 O O . LEU A 1 323 ? -13.888 -8.372 1.132 1.00 84.12 323 LEU A O 1
ATOM 2230 N N . ARG A 1 324 ? -11.840 -9.277 1.307 1.00 80.62 324 ARG A N 1
ATOM 2231 C CA . ARG A 1 324 ? -11.728 -9.688 -0.098 1.00 80.62 324 ARG A CA 1
ATOM 2232 C C . ARG A 1 324 ? -12.058 -11.161 -0.344 1.00 80.62 324 ARG A C 1
ATOM 2234 O O . ARG A 1 324 ? -12.707 -11.494 -1.332 1.00 80.62 324 ARG A O 1
ATOM 2241 N N . ASP A 1 325 ? -11.553 -12.049 0.505 1.00 82.88 325 ASP A N 1
ATOM 2242 C CA . ASP A 1 325 ? -11.659 -13.509 0.381 1.00 82.88 325 ASP A CA 1
ATOM 2243 C C . ASP A 1 325 ? -12.778 -14.101 1.255 1.00 82.88 325 ASP A C 1
ATOM 2245 O O . ASP A 1 325 ? -13.093 -15.290 1.136 1.00 82.88 325 ASP A O 1
ATOM 2249 N N . GLY A 1 326 ? -13.392 -13.284 2.117 1.00 84.56 326 GLY A N 1
ATOM 2250 C CA . GLY A 1 326 ? -14.543 -13.658 2.928 1.00 84.56 326 GLY A CA 1
ATOM 2251 C C . GLY A 1 326 ? -14.244 -14.827 3.877 1.00 84.56 326 GLY A C 1
ATOM 2252 O O . GLY A 1 326 ? -13.195 -14.852 4.522 1.00 84.56 326 GLY A O 1
ATOM 2253 N N . PRO A 1 327 ? -15.140 -15.825 3.989 1.00 86.75 327 PRO A N 1
ATOM 2254 C CA . PRO A 1 327 ? -14.995 -16.911 4.957 1.00 86.75 327 PRO A CA 1
ATOM 2255 C C . PRO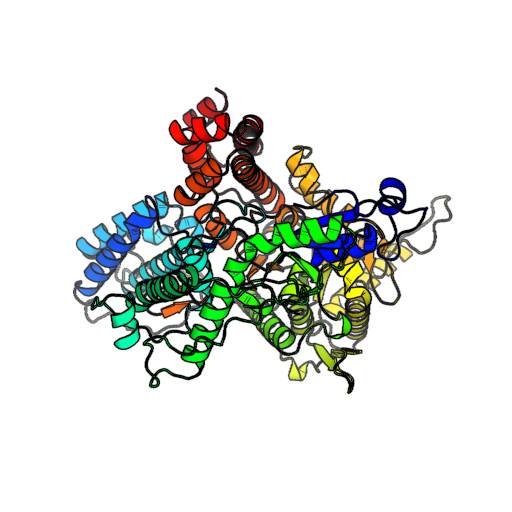 A 1 327 ? -13.817 -17.848 4.658 1.00 86.75 327 PRO A C 1
ATOM 2257 O O . PRO A 1 327 ? -13.420 -18.603 5.537 1.00 86.75 327 PRO A O 1
ATOM 2260 N N . GLY A 1 328 ? -13.233 -17.807 3.453 1.00 86.31 328 GLY A N 1
ATOM 2261 C CA . GLY A 1 328 ? -12.162 -18.725 3.052 1.00 86.31 328 GLY A CA 1
ATOM 2262 C C . GLY A 1 328 ? -10.863 -18.587 3.853 1.00 86.31 328 GLY A C 1
ATOM 2263 O O . GLY A 1 328 ? -10.076 -19.529 3.878 1.00 86.31 328 GLY A O 1
ATOM 2264 N N . VAL A 1 329 ? -10.643 -17.443 4.510 1.00 88.62 329 VAL A N 1
ATOM 2265 C CA . VAL A 1 329 ? -9.442 -17.166 5.327 1.00 88.62 329 VAL A CA 1
ATOM 2266 C C . VAL A 1 329 ? -9.666 -17.413 6.821 1.00 88.62 329 VAL A C 1
ATOM 2268 O O . VAL A 1 329 ? -8.754 -17.225 7.626 1.00 88.62 329 VAL A O 1
ATOM 2271 N N . LEU A 1 330 ? -10.883 -17.821 7.193 1.00 90.88 330 LEU A N 1
ATOM 2272 C CA . LEU A 1 330 ? -11.307 -18.086 8.559 1.00 90.88 330 LEU A CA 1
ATOM 2273 C C . LEU A 1 330 ? -11.689 -19.574 8.732 1.00 90.88 330 LEU A C 1
ATOM 2275 O O . LEU A 1 330 ? -12.044 -20.244 7.764 1.00 90.88 330 LEU A O 1
ATOM 2279 N N . PRO A 1 331 ? -11.646 -20.111 9.963 1.00 92.75 331 PRO A N 1
ATOM 2280 C CA . PRO A 1 331 ? -11.145 -19.461 11.169 1.00 92.75 331 PRO A CA 1
ATOM 2281 C C . PRO A 1 331 ? -9.611 -19.383 11.153 1.00 92.75 331 PRO A C 1
ATOM 2283 O O . PRO A 1 331 ? -8.939 -20.075 10.383 1.00 92.75 331 PRO A O 1
ATOM 2286 N N . THR A 1 332 ? -9.055 -18.545 12.021 1.00 94.75 332 THR A N 1
ATOM 2287 C CA . THR A 1 332 ? -7.610 -18.460 12.259 1.00 94.75 332 THR A CA 1
ATOM 2288 C C . THR A 1 332 ? -7.114 -19.686 13.047 1.00 94.75 332 THR A C 1
ATOM 2290 O O . THR A 1 332 ? -7.847 -20.660 13.229 1.00 94.75 332 THR A O 1
ATOM 2293 N N . GLY A 1 333 ? -5.836 -19.723 13.429 1.00 95.94 333 GLY A N 1
ATOM 2294 C CA . GLY A 1 333 ? -5.198 -20.914 14.003 1.00 95.94 333 GLY A CA 1
ATOM 2295 C C . GLY A 1 333 ? -4.786 -21.945 12.945 1.00 95.94 333 GLY A C 1
ATOM 2296 O O . GLY A 1 333 ? -4.791 -23.148 13.200 1.00 95.94 333 GLY A O 1
ATOM 2297 N N . ARG A 1 334 ? -4.461 -21.498 11.725 1.00 95.75 334 ARG A N 1
ATOM 2298 C CA . ARG A 1 334 ? -4.150 -22.372 10.580 1.00 95.75 334 ARG A CA 1
ATOM 2299 C C . ARG A 1 334 ? -2.719 -22.231 10.101 1.00 95.75 334 ARG A C 1
ATOM 2301 O O . ARG A 1 334 ? -2.112 -21.164 10.167 1.00 95.75 334 ARG A O 1
ATOM 2308 N N . ASN A 1 335 ? -2.228 -23.299 9.491 1.00 97.25 335 ASN A N 1
ATOM 2309 C CA . ASN A 1 335 ? -0.963 -23.324 8.785 1.00 97.25 335 ASN A CA 1
ATOM 2310 C C . ASN A 1 335 ? -1.127 -22.742 7.377 1.00 97.25 335 ASN A C 1
ATOM 2312 O O . ASN A 1 335 ? -1.150 -23.478 6.387 1.00 97.25 335 ASN A O 1
ATOM 2316 N N . ILE A 1 336 ? -1.307 -21.419 7.306 1.00 96.44 336 ILE A N 1
ATOM 2317 C CA . ILE A 1 336 ? -1.729 -20.732 6.081 1.00 96.44 336 ILE A CA 1
ATOM 2318 C C . ILE A 1 336 ? -0.778 -20.950 4.902 1.00 96.44 336 ILE A C 1
ATOM 2320 O O . ILE A 1 336 ? 0.428 -21.061 5.093 1.00 96.44 336 ILE A O 1
ATOM 2324 N N . HIS A 1 337 ? -1.299 -20.973 3.679 1.00 94.00 337 HIS A N 1
ATOM 2325 C CA . HIS A 1 337 ? -0.523 -21.040 2.440 1.00 94.00 337 HIS A CA 1
ATOM 2326 C C . HIS A 1 337 ? -0.948 -19.955 1.445 1.00 94.00 337 HIS A C 1
ATOM 2328 O O . HIS A 1 337 ? -2.018 -19.361 1.560 1.00 94.00 337 HIS A O 1
ATOM 2334 N N . SER A 1 338 ? -0.104 -19.719 0.442 1.00 91.75 338 SER A N 1
ATOM 2335 C CA . SER A 1 338 ? -0.359 -18.784 -0.658 1.00 91.75 338 SER A CA 1
ATOM 2336 C C . SER A 1 338 ? -1.265 -19.419 -1.738 1.00 91.75 338 SER A C 1
ATOM 2338 O O . SER A 1 338 ? -2.263 -20.065 -1.420 1.00 91.75 338 SER A O 1
ATOM 2340 N N . LEU A 1 339 ? -0.914 -19.269 -3.022 1.00 91.25 339 LEU A N 1
ATOM 2341 C CA . LEU A 1 339 ? -1.635 -19.799 -4.184 1.00 91.25 339 LEU A CA 1
ATOM 2342 C C . LEU A 1 339 ? -0.717 -20.608 -5.120 1.00 91.25 339 LEU A C 1
ATOM 2344 O O . LEU A 1 339 ? 0.498 -20.626 -4.933 1.00 91.25 339 LEU A O 1
ATOM 2348 N N . ASP A 1 340 ? -1.292 -21.247 -6.147 1.00 93.62 340 ASP A N 1
ATOM 2349 C CA . ASP A 1 340 ? -0.541 -21.901 -7.233 1.00 93.62 340 ASP A CA 1
ATOM 2350 C C . ASP A 1 340 ? 0.096 -20.846 -8.169 1.00 93.62 340 ASP A C 1
ATOM 2352 O O . ASP A 1 340 ? -0.632 -20.191 -8.928 1.00 93.62 340 ASP A O 1
ATOM 2356 N N . PRO A 1 341 ? 1.436 -20.673 -8.167 1.00 93.19 341 PRO A N 1
ATOM 2357 C CA . PRO A 1 341 ? 2.099 -19.621 -8.938 1.00 93.19 341 PRO A CA 1
ATOM 2358 C C . PRO A 1 341 ? 1.941 -19.796 -10.455 1.00 93.19 341 PRO A C 1
ATOM 2360 O O . PRO A 1 341 ? 2.028 -18.814 -11.189 1.00 93.19 341 PRO A O 1
ATOM 2363 N N . TYR A 1 342 ? 1.633 -21.003 -10.946 1.00 95.94 342 TYR A N 1
ATOM 2364 C CA . TYR A 1 342 ? 1.410 -21.258 -12.375 1.00 95.94 342 TYR A CA 1
ATOM 2365 C C . TYR A 1 342 ? 0.048 -20.762 -12.877 1.00 95.94 342 TYR A C 1
ATOM 2367 O O . TYR A 1 342 ? -0.256 -20.872 -14.067 1.00 95.94 342 TYR A O 1
ATOM 2375 N N . ARG A 1 343 ? -0.807 -20.236 -11.993 1.00 94.75 343 ARG A N 1
ATOM 2376 C CA . ARG A 1 343 ? -2.130 -19.693 -12.346 1.00 94.75 343 ARG A CA 1
ATOM 2377 C C . ARG A 1 343 ? -2.150 -18.175 -12.466 1.00 94.75 343 ARG A C 1
ATOM 2379 O O . ARG A 1 343 ? -3.186 -17.643 -12.867 1.00 94.75 343 ARG A O 1
ATOM 2386 N N . LEU A 1 344 ? -1.040 -17.513 -12.141 1.00 94.69 344 LEU A N 1
ATOM 2387 C CA . LEU A 1 344 ? -0.909 -16.062 -12.081 1.00 94.69 344 LEU A CA 1
ATOM 2388 C C . LEU A 1 344 ? -0.658 -15.451 -13.478 1.00 94.69 344 LEU A C 1
ATOM 2390 O O . LEU A 1 344 ? 0.207 -15.948 -14.198 1.00 94.69 344 LEU A O 1
ATOM 2394 N N . PRO A 1 345 ? -1.347 -14.363 -13.866 1.00 97.12 345 PRO A N 1
ATOM 2395 C CA . PRO A 1 345 ? -2.509 -13.773 -13.202 1.00 97.12 345 PRO A CA 1
ATOM 2396 C C . PRO A 1 345 ? -3.781 -14.592 -13.461 1.00 97.12 345 PRO A C 1
ATOM 2398 O O . PRO A 1 345 ? -3.879 -15.273 -14.480 1.00 97.12 345 PRO A O 1
ATOM 2401 N N . SER A 1 346 ? -4.783 -14.518 -12.583 1.00 94.94 346 SER A N 1
ATOM 2402 C CA . SER A 1 346 ? -6.121 -15.084 -12.839 1.00 94.94 346 SER A CA 1
ATOM 2403 C C . SER A 1 346 ? -6.858 -14.308 -13.948 1.00 94.94 346 SER A C 1
ATOM 2405 O O . SER A 1 346 ? -6.488 -13.169 -14.226 1.00 94.94 346 SER A O 1
ATOM 2407 N N . PRO A 1 347 ? -7.903 -14.865 -14.597 1.00 94.62 347 PRO A N 1
ATOM 2408 C CA . PRO A 1 347 ? -8.631 -14.149 -15.651 1.00 94.62 347 PRO A CA 1
ATOM 2409 C C . PRO A 1 347 ? -9.220 -12.806 -15.196 1.00 94.62 347 PRO A C 1
ATOM 2411 O O . PRO A 1 347 ? -9.106 -11.816 -15.911 1.00 94.62 347 PRO A O 1
ATOM 2414 N N . THR A 1 348 ? -9.796 -12.751 -13.992 1.00 90.62 348 THR A N 1
ATOM 2415 C CA . THR A 1 348 ? -10.367 -11.517 -13.431 1.00 90.62 348 THR A CA 1
ATOM 2416 C C . THR A 1 348 ? -9.287 -10.495 -13.092 1.00 90.62 348 THR A C 1
ATOM 2418 O O . THR A 1 348 ? -9.466 -9.314 -13.363 1.00 90.62 348 THR A O 1
ATOM 2421 N N . ALA A 1 349 ? -8.151 -10.948 -12.555 1.00 91.81 349 ALA A N 1
ATOM 2422 C CA . ALA A 1 349 ? -7.013 -10.085 -12.250 1.00 91.81 349 ALA A CA 1
ATOM 2423 C C . ALA A 1 349 ? -6.363 -9.520 -13.522 1.00 91.81 349 ALA A C 1
ATOM 2425 O O . ALA A 1 349 ? -6.025 -8.345 -13.574 1.00 91.81 349 ALA A O 1
ATOM 2426 N N . ALA A 1 350 ? -6.246 -10.336 -14.575 1.00 95.56 350 ALA A N 1
ATOM 2427 C CA . ALA A 1 350 ? -5.745 -9.891 -15.872 1.00 95.56 350 ALA A CA 1
ATOM 2428 C C . ALA A 1 350 ? -6.657 -8.825 -16.501 1.00 95.56 350 ALA A C 1
ATOM 2430 O O . ALA A 1 350 ? -6.160 -7.835 -17.026 1.00 95.56 350 ALA A O 1
ATOM 2431 N N . ALA A 1 351 ? -7.980 -9.005 -16.420 1.00 93.25 351 ALA A N 1
ATOM 2432 C CA . ALA A 1 351 ? -8.942 -8.023 -16.917 1.00 93.25 351 ALA A CA 1
ATOM 2433 C C . ALA A 1 351 ? -8.908 -6.714 -16.111 1.00 93.25 351 ALA A C 1
ATOM 2435 O O . ALA A 1 351 ? -8.911 -5.638 -16.702 1.00 93.25 351 ALA A O 1
ATOM 2436 N N . ALA A 1 352 ? -8.835 -6.803 -14.779 1.00 90.62 352 ALA A N 1
ATOM 2437 C CA . ALA A 1 352 ? -8.727 -5.632 -13.913 1.00 90.62 352 ALA A CA 1
ATOM 2438 C C . ALA A 1 352 ? -7.427 -4.853 -14.159 1.00 90.62 352 ALA A C 1
ATOM 2440 O O . ALA A 1 352 ? -7.471 -3.650 -14.395 1.00 90.62 352 ALA A O 1
ATOM 2441 N N . GLY A 1 353 ? -6.289 -5.547 -14.219 1.00 94.19 353 GLY A N 1
ATOM 2442 C CA . GLY A 1 353 ? -5.005 -4.933 -14.544 1.00 94.19 353 GLY A CA 1
ATOM 2443 C C . GLY A 1 353 ? -4.985 -4.290 -15.935 1.00 94.19 353 GLY A C 1
ATOM 2444 O O . GLY A 1 353 ? -4.455 -3.196 -16.096 1.00 94.19 353 GLY A O 1
ATOM 2445 N N . ALA A 1 354 ? -5.624 -4.908 -16.933 1.00 94.56 354 ALA A N 1
ATOM 2446 C CA . ALA A 1 354 ? -5.759 -4.304 -18.258 1.00 94.56 354 ALA A CA 1
ATOM 2447 C C . ALA A 1 354 ? -6.593 -3.010 -18.232 1.00 94.56 354 ALA A C 1
ATOM 2449 O O . ALA A 1 354 ? -6.227 -2.051 -18.902 1.00 94.56 354 ALA A O 1
ATOM 2450 N N . ALA A 1 355 ? -7.672 -2.958 -17.445 1.00 93.44 355 ALA A N 1
ATOM 2451 C CA . ALA A 1 355 ? -8.454 -1.734 -17.268 1.00 93.44 355 ALA A CA 1
ATOM 2452 C C . ALA A 1 355 ? -7.632 -0.628 -16.583 1.00 93.44 355 ALA A C 1
ATOM 2454 O O . ALA A 1 355 ? -7.642 0.510 -17.046 1.00 93.44 355 ALA A O 1
ATOM 2455 N N . LEU A 1 356 ? -6.855 -0.979 -15.552 1.00 94.31 356 LEU A N 1
ATOM 2456 C CA . LEU A 1 356 ? -5.933 -0.047 -14.896 1.00 94.31 356 LEU A CA 1
ATOM 2457 C C . LEU A 1 356 ? -4.866 0.477 -15.862 1.00 94.31 356 LEU A C 1
ATOM 2459 O O . LEU A 1 356 ? -4.536 1.655 -15.819 1.00 94.31 356 LEU A O 1
ATOM 2463 N N . ALA A 1 357 ? -4.343 -0.361 -16.761 1.00 97.12 357 ALA A N 1
ATOM 2464 C CA . ALA A 1 357 ? -3.375 0.078 -17.765 1.00 97.12 357 ALA A CA 1
ATOM 2465 C C . ALA A 1 357 ? -3.951 1.152 -18.699 1.00 97.12 357 ALA A C 1
ATOM 2467 O O . ALA A 1 357 ? -3.268 2.130 -18.999 1.00 97.12 357 ALA A O 1
ATOM 2468 N N . GLU A 1 358 ? -5.203 0.991 -19.135 1.00 95.81 358 GLU A N 1
ATOM 2469 C CA . GLU A 1 358 ? -5.881 2.008 -19.945 1.00 95.81 358 GLU A CA 1
ATOM 2470 C C . GLU A 1 358 ? -6.124 3.294 -19.147 1.00 95.81 358 GLU A C 1
ATOM 2472 O O . GLU A 1 358 ? -5.951 4.384 -19.688 1.00 95.81 358 GLU A O 1
ATOM 2477 N N . GLU A 1 359 ? -6.436 3.190 -17.854 1.00 95.31 359 GLU A N 1
ATOM 2478 C CA . GLU A 1 359 ? -6.572 4.353 -16.970 1.00 95.31 359 GLU A CA 1
ATOM 2479 C C . GLU A 1 359 ? -5.242 5.108 -16.796 1.00 95.31 359 GLU A C 1
ATOM 2481 O O . GLU A 1 359 ? -5.213 6.332 -16.915 1.00 95.31 359 GLU A O 1
ATOM 2486 N N . VAL A 1 360 ? -4.122 4.395 -16.601 1.00 96.25 360 VAL A N 1
ATOM 2487 C CA . VAL A 1 360 ? -2.776 4.998 -16.528 1.00 96.25 360 VAL A CA 1
ATOM 2488 C C . VAL A 1 360 ? -2.471 5.771 -17.810 1.00 96.25 360 VAL A C 1
ATOM 2490 O O . VAL A 1 360 ? -2.040 6.925 -17.756 1.00 96.25 360 VAL A O 1
ATOM 2493 N N . VAL A 1 361 ? -2.706 5.146 -18.968 1.00 96.94 361 VAL A N 1
ATOM 2494 C CA . VAL A 1 361 ? -2.448 5.767 -20.272 1.00 96.94 361 VAL A CA 1
ATOM 2495 C C . VAL A 1 361 ? -3.347 6.983 -20.491 1.00 96.94 361 VAL A C 1
ATOM 2497 O O . VAL A 1 361 ? -2.850 8.024 -20.917 1.00 96.94 361 VAL A O 1
ATOM 2500 N N . ALA A 1 362 ? -4.639 6.877 -20.180 1.00 95.19 362 ALA A N 1
ATOM 2501 C CA . ALA A 1 362 ? -5.597 7.966 -20.346 1.00 95.19 362 ALA A CA 1
ATOM 2502 C C . ALA A 1 362 ? -5.270 9.164 -19.443 1.00 95.19 362 ALA A C 1
ATOM 2504 O O . ALA A 1 362 ? -5.234 10.296 -19.928 1.00 95.19 362 ALA A O 1
ATOM 2505 N N . ASN A 1 363 ? -4.968 8.923 -18.163 1.00 92.88 363 ASN A N 1
ATOM 2506 C CA . ASN A 1 363 ? -4.626 9.978 -17.207 1.00 92.88 363 ASN A CA 1
ATOM 2507 C C . ASN A 1 363 ? -3.342 10.707 -17.616 1.00 92.88 363 ASN A C 1
ATOM 2509 O O . ASN A 1 363 ? -3.290 11.937 -17.598 1.00 92.88 363 ASN A O 1
ATOM 2513 N N . HIS A 1 364 ? -2.319 9.963 -18.043 1.00 95.00 364 HIS A N 1
ATOM 2514 C CA . HIS A 1 364 ? -1.092 10.571 -18.543 1.00 95.00 364 HIS A CA 1
ATOM 2515 C C . HIS A 1 364 ? -1.340 11.361 -19.834 1.00 95.00 364 HIS A C 1
ATOM 2517 O O . HIS A 1 364 ? -0.910 12.506 -19.938 1.00 95.00 364 HIS A O 1
ATOM 2523 N N . ALA A 1 365 ? -2.075 10.800 -20.799 1.00 94.56 365 ALA A N 1
ATOM 2524 C CA . ALA A 1 365 ? -2.398 11.485 -22.048 1.00 94.56 365 ALA A CA 1
ATOM 2525 C C . ALA A 1 365 ? -3.176 12.787 -21.813 1.00 94.56 365 ALA A C 1
ATOM 2527 O O . ALA A 1 365 ? -2.869 13.796 -22.447 1.00 94.56 365 ALA A O 1
ATOM 2528 N N . ALA A 1 366 ? -4.121 12.800 -20.871 1.00 92.88 366 ALA A N 1
ATOM 2529 C CA . ALA A 1 366 ? -4.858 14.005 -20.497 1.00 92.88 366 ALA A CA 1
ATOM 2530 C C . ALA A 1 366 ? -3.935 15.115 -19.959 1.00 92.88 366 ALA A C 1
ATOM 2532 O O . ALA A 1 366 ? -4.139 16.284 -20.281 1.00 92.88 366 ALA A O 1
ATOM 2533 N N . ALA A 1 367 ? -2.899 14.754 -19.196 1.00 90.19 367 ALA A N 1
ATOM 2534 C CA . ALA A 1 367 ? -1.923 15.704 -18.659 1.00 90.19 367 ALA A CA 1
ATOM 2535 C C . ALA A 1 367 ? -0.834 16.124 -19.671 1.00 90.19 367 ALA A C 1
ATOM 2537 O O . ALA A 1 367 ? -0.231 17.181 -19.508 1.00 90.19 367 ALA A O 1
ATOM 2538 N N . HIS A 1 368 ? -0.603 15.341 -20.734 1.00 92.88 368 HIS A N 1
ATOM 2539 C CA . HIS A 1 368 ? 0.540 15.510 -21.647 1.00 92.88 368 HIS A CA 1
ATOM 2540 C C . HIS A 1 368 ? 0.127 15.639 -23.121 1.00 92.88 368 HIS A C 1
ATOM 2542 O O . HIS A 1 368 ? 0.759 15.065 -24.011 1.00 92.88 368 HIS A O 1
ATOM 2548 N N . GLY A 1 369 ? -0.953 16.376 -23.400 1.00 92.38 369 GLY A N 1
ATOM 2549 C CA . GLY A 1 369 ? -1.342 16.732 -24.772 1.00 92.38 369 GLY A CA 1
ATOM 2550 C C . GLY A 1 369 ? -1.693 15.533 -25.661 1.00 92.38 369 GLY A C 1
ATOM 2551 O O . GLY A 1 369 ? -1.408 15.541 -26.856 1.00 92.38 369 GLY A O 1
ATOM 2552 N N . GLY A 1 370 ? -2.276 14.483 -25.080 1.00 92.94 370 GLY A N 1
ATOM 2553 C CA . GLY A 1 370 ? -2.673 13.255 -25.772 1.00 92.94 370 GLY A CA 1
ATOM 2554 C C . GLY A 1 370 ? -1.588 12.174 -25.842 1.00 92.94 370 GLY A C 1
ATOM 2555 O O . GLY A 1 370 ? -1.845 11.103 -26.394 1.00 92.94 370 GLY A O 1
ATOM 2556 N N . ARG A 1 371 ? -0.390 12.411 -25.290 1.00 94.56 371 ARG A N 1
ATOM 2557 C CA . ARG A 1 371 ? 0.734 11.467 -25.372 1.00 94.56 371 ARG A CA 1
ATOM 2558 C C . ARG A 1 371 ? 0.675 10.380 -24.280 1.00 94.56 371 ARG A C 1
ATOM 2560 O O . ARG A 1 371 ? 0.606 10.720 -23.096 1.00 94.56 371 ARG A O 1
ATOM 2567 N N . PRO A 1 372 ? 0.780 9.081 -24.625 1.00 95.94 372 PRO A N 1
ATOM 2568 C CA . PRO A 1 372 ? 0.954 8.021 -23.629 1.00 95.94 372 PRO A CA 1
ATOM 2569 C C . PRO A 1 372 ? 2.323 8.123 -22.924 1.00 95.94 372 PRO A C 1
ATOM 2571 O O . PRO A 1 372 ? 3.264 8.681 -23.497 1.00 95.94 372 PRO A O 1
ATOM 2574 N N . PRO A 1 373 ? 2.473 7.561 -21.712 1.00 96.94 373 PRO A N 1
ATOM 2575 C CA . PRO A 1 373 ? 3.761 7.548 -21.031 1.00 96.94 373 PRO A CA 1
ATOM 2576 C C . PRO A 1 373 ? 4.762 6.686 -21.806 1.00 96.94 373 PRO A C 1
ATOM 2578 O O . PRO A 1 373 ? 4.403 5.618 -22.309 1.00 96.94 373 PRO A O 1
ATOM 2581 N N . ALA A 1 374 ? 6.013 7.134 -21.890 1.00 96.31 374 ALA A N 1
ATOM 2582 C CA . ALA A 1 374 ? 7.089 6.390 -22.543 1.00 96.31 374 ALA A CA 1
ATOM 2583 C C . ALA A 1 374 ? 7.437 5.122 -21.746 1.00 96.31 374 ALA A C 1
ATOM 2585 O O . ALA A 1 374 ? 7.413 4.014 -22.290 1.00 96.31 374 ALA A O 1
ATOM 2586 N N . THR A 1 375 ? 7.684 5.295 -20.442 1.00 98.38 375 THR A N 1
ATOM 2587 C CA . THR A 1 375 ? 7.937 4.207 -19.493 1.00 98.38 375 THR A CA 1
ATOM 2588 C C . THR A 1 375 ? 7.100 4.385 -18.229 1.00 98.38 375 THR A C 1
ATOM 2590 O O . THR A 1 375 ? 7.056 5.471 -17.643 1.00 98.38 375 THR A O 1
ATOM 2593 N N . VAL A 1 376 ? 6.482 3.298 -17.767 1.00 98.81 376 VAL A N 1
ATOM 2594 C CA . VAL A 1 376 ? 5.805 3.225 -16.463 1.00 98.81 376 VAL A CA 1
ATOM 2595 C C . VAL A 1 376 ? 6.562 2.254 -15.564 1.00 98.81 376 VAL A C 1
ATOM 2597 O O . VAL A 1 376 ? 6.813 1.115 -15.950 1.00 98.81 376 VAL A O 1
ATOM 2600 N N . ALA A 1 377 ? 6.919 2.670 -14.353 1.00 98.69 377 ALA A N 1
ATOM 2601 C CA . ALA A 1 377 ? 7.501 1.770 -13.372 1.00 98.69 377 ALA A CA 1
ATOM 2602 C C . ALA A 1 377 ? 6.401 1.092 -12.542 1.00 98.69 377 ALA A C 1
ATOM 2604 O O . ALA A 1 377 ? 5.555 1.762 -11.945 1.00 98.69 377 ALA A O 1
ATOM 2605 N N . VAL A 1 378 ? 6.420 -0.240 -12.495 1.00 98.62 378 VAL A N 1
ATOM 2606 C CA . VAL A 1 378 ? 5.424 -1.056 -11.788 1.00 98.62 378 VAL A CA 1
ATOM 2607 C C . VAL A 1 378 ? 6.141 -1.994 -10.822 1.00 98.62 378 VAL A C 1
ATOM 2609 O O . VAL A 1 378 ? 6.746 -2.983 -11.253 1.00 98.62 378 VAL A O 1
ATOM 2612 N N . PRO A 1 379 ? 6.105 -1.718 -9.510 1.00 97.56 379 PRO A N 1
ATOM 2613 C CA . PRO A 1 379 ? 6.577 -2.674 -8.528 1.00 97.56 379 PRO A CA 1
ATOM 2614 C C . PRO A 1 379 ? 5.641 -3.887 -8.445 1.00 97.56 379 PRO A C 1
ATOM 2616 O O . PRO A 1 379 ? 4.423 -3.734 -8.389 1.00 97.56 379 PRO A O 1
ATOM 2619 N N . LEU A 1 380 ? 6.204 -5.094 -8.385 1.00 97.56 380 LEU A N 1
ATOM 2620 C CA . LEU A 1 380 ? 5.461 -6.340 -8.173 1.00 97.56 380 LEU A CA 1
ATOM 2621 C C . LEU A 1 380 ? 5.855 -6.942 -6.827 1.00 97.56 380 LEU A C 1
ATOM 2623 O O . LEU A 1 380 ? 7.007 -7.359 -6.646 1.00 97.56 380 LEU A O 1
ATOM 2627 N N . TRP A 1 381 ? 4.912 -7.004 -5.882 1.00 93.94 381 TRP A N 1
ATOM 2628 C CA . TRP A 1 381 ? 5.161 -7.577 -4.566 1.00 93.94 381 TRP A CA 1
ATOM 2629 C C . TRP A 1 381 ? 4.451 -8.919 -4.412 1.00 93.94 381 TRP A C 1
ATOM 2631 O O . TRP A 1 381 ? 3.407 -9.203 -4.994 1.00 93.94 381 TRP A O 1
ATOM 2641 N N . GLY A 1 382 ? 5.041 -9.802 -3.603 1.00 91.62 382 GLY A N 1
ATOM 2642 C CA . GLY A 1 382 ? 4.436 -11.105 -3.337 1.00 91.62 382 GLY A CA 1
ATOM 2643 C C . GLY A 1 382 ? 3.071 -10.988 -2.656 1.00 91.62 382 GLY A C 1
ATOM 2644 O O . GLY A 1 382 ? 2.168 -11.761 -2.970 1.00 91.62 382 GLY A O 1
ATOM 2645 N N . LEU A 1 383 ? 2.914 -10.014 -1.753 1.00 88.88 383 LEU A N 1
ATOM 2646 C CA . LEU A 1 383 ? 1.697 -9.823 -0.966 1.00 88.88 383 LEU A CA 1
ATOM 2647 C C . LEU A 1 383 ? 0.498 -9.472 -1.847 1.00 88.88 383 LEU A C 1
ATOM 2649 O O . LEU A 1 383 ? -0.485 -10.218 -1.850 1.00 88.88 383 LEU A O 1
ATOM 2653 N N . ASP A 1 384 ? 0.610 -8.418 -2.657 1.00 88.56 384 ASP A N 1
ATOM 2654 C CA . ASP A 1 384 ? -0.453 -8.004 -3.570 1.00 88.56 384 ASP A CA 1
ATOM 2655 C C . ASP A 1 384 ? -0.693 -9.043 -4.671 1.00 88.56 384 ASP A C 1
ATOM 2657 O O . ASP A 1 384 ? -1.846 -9.327 -5.000 1.00 88.56 384 ASP A O 1
ATOM 2661 N N . ALA A 1 385 ? 0.352 -9.701 -5.185 1.00 92.81 385 ALA A N 1
ATOM 2662 C CA . ALA A 1 385 ? 0.195 -10.724 -6.214 1.00 92.81 385 ALA A CA 1
ATOM 2663 C C . ALA A 1 385 ? -0.632 -11.918 -5.714 1.00 92.81 385 ALA A C 1
ATOM 2665 O O . ALA A 1 385 ? -1.509 -12.409 -6.434 1.00 92.81 385 ALA A O 1
ATOM 2666 N N . ILE A 1 386 ? -0.405 -12.358 -4.470 1.00 92.31 386 ILE A N 1
ATOM 2667 C CA . ILE A 1 386 ? -1.202 -13.417 -3.837 1.00 92.31 386 ILE A CA 1
ATOM 2668 C C . ILE A 1 386 ? -2.624 -12.914 -3.584 1.00 92.31 386 ILE A C 1
ATOM 2670 O O . ILE A 1 386 ? -3.594 -13.543 -4.021 1.00 92.31 386 ILE A O 1
ATOM 2674 N N . LYS A 1 387 ? -2.745 -11.744 -2.949 1.00 88.94 387 LYS A N 1
ATOM 2675 C CA . LYS A 1 387 ? -4.025 -11.135 -2.578 1.00 88.94 387 LYS A CA 1
ATOM 2676 C C . LYS A 1 387 ? -4.806 -10.514 -3.729 1.00 88.94 387 LYS A C 1
ATOM 2678 O O . LYS A 1 387 ? -5.899 -10.029 -3.535 1.00 88.94 387 LYS A O 1
ATOM 2683 N N . THR A 1 388 ? -4.328 -10.504 -4.953 1.00 89.75 388 THR A N 1
ATOM 2684 C CA . THR A 1 388 ? -5.158 -10.071 -6.095 1.00 89.75 388 THR A CA 1
ATOM 2685 C C . THR A 1 388 ? -5.200 -11.114 -7.178 1.00 89.75 388 THR A C 1
ATOM 2687 O O . THR A 1 388 ? -5.888 -10.956 -8.181 1.00 89.75 388 THR A O 1
ATOM 2690 N N . ARG A 1 389 ? -4.503 -12.234 -6.956 1.00 93.06 389 ARG A N 1
ATOM 2691 C CA . ARG A 1 389 ? -4.293 -13.264 -7.967 1.00 93.06 389 ARG A CA 1
ATOM 2692 C C . ARG A 1 389 ? -3.640 -12.651 -9.216 1.00 93.06 389 ARG A C 1
ATOM 2694 O O . ARG A 1 389 ? -3.934 -13.092 -10.327 1.00 93.06 389 ARG A O 1
ATOM 2701 N N . GLY A 1 390 ? -2.753 -11.667 -9.026 1.00 94.75 390 GLY A N 1
ATOM 2702 C CA . GLY A 1 390 ? -1.864 -11.103 -10.046 1.00 94.75 390 GLY A CA 1
ATOM 2703 C C . GLY A 1 390 ? -2.395 -9.879 -10.790 1.00 94.75 390 GLY A C 1
ATOM 2704 O O . GLY A 1 390 ? -2.145 -9.761 -11.985 1.00 94.75 390 GLY A O 1
ATOM 2705 N N . GLU A 1 391 ? -3.128 -8.980 -10.140 1.00 95.00 391 GLU A N 1
ATOM 2706 C CA . GLU A 1 391 ? -3.693 -7.798 -10.814 1.00 95.00 391 GLU A CA 1
ATOM 2707 C C . GLU A 1 391 ? -2.603 -6.844 -11.326 1.00 95.00 391 GLU A C 1
ATOM 2709 O O . GLU A 1 391 ? -2.634 -6.474 -12.500 1.00 95.00 391 GLU A O 1
ATOM 2714 N N . ALA A 1 392 ? -1.552 -6.599 -10.537 1.00 96.00 392 ALA A N 1
ATOM 2715 C CA . ALA A 1 392 ? -0.384 -5.825 -10.966 1.00 96.00 392 ALA A CA 1
ATOM 2716 C C . ALA A 1 392 ? 0.380 -6.480 -12.137 1.00 96.00 392 ALA A C 1
ATOM 2718 O O . ALA A 1 392 ? 0.906 -5.792 -13.010 1.00 96.00 392 ALA A O 1
ATOM 2719 N N . VAL A 1 393 ? 0.383 -7.817 -12.236 1.00 98.38 393 VAL A N 1
ATOM 2720 C CA . VAL A 1 393 ? 0.895 -8.507 -13.436 1.00 98.38 393 VAL A CA 1
ATOM 2721 C C . VAL A 1 393 ? -0.003 -8.191 -14.633 1.00 98.38 393 VAL A C 1
ATOM 2723 O O . VAL A 1 393 ? 0.501 -7.880 -15.707 1.00 98.38 393 VAL A O 1
ATOM 2726 N N . GLY A 1 394 ? -1.327 -8.205 -14.449 1.00 97.94 394 GLY A N 1
ATOM 2727 C CA . GLY A 1 394 ? -2.291 -7.757 -15.456 1.00 97.94 394 GLY A CA 1
ATOM 2728 C C . GLY A 1 394 ? -2.052 -6.319 -15.930 1.00 97.94 394 GLY A C 1
ATOM 2729 O O . GLY A 1 394 ? -2.156 -6.069 -17.128 1.00 97.94 394 GLY A O 1
ATOM 2730 N N . LEU A 1 395 ? -1.673 -5.406 -15.029 1.00 98.12 395 LEU A N 1
ATOM 2731 C CA . LEU A 1 395 ? -1.296 -4.025 -15.358 1.00 98.12 395 LEU A CA 1
ATOM 2732 C C . LEU A 1 395 ? -0.078 -3.981 -16.288 1.00 98.12 395 LEU A C 1
ATOM 2734 O O . LEU A 1 395 ? -0.139 -3.345 -17.339 1.00 98.12 395 LEU A O 1
ATOM 2738 N N . VAL A 1 396 ? 0.992 -4.717 -15.965 1.00 98.81 396 VAL A N 1
ATOM 2739 C CA . VAL A 1 396 ? 2.181 -4.819 -16.834 1.00 98.81 396 VAL A CA 1
ATOM 2740 C C . VAL A 1 396 ? 1.807 -5.350 -18.223 1.00 98.81 396 VAL A C 1
ATOM 2742 O O . VAL A 1 396 ? 2.206 -4.776 -19.237 1.00 98.81 396 VAL A O 1
ATOM 2745 N N . LEU A 1 397 ? 1.001 -6.418 -18.287 1.00 98.81 397 LEU A N 1
ATOM 2746 C CA . LEU A 1 397 ? 0.536 -6.979 -19.562 1.00 98.81 397 LEU A CA 1
ATOM 2747 C C . LEU A 1 397 ? -0.318 -5.979 -20.348 1.00 98.81 397 LEU A C 1
ATOM 2749 O O . LEU A 1 397 ? -0.166 -5.870 -21.564 1.00 98.81 397 LEU A O 1
ATOM 2753 N N . GLY A 1 398 ? -1.193 -5.243 -19.661 1.00 98.56 398 GLY A N 1
ATOM 2754 C CA . GLY A 1 398 ? -2.012 -4.193 -20.248 1.00 98.56 398 GLY A CA 1
ATOM 2755 C C . GLY A 1 398 ? -1.152 -3.111 -20.892 1.00 98.56 398 GLY A C 1
ATOM 2756 O O . GLY A 1 398 ? -1.305 -2.861 -22.085 1.00 98.56 398 GLY A O 1
ATOM 2757 N N . LEU A 1 399 ? -0.189 -2.543 -20.161 1.00 98.81 399 LEU A N 1
ATOM 2758 C CA . LEU A 1 399 ? 0.697 -1.469 -20.639 1.00 98.81 399 LEU A CA 1
ATOM 2759 C C . LEU A 1 399 ? 1.464 -1.864 -21.915 1.00 98.81 399 LEU A C 1
ATOM 2761 O O . LEU A 1 399 ? 1.435 -1.133 -22.911 1.00 98.81 399 LEU A O 1
ATOM 2765 N N . VAL A 1 400 ? 2.046 -3.066 -21.935 1.00 98.69 400 VAL A N 1
ATOM 2766 C CA . VAL A 1 400 ? 2.789 -3.603 -23.095 1.00 98.69 400 VAL A CA 1
ATOM 2767 C C . VAL A 1 400 ? 1.858 -4.027 -24.246 1.00 98.69 400 VAL A C 1
ATOM 2769 O O . VAL A 1 400 ? 2.265 -4.095 -25.411 1.00 98.69 400 VAL A O 1
ATOM 2772 N N . GLY A 1 401 ? 0.591 -4.318 -23.945 1.00 98.31 401 GLY A N 1
ATOM 2773 C CA . GLY A 1 401 ? -0.381 -4.831 -24.907 1.00 98.31 401 GLY A CA 1
ATOM 2774 C C . GLY A 1 401 ? -0.215 -6.326 -25.166 1.00 98.31 401 GLY A C 1
ATOM 2775 O O . GLY A 1 401 ? -0.090 -6.754 -26.317 1.00 98.31 401 GLY A O 1
ATOM 2776 N N . ALA A 1 402 ? -0.210 -7.123 -24.098 1.00 98.44 402 ALA A N 1
ATOM 2777 C CA . ALA A 1 402 ? -0.087 -8.573 -24.132 1.00 98.44 402 ALA A CA 1
ATOM 2778 C C . ALA A 1 402 ? -1.303 -9.291 -23.518 1.00 98.44 402 ALA A C 1
ATOM 2780 O O . ALA A 1 402 ? -2.037 -8.738 -22.701 1.00 98.44 402 ALA A O 1
ATOM 2781 N N . ALA A 1 403 ? -1.525 -10.541 -23.919 1.00 97.69 403 ALA A N 1
ATOM 2782 C CA . ALA A 1 403 ? -2.616 -11.396 -23.465 1.00 97.69 403 ALA A CA 1
ATOM 2783 C C . ALA A 1 403 ? -2.090 -12.673 -22.795 1.00 97.69 403 ALA A C 1
ATOM 2785 O O . ALA A 1 403 ? -1.060 -13.226 -23.176 1.00 97.69 403 ALA A O 1
ATOM 2786 N N . VAL A 1 404 ? -2.825 -13.176 -21.805 1.00 98.44 404 VAL A N 1
ATOM 2787 C CA . VAL A 1 404 ? -2.472 -14.403 -21.079 1.00 98.44 404 VAL A CA 1
ATOM 2788 C C . VAL A 1 404 ? -2.838 -15.631 -21.910 1.00 98.44 404 VAL A C 1
ATOM 2790 O O . VAL A 1 404 ? -4.006 -15.828 -22.239 1.00 98.44 404 VAL A O 1
ATOM 2793 N N . VAL A 1 405 ? -1.864 -16.499 -22.190 1.00 98.31 405 VAL A N 1
ATOM 2794 C CA . VAL A 1 405 ? -2.084 -17.800 -22.836 1.00 98.31 405 VAL A CA 1
ATOM 2795 C C . VAL A 1 405 ? -2.031 -18.901 -21.787 1.00 98.31 405 VAL A C 1
ATOM 2797 O O . VAL A 1 405 ? -1.084 -18.985 -20.998 1.00 98.31 405 VAL A O 1
ATOM 2800 N N . ARG A 1 406 ? -3.048 -19.766 -21.797 1.00 97.62 406 ARG A N 1
ATOM 2801 C CA . ARG A 1 406 ? -3.154 -20.912 -20.893 1.00 97.62 406 ARG A CA 1
ATOM 2802 C C . ARG A 1 406 ? -3.125 -22.227 -21.652 1.00 97.62 406 ARG A C 1
ATOM 2804 O O . ARG A 1 406 ? -3.630 -22.306 -22.769 1.00 97.62 406 ARG A O 1
ATOM 2811 N N . ASP A 1 407 ? -2.572 -23.253 -21.020 1.00 96.38 407 ASP A N 1
ATOM 2812 C CA . ASP A 1 407 ? -2.738 -24.627 -21.490 1.00 96.38 407 ASP A CA 1
ATOM 2813 C C . ASP A 1 407 ? -4.129 -25.187 -21.129 1.00 96.38 407 ASP A C 1
ATOM 2815 O O . ASP A 1 407 ? -4.929 -24.544 -20.445 1.00 96.38 407 ASP A O 1
ATOM 2819 N N . ALA A 1 408 ? -4.413 -26.418 -21.561 1.00 95.56 408 ALA A N 1
ATOM 2820 C CA . ALA A 1 408 ? -5.683 -27.094 -21.287 1.00 95.56 408 ALA A CA 1
ATOM 2821 C C . ALA A 1 408 ? -5.947 -27.334 -19.788 1.00 95.56 408 ALA A C 1
ATOM 2823 O O . ALA A 1 408 ? -7.096 -27.493 -19.385 1.00 95.56 408 ALA A O 1
ATOM 2824 N N . THR A 1 409 ? -4.905 -27.348 -18.950 1.00 94.50 409 THR A N 1
ATOM 2825 C CA . THR A 1 409 ? -5.060 -27.467 -17.493 1.00 94.50 409 THR A CA 1
ATOM 2826 C C . THR A 1 409 ? -5.383 -26.125 -16.845 1.00 94.50 409 THR A C 1
ATOM 2828 O O . THR A 1 409 ? -5.787 -26.102 -15.682 1.00 94.50 409 THR A O 1
ATOM 2831 N N . GLY A 1 410 ? -5.215 -25.020 -17.581 1.00 93.44 410 GLY A N 1
ATOM 2832 C CA . GLY A 1 410 ? -5.394 -23.629 -17.175 1.00 93.44 410 GLY A CA 1
ATOM 2833 C C . GLY A 1 410 ? -4.134 -22.974 -16.590 1.00 93.44 410 GLY A C 1
ATOM 2834 O O . GLY A 1 410 ? -4.245 -21.889 -15.998 1.00 93.44 410 GLY A O 1
ATOM 2835 N N . ARG A 1 411 ? -2.966 -23.627 -16.683 1.00 96.88 411 ARG A N 1
ATOM 2836 C CA . ARG A 1 411 ? -1.679 -23.026 -16.301 1.00 96.88 411 ARG A CA 1
ATOM 2837 C C . ARG A 1 411 ? -1.322 -21.950 -17.308 1.00 96.88 411 ARG A C 1
ATOM 2839 O O . ARG A 1 411 ? -1.519 -22.136 -18.504 1.00 96.88 411 ARG A O 1
ATOM 2846 N N . VAL A 1 412 ? -0.808 -20.829 -16.826 1.00 98.19 412 VAL A N 1
ATOM 2847 C CA . VAL A 1 412 ? -0.283 -19.765 -17.679 1.00 98.19 412 VAL A CA 1
ATOM 2848 C C . VAL A 1 412 ? 1.044 -20.235 -18.251 1.00 98.19 412 VAL A C 1
ATOM 2850 O O . VAL A 1 412 ? 1.937 -20.611 -17.499 1.00 98.19 412 VAL A O 1
ATOM 2853 N N . VAL A 1 413 ? 1.171 -20.239 -19.573 1.00 97.62 413 VAL A N 1
ATOM 2854 C CA . VAL A 1 413 ? 2.358 -20.777 -20.263 1.00 97.62 413 VAL A CA 1
ATOM 2855 C C . VAL A 1 413 ? 3.073 -19.742 -21.120 1.00 97.62 413 VAL A C 1
ATOM 2857 O O . VAL A 1 413 ? 4.207 -19.980 -21.524 1.00 97.62 413 VAL A O 1
ATOM 2860 N N . ARG A 1 414 ? 2.423 -18.610 -21.419 1.00 97.81 414 ARG A N 1
ATOM 2861 C CA . ARG A 1 414 ? 2.973 -17.537 -22.255 1.00 97.81 414 ARG A CA 1
ATOM 2862 C C . ARG A 1 414 ? 2.167 -16.247 -22.095 1.00 97.81 414 ARG A C 1
ATOM 2864 O O . ARG A 1 414 ? 0.961 -16.295 -21.858 1.00 97.81 414 ARG A O 1
ATOM 2871 N N . PHE A 1 415 ? 2.825 -15.109 -22.299 1.00 98.50 415 PHE A N 1
ATOM 2872 C CA . PHE A 1 415 ? 2.175 -13.814 -22.509 1.00 98.50 415 PHE A CA 1
ATOM 2873 C C . PHE A 1 415 ? 2.314 -13.396 -23.979 1.00 98.50 415 PHE A C 1
ATOM 2875 O O . PHE A 1 415 ? 3.410 -13.116 -24.454 1.00 98.50 415 PHE A O 1
ATOM 2882 N N . GLU A 1 416 ? 1.232 -13.436 -24.749 1.00 98.38 416 GLU A N 1
ATOM 2883 C CA . GLU A 1 416 ? 1.235 -13.184 -26.196 1.00 98.38 416 GLU A CA 1
ATOM 2884 C C . GLU A 1 416 ? 1.126 -11.695 -26.514 1.00 98.38 416 GLU A C 1
ATOM 2886 O O . GLU A 1 416 ? 0.250 -11.039 -25.966 1.00 98.38 416 GLU A O 1
ATOM 2891 N N . LEU A 1 417 ? 1.934 -11.166 -27.438 1.00 98.56 417 LEU A N 1
ATOM 2892 C CA . LEU A 1 417 ? 1.768 -9.773 -27.862 1.00 98.56 417 LEU A CA 1
ATOM 2893 C C . LEU A 1 417 ? 0.520 -9.643 -28.737 1.00 98.56 417 LEU A C 1
ATOM 2895 O O . LEU A 1 417 ? 0.356 -10.362 -29.723 1.00 98.56 417 LEU A O 1
ATOM 2899 N N . ARG A 1 418 ? -0.358 -8.696 -28.403 1.00 97.88 418 ARG A N 1
ATOM 2900 C CA . ARG A 1 418 ? -1.481 -8.329 -29.272 1.00 97.88 418 ARG A CA 1
ATOM 2901 C C . ARG A 1 418 ? -0.972 -7.494 -30.447 1.00 97.88 418 ARG A C 1
ATOM 2903 O O . ARG A 1 418 ? -0.095 -6.662 -30.226 1.00 97.88 418 ARG A O 1
ATOM 2910 N N . PRO A 1 419 ? -1.535 -7.626 -31.659 1.00 97.69 419 PRO A N 1
ATOM 2911 C CA . PRO A 1 419 ? -1.225 -6.717 -32.762 1.00 97.69 419 PRO A CA 1
ATOM 2912 C C . PRO A 1 419 ? -1.506 -5.251 -32.392 1.00 97.69 419 PRO A C 1
ATOM 2914 O O . PRO A 1 419 ? -2.539 -4.974 -31.779 1.00 97.69 419 PRO A O 1
ATOM 2917 N N . LEU A 1 420 ? -0.646 -4.314 -32.813 1.00 96.88 420 LEU A N 1
ATOM 2918 C CA . LEU A 1 420 ? -0.806 -2.875 -32.529 1.00 96.88 420 LEU A CA 1
ATOM 2919 C C . LEU A 1 420 ? -2.166 -2.325 -32.975 1.00 96.88 420 LEU A C 1
ATOM 2921 O O . LEU A 1 420 ? -2.801 -1.583 -32.233 1.00 96.88 420 LEU A O 1
ATOM 2925 N N . ALA A 1 421 ? -2.667 -2.761 -34.135 1.00 95.81 421 ALA A N 1
ATOM 2926 C CA . ALA A 1 421 ? -3.986 -2.365 -34.633 1.00 95.81 421 ALA A CA 1
ATOM 2927 C C . ALA A 1 421 ? -5.128 -2.745 -33.673 1.00 95.81 421 ALA A C 1
ATOM 2929 O O . ALA A 1 421 ? -6.120 -2.031 -33.578 1.00 95.81 421 ALA A O 1
ATOM 2930 N N . ALA A 1 422 ? -4.985 -3.856 -32.943 1.00 95.12 422 ALA A N 1
ATOM 2931 C CA . ALA A 1 422 ? -5.941 -4.256 -31.918 1.00 95.12 422 ALA A CA 1
ATOM 2932 C C . ALA A 1 422 ? -5.689 -3.546 -30.582 1.00 95.12 422 ALA A C 1
ATOM 2934 O O . ALA A 1 422 ? -6.613 -3.458 -29.780 1.00 95.12 422 ALA A O 1
ATOM 2935 N N . LEU A 1 423 ? -4.453 -3.117 -30.301 1.00 95.81 423 LEU A N 1
ATOM 2936 C CA . LEU A 1 423 ? -4.102 -2.362 -29.096 1.00 95.81 423 LEU A CA 1
ATOM 2937 C C . LEU A 1 423 ? -4.599 -0.911 -29.172 1.00 95.81 423 LEU A C 1
ATOM 2939 O O . LEU A 1 423 ? -5.017 -0.371 -28.158 1.00 95.81 423 LEU A O 1
ATOM 2943 N N . GLY A 1 424 ? -4.587 -0.299 -30.361 1.00 96.00 424 GLY A N 1
ATOM 2944 C CA . GLY A 1 424 ? -5.121 1.049 -30.600 1.00 96.00 424 GLY A CA 1
ATOM 2945 C C . GLY A 1 424 ? -4.249 2.196 -30.075 1.00 96.00 424 GLY A C 1
ATOM 2946 O O . GLY A 1 424 ? -4.636 3.353 -30.193 1.00 96.00 424 GLY A O 1
ATOM 2947 N N . ARG A 1 425 ? -3.073 1.887 -29.521 1.00 96.62 425 ARG A N 1
ATOM 2948 C CA . ARG A 1 425 ? -2.087 2.835 -28.983 1.00 96.62 425 ARG A CA 1
ATOM 2949 C C . ARG A 1 425 ? -0.672 2.241 -29.048 1.00 96.62 425 ARG A C 1
ATOM 2951 O O . ARG A 1 425 ? -0.550 1.027 -29.250 1.00 96.62 425 ARG A O 1
ATOM 2958 N N . PRO A 1 426 ? 0.382 3.045 -28.826 1.00 98.00 426 PRO A N 1
ATOM 2959 C CA . PRO A 1 426 ? 1.730 2.530 -28.633 1.00 98.00 426 PRO A CA 1
ATOM 2960 C C . PRO A 1 426 ? 1.838 1.528 -27.472 1.00 98.00 426 PRO A C 1
ATOM 2962 O O . PRO A 1 426 ? 1.107 1.617 -26.474 1.00 98.00 426 PRO A O 1
ATOM 2965 N N . ARG A 1 427 ? 2.784 0.587 -27.581 1.00 98.56 427 ARG A N 1
ATOM 2966 C CA . ARG A 1 427 ? 3.222 -0.218 -26.430 1.00 98.56 427 ARG A CA 1
ATOM 2967 C C . ARG A 1 427 ? 4.016 0.669 -25.487 1.00 98.56 427 ARG A C 1
ATOM 2969 O O . ARG A 1 427 ? 5.009 1.262 -25.905 1.00 98.56 427 ARG A O 1
ATOM 2976 N N . VAL A 1 428 ? 3.598 0.707 -24.231 1.00 98.75 428 VAL A N 1
ATOM 2977 C CA . VAL A 1 428 ? 4.302 1.422 -23.166 1.00 98.75 428 VAL A CA 1
ATOM 2978 C C . VAL A 1 428 ? 5.440 0.540 -22.654 1.00 98.75 428 VAL A C 1
ATOM 2980 O O . VAL A 1 428 ? 5.224 -0.657 -22.437 1.00 98.75 428 VAL A O 1
ATOM 2983 N N . ASP A 1 429 ? 6.646 1.096 -22.496 1.00 98.75 429 ASP A N 1
ATOM 2984 C CA . ASP A 1 429 ? 7.747 0.371 -21.853 1.00 98.75 429 ASP A CA 1
ATOM 2985 C C . ASP A 1 429 ? 7.527 0.313 -20.340 1.00 98.75 429 ASP A C 1
ATOM 2987 O O . ASP A 1 429 ? 6.831 1.150 -19.759 1.00 98.75 429 ASP A O 1
ATOM 2991 N N . VAL A 1 430 ? 8.077 -0.702 -19.682 1.00 98.75 430 VAL A N 1
ATOM 2992 C CA . VAL A 1 430 ? 7.803 -0.927 -18.262 1.00 98.75 430 VAL A CA 1
ATOM 2993 C C . VAL A 1 430 ? 9.075 -1.273 -17.511 1.00 98.75 430 VAL A C 1
ATOM 2995 O O . VAL A 1 430 ? 9.724 -2.277 -17.797 1.00 98.75 430 VAL A O 1
ATOM 2998 N N . LEU A 1 431 ? 9.380 -0.480 -16.484 1.00 98.56 431 LEU A N 1
ATOM 2999 C CA . LEU A 1 431 ? 10.363 -0.839 -15.466 1.00 98.56 431 LEU A CA 1
ATOM 3000 C C . LEU A 1 431 ? 9.668 -1.664 -14.381 1.00 98.56 431 LEU A C 1
ATOM 3002 O O . LEU A 1 431 ? 8.911 -1.135 -13.568 1.00 98.56 431 LEU A O 1
ATOM 3006 N N . VAL A 1 432 ? 9.921 -2.966 -14.346 1.00 98.56 432 VAL A N 1
ATOM 3007 C CA . VAL A 1 432 ? 9.327 -3.857 -13.349 1.00 98.56 432 VAL A CA 1
ATOM 3008 C C . VAL A 1 432 ? 10.291 -4.034 -12.180 1.00 98.56 432 VAL A C 1
ATOM 3010 O O . VAL A 1 432 ? 11.313 -4.714 -12.299 1.00 98.56 432 VAL A O 1
ATOM 3013 N N . ASN A 1 433 ? 9.945 -3.460 -11.028 1.00 97.50 433 ASN A N 1
ATOM 3014 C CA . ASN A 1 433 ? 10.693 -3.656 -9.787 1.00 97.50 433 ASN A CA 1
ATOM 3015 C C . ASN A 1 433 ? 10.104 -4.830 -8.987 1.00 97.50 433 ASN A C 1
ATOM 3017 O O . ASN A 1 433 ? 9.013 -4.734 -8.432 1.00 97.50 433 ASN A O 1
ATOM 3021 N N . LEU A 1 434 ? 10.813 -5.948 -8.915 1.00 97.50 434 LEU A N 1
ATOM 3022 C CA . LEU A 1 434 ? 10.393 -7.143 -8.193 1.00 97.50 434 LEU A CA 1
ATOM 3023 C C . LEU A 1 434 ? 10.828 -7.044 -6.731 1.00 97.50 434 LEU A C 1
ATOM 3025 O O . LEU A 1 434 ? 12.020 -6.902 -6.444 1.00 97.50 434 LEU A O 1
ATOM 3029 N N . SER A 1 435 ? 9.902 -7.246 -5.793 1.00 95.56 435 SER A N 1
ATOM 3030 C CA . SER A 1 435 ? 10.322 -7.544 -4.422 1.00 95.56 435 SER A CA 1
ATOM 3031 C C . SER A 1 435 ? 11.035 -8.902 -4.369 1.00 95.56 435 SER A C 1
ATOM 3033 O O . SER A 1 435 ? 10.745 -9.799 -5.168 1.00 95.56 435 SER A O 1
ATOM 3035 N N . GLY A 1 436 ? 11.941 -9.094 -3.404 1.00 93.94 436 GLY A N 1
ATOM 3036 C CA . GLY A 1 436 ? 12.637 -10.378 -3.235 1.00 93.94 436 GLY A CA 1
ATOM 3037 C C . GLY A 1 436 ? 11.670 -11.557 -3.051 1.00 93.94 436 GLY A C 1
ATOM 3038 O O . GLY A 1 436 ? 11.871 -12.621 -3.630 1.00 93.94 436 GLY A O 1
ATOM 3039 N N . ILE A 1 437 ? 10.546 -11.347 -2.350 1.00 93.25 437 ILE A N 1
ATOM 3040 C CA . ILE A 1 437 ? 9.499 -12.373 -2.218 1.00 93.25 437 ILE A CA 1
ATOM 3041 C C . ILE A 1 437 ? 8.880 -12.706 -3.577 1.00 93.25 437 ILE A C 1
ATOM 3043 O O . ILE A 1 437 ? 8.649 -13.884 -3.861 1.00 93.25 437 ILE A O 1
ATOM 3047 N N . PHE A 1 438 ? 8.593 -11.700 -4.413 1.00 95.94 438 PHE A N 1
ATOM 3048 C CA . PHE A 1 438 ? 7.996 -11.941 -5.725 1.00 95.94 438 PHE A CA 1
ATOM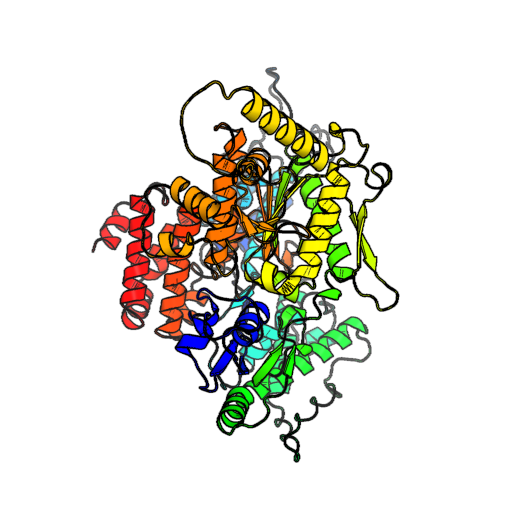 3049 C C . PHE A 1 438 ? 8.960 -12.713 -6.631 1.00 95.94 438 PHE A C 1
ATOM 3051 O O . PHE A 1 438 ? 8.573 -13.735 -7.202 1.00 95.94 438 PHE A O 1
ATOM 3058 N N . ARG A 1 439 ? 10.225 -12.269 -6.691 1.00 95.19 439 ARG A N 1
ATOM 3059 C CA . ARG A 1 439 ? 11.324 -12.947 -7.398 1.00 95.19 439 ARG A CA 1
ATOM 3060 C C . ARG A 1 439 ? 11.374 -14.439 -7.052 1.00 95.19 439 ARG A C 1
ATOM 3062 O O . ARG A 1 439 ? 11.420 -15.276 -7.951 1.00 95.19 439 ARG A O 1
ATOM 3069 N N . ASP A 1 440 ? 11.312 -14.763 -5.763 1.00 92.00 440 ASP A N 1
ATOM 3070 C CA . ASP A 1 440 ? 11.513 -16.129 -5.268 1.00 92.00 440 ASP A CA 1
ATOM 3071 C C . ASP A 1 440 ? 10.243 -16.993 -5.314 1.00 92.00 440 ASP A C 1
ATOM 3073 O O . ASP A 1 440 ? 10.307 -18.222 -5.420 1.00 92.00 440 ASP A O 1
ATOM 3077 N N . SER A 1 441 ? 9.065 -16.370 -5.249 1.00 92.56 441 SER A N 1
ATOM 3078 C CA . SER A 1 441 ? 7.780 -17.082 -5.231 1.00 92.56 441 SER A CA 1
ATOM 3079 C C . SER A 1 441 ? 7.184 -17.293 -6.619 1.00 92.56 441 SER A C 1
ATOM 3081 O O . SER A 1 441 ? 6.444 -18.260 -6.813 1.00 92.56 441 SER A O 1
ATOM 3083 N N . PHE A 1 442 ? 7.523 -16.430 -7.581 1.00 95.06 442 PHE A N 1
ATOM 3084 C CA . PHE A 1 442 ? 6.898 -16.370 -8.905 1.00 95.06 442 PHE A CA 1
ATOM 3085 C C . PHE A 1 442 ? 7.915 -16.418 -10.051 1.00 95.06 442 PHE A C 1
ATOM 3087 O O . PHE A 1 442 ? 7.696 -15.808 -11.096 1.00 95.06 442 PHE A O 1
ATOM 3094 N N . ALA A 1 443 ? 9.002 -17.182 -9.892 1.00 93.00 443 ALA A N 1
ATOM 3095 C CA . ALA A 1 443 ? 10.047 -17.334 -10.911 1.00 93.00 443 ALA A CA 1
ATOM 3096 C C . ALA A 1 443 ? 9.487 -17.672 -12.308 1.00 93.00 443 ALA A C 1
ATOM 3098 O O . ALA A 1 443 ? 9.912 -17.088 -13.297 1.00 93.00 443 ALA A O 1
ATOM 3099 N N . HIS A 1 444 ? 8.467 -18.536 -12.389 1.00 95.19 444 HIS A N 1
ATOM 3100 C CA . HIS A 1 444 ? 7.766 -18.839 -13.644 1.00 95.19 444 HIS A CA 1
ATOM 3101 C C . HIS A 1 444 ? 7.184 -17.582 -14.311 1.00 95.19 444 HIS A C 1
ATOM 3103 O O . HIS A 1 444 ? 7.416 -17.335 -15.489 1.00 95.19 444 HIS A O 1
ATOM 3109 N N . THR A 1 445 ? 6.473 -16.744 -13.555 1.00 97.38 445 THR A N 1
ATOM 3110 C CA . THR A 1 445 ? 5.912 -15.480 -14.055 1.00 97.38 445 THR A CA 1
ATOM 3111 C C . THR A 1 445 ? 7.009 -14.509 -14.487 1.00 97.38 445 THR A C 1
ATOM 3113 O O . THR A 1 445 ? 6.868 -13.870 -15.525 1.00 97.38 445 THR A O 1
ATOM 3116 N N . VAL A 1 446 ? 8.109 -14.422 -13.730 1.00 97.4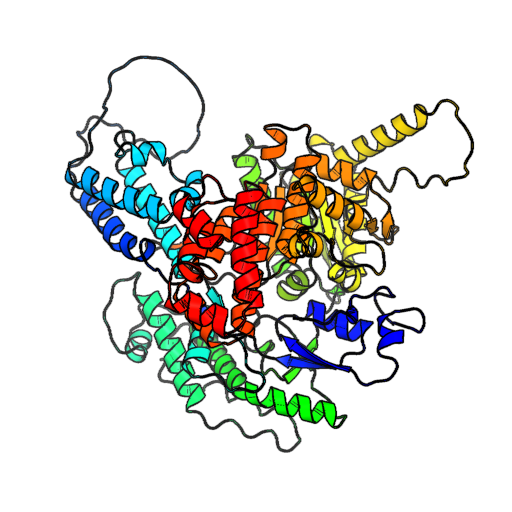4 446 VAL A N 1
ATOM 3117 C CA . VAL A 1 446 ? 9.285 -13.601 -14.076 1.00 97.44 446 VAL A CA 1
ATOM 3118 C C . VAL A 1 446 ? 9.873 -14.042 -15.421 1.00 97.44 446 VAL A C 1
ATOM 3120 O O . VAL A 1 446 ? 10.090 -13.207 -16.296 1.00 97.44 446 VAL A O 1
ATOM 3123 N N . GLU A 1 447 ? 10.058 -15.347 -15.636 1.00 96.75 447 GLU A N 1
ATOM 3124 C CA . GLU A 1 447 ? 10.562 -15.886 -16.907 1.00 96.75 447 GLU A CA 1
ATOM 3125 C C . GLU A 1 447 ? 9.604 -15.608 -18.082 1.00 96.75 447 GLU A C 1
ATOM 3127 O O . GLU A 1 447 ? 10.060 -15.292 -19.184 1.00 96.75 447 GLU A O 1
ATOM 3132 N N . LEU A 1 448 ? 8.284 -15.671 -17.861 1.00 97.94 448 LEU A N 1
ATOM 3133 C CA . LEU A 1 448 ? 7.288 -15.351 -18.891 1.00 97.94 448 LEU A CA 1
ATOM 3134 C C . LEU A 1 448 ? 7.215 -13.852 -19.225 1.00 97.94 448 LEU A C 1
ATOM 3136 O O . LEU A 1 448 ? 7.007 -13.504 -20.390 1.00 97.94 448 LEU A O 1
ATOM 3140 N N . LEU A 1 449 ? 7.366 -12.969 -18.232 1.00 98.19 449 LEU A N 1
ATOM 3141 C CA . LEU A 1 449 ? 7.428 -11.520 -18.451 1.00 98.19 449 LEU A CA 1
ATOM 3142 C C . LEU A 1 449 ? 8.678 -11.143 -19.250 1.00 98.19 449 LEU A C 1
ATOM 3144 O O . LEU A 1 449 ? 8.590 -10.384 -20.210 1.00 98.19 449 LEU A O 1
ATOM 3148 N N . ASP A 1 450 ? 9.825 -11.713 -18.898 1.00 97.56 450 ASP A N 1
ATOM 3149 C CA . ASP A 1 450 ? 11.087 -11.488 -19.602 1.00 97.56 450 ASP A CA 1
ATOM 3150 C C . ASP A 1 450 ? 11.009 -11.936 -21.073 1.00 97.56 450 ASP A C 1
ATOM 3152 O O . ASP A 1 450 ? 11.370 -11.191 -21.985 1.00 97.56 450 ASP A O 1
ATOM 3156 N N . ASP A 1 451 ? 10.445 -13.121 -21.330 1.00 96.88 451 ASP A N 1
ATOM 3157 C CA . ASP A 1 451 ? 10.179 -13.604 -22.691 1.00 96.88 451 ASP A CA 1
ATOM 3158 C C . ASP A 1 451 ? 9.277 -12.645 -23.493 1.00 96.88 451 ASP A C 1
ATOM 3160 O O . ASP A 1 451 ? 9.532 -12.383 -24.673 1.00 96.88 451 ASP A O 1
ATOM 3164 N N . MET A 1 452 ? 8.249 -12.077 -22.854 1.00 97.81 452 MET A N 1
ATOM 3165 C CA . MET A 1 452 ? 7.379 -11.070 -23.464 1.00 97.81 452 MET A CA 1
ATOM 3166 C C . MET A 1 452 ? 8.138 -9.781 -23.804 1.00 97.81 452 MET A C 1
ATOM 3168 O O . MET A 1 452 ? 8.015 -9.305 -24.933 1.00 97.81 452 MET A O 1
ATOM 3172 N N . PHE A 1 453 ? 8.931 -9.231 -22.878 1.00 97.62 453 PHE A N 1
ATOM 3173 C CA . PHE A 1 453 ? 9.704 -8.008 -23.126 1.00 97.62 453 PHE A CA 1
ATOM 3174 C C . PHE A 1 453 ? 10.730 -8.194 -24.242 1.00 97.62 453 PHE A C 1
ATOM 3176 O O . PHE A 1 453 ? 10.845 -7.324 -25.106 1.00 97.62 453 PHE A O 1
ATOM 3183 N N . ARG A 1 454 ? 11.422 -9.341 -24.300 1.00 95.56 454 ARG A N 1
ATOM 3184 C CA . ARG A 1 454 ? 12.347 -9.628 -25.408 1.00 95.56 454 ARG A CA 1
ATOM 3185 C C . ARG A 1 454 ? 11.631 -9.691 -26.753 1.00 95.56 454 ARG A C 1
ATOM 3187 O O . ARG A 1 454 ? 12.125 -9.129 -27.728 1.00 95.56 454 ARG A O 1
ATOM 3194 N N . ARG A 1 455 ? 10.452 -10.321 -26.812 1.00 96.56 455 ARG A N 1
ATOM 3195 C CA . ARG A 1 455 ? 9.627 -10.322 -28.031 1.00 96.56 455 ARG A CA 1
ATOM 3196 C C . ARG A 1 455 ? 9.137 -8.921 -28.397 1.00 96.56 455 ARG A C 1
ATOM 3198 O O . ARG A 1 455 ? 9.128 -8.602 -29.579 1.00 96.56 455 ARG A O 1
ATOM 3205 N N . ALA A 1 456 ? 8.777 -8.087 -27.421 1.00 97.38 456 ALA A N 1
ATOM 3206 C CA . ALA A 1 456 ? 8.346 -6.711 -27.673 1.00 97.38 456 ALA A CA 1
ATOM 3207 C C . ALA A 1 456 ? 9.499 -5.839 -28.191 1.00 97.38 456 ALA A C 1
ATOM 3209 O O . ALA A 1 456 ? 9.313 -5.105 -29.155 1.00 97.38 456 ALA A O 1
ATOM 3210 N N . ALA A 1 457 ? 10.701 -5.973 -27.625 1.00 96.38 457 ALA A N 1
ATOM 3211 C CA . ALA A 1 457 ? 11.893 -5.265 -28.091 1.00 96.38 457 ALA A CA 1
ATOM 3212 C C . ALA A 1 457 ? 12.312 -5.689 -29.514 1.00 96.38 457 ALA A C 1
ATOM 3214 O O . ALA A 1 457 ? 12.704 -4.855 -30.333 1.00 96.38 457 ALA A O 1
ATOM 3215 N N . ALA A 1 458 ? 12.208 -6.985 -29.826 1.00 95.75 458 ALA A N 1
ATOM 3216 C CA . ALA A 1 458 ? 12.592 -7.545 -31.122 1.00 95.75 458 ALA A CA 1
ATOM 3217 C C . ALA A 1 458 ? 11.506 -7.439 -32.208 1.00 95.75 458 ALA A C 1
ATOM 3219 O O . ALA A 1 458 ? 11.801 -7.720 -33.368 1.00 95.75 458 ALA A O 1
ATOM 3220 N N . ALA A 1 459 ? 10.273 -7.056 -31.859 1.00 97.12 459 ALA A N 1
ATOM 3221 C CA . ALA A 1 459 ? 9.168 -6.962 -32.808 1.00 97.12 459 ALA A CA 1
ATOM 3222 C C . ALA A 1 459 ? 9.499 -5.997 -33.960 1.00 97.12 459 ALA A C 1
ATOM 3224 O O . ALA A 1 459 ? 10.055 -4.924 -33.739 1.00 97.12 459 ALA A O 1
ATOM 3225 N N . GLU A 1 460 ? 9.136 -6.359 -35.191 1.00 96.69 460 GLU A N 1
ATOM 3226 C CA . GLU A 1 460 ? 9.279 -5.498 -36.374 1.00 96.69 460 GLU A CA 1
ATOM 3227 C C . GLU A 1 460 ? 8.159 -4.444 -36.409 1.00 96.69 460 GLU A C 1
ATOM 3229 O O . GLU A 1 460 ? 7.298 -4.431 -37.285 1.00 96.69 460 GLU A O 1
ATOM 3234 N N . GLU A 1 461 ? 8.148 -3.584 -35.394 1.00 97.50 461 GLU A N 1
ATOM 3235 C CA . GLU A 1 461 ? 7.197 -2.491 -35.206 1.00 97.50 461 GLU A CA 1
ATOM 3236 C C . GLU A 1 461 ? 7.932 -1.144 -35.260 1.00 97.50 461 GLU A C 1
ATOM 3238 O O . GLU A 1 461 ? 9.131 -1.060 -34.971 1.00 97.50 461 GLU A O 1
ATOM 3243 N N . ASP A 1 462 ? 7.214 -0.086 -35.639 1.00 97.62 462 ASP A N 1
ATOM 3244 C CA . ASP A 1 462 ? 7.734 1.281 -35.594 1.00 97.62 462 ASP A CA 1
ATOM 3245 C C . ASP A 1 462 ? 8.068 1.662 -34.135 1.00 97.62 462 ASP A C 1
ATOM 3247 O O . ASP A 1 462 ? 7.199 1.502 -33.269 1.00 97.62 462 ASP A O 1
ATOM 3251 N N . PRO A 1 463 ? 9.289 2.147 -33.827 1.00 97.06 463 PRO A N 1
ATOM 3252 C CA . PRO A 1 463 ? 9.645 2.634 -32.494 1.00 97.06 463 PRO A CA 1
ATOM 3253 C C . PRO A 1 463 ? 8.681 3.685 -31.918 1.00 97.06 463 PRO A C 1
ATOM 3255 O O . PRO A 1 463 ? 8.489 3.711 -30.704 1.00 97.06 463 PRO A O 1
ATOM 3258 N N . GLU A 1 464 ? 8.015 4.497 -32.746 1.00 96.31 464 GLU A N 1
ATOM 3259 C CA . GLU A 1 464 ? 7.008 5.463 -32.267 1.00 96.31 464 GLU A CA 1
ATOM 3260 C C . GLU A 1 464 ? 5.739 4.786 -31.715 1.00 96.31 464 GLU A C 1
ATOM 3262 O O . GLU A 1 464 ? 5.018 5.360 -30.898 1.00 96.31 464 GLU A O 1
ATOM 3267 N N . TRP A 1 465 ? 5.477 3.543 -32.127 1.00 97.62 465 TRP A N 1
ATOM 3268 C CA . TRP A 1 465 ? 4.356 2.720 -31.667 1.00 97.62 465 TRP A CA 1
ATOM 3269 C C . TRP A 1 465 ? 4.777 1.603 -30.704 1.00 97.62 465 TRP A C 1
ATOM 3271 O O . TRP A 1 465 ? 3.935 0.837 -30.225 1.00 97.62 465 TRP A O 1
ATOM 3281 N N . ASN A 1 466 ? 6.065 1.500 -30.387 1.00 98.50 466 ASN A N 1
ATOM 3282 C CA . ASN A 1 466 ? 6.595 0.495 -29.480 1.00 98.50 466 ASN A CA 1
ATOM 3283 C C . ASN A 1 466 ? 7.779 1.067 -28.691 1.00 98.50 466 ASN A C 1
ATOM 3285 O O . ASN A 1 466 ? 8.938 0.955 -29.102 1.00 98.50 466 ASN A O 1
ATOM 3289 N N . PHE A 1 467 ? 7.485 1.635 -27.520 1.00 98.56 467 PHE A N 1
ATOM 3290 C CA . PHE A 1 467 ? 8.506 2.246 -26.671 1.00 98.56 467 PHE A CA 1
ATOM 3291 C C . PHE A 1 467 ? 9.479 1.215 -26.083 1.00 98.56 467 PHE A C 1
ATOM 3293 O O . PHE A 1 467 ? 10.661 1.516 -25.944 1.00 98.56 467 PHE A O 1
ATOM 3300 N N . VAL A 1 468 ? 9.048 -0.038 -25.865 1.00 98.12 468 VAL A N 1
ATOM 3301 C CA . VAL A 1 468 ? 9.949 -1.139 -25.457 1.00 98.12 468 VAL A CA 1
ATOM 3302 C C . VAL A 1 468 ? 11.069 -1.333 -26.484 1.00 98.12 468 VAL A C 1
ATOM 3304 O O . VAL A 1 468 ? 12.241 -1.506 -26.131 1.00 98.12 468 VAL A O 1
ATOM 3307 N N . ARG A 1 469 ? 10.717 -1.301 -27.773 1.00 97.44 469 ARG A N 1
ATOM 3308 C CA . ARG A 1 469 ? 11.672 -1.381 -28.879 1.00 97.44 469 ARG A CA 1
ATOM 3309 C C . ARG A 1 469 ? 12.496 -0.108 -29.005 1.00 97.44 469 ARG A C 1
ATOM 3311 O O . ARG A 1 469 ? 13.712 -0.214 -29.140 1.00 97.44 469 ARG A O 1
ATOM 3318 N N . ALA A 1 470 ? 11.862 1.063 -28.954 1.00 97.31 470 ALA A N 1
ATOM 3319 C CA . ALA A 1 470 ? 12.557 2.344 -29.060 1.00 97.31 470 ALA A CA 1
ATOM 3320 C C . ALA A 1 470 ? 13.688 2.458 -28.030 1.00 97.31 470 ALA A C 1
ATOM 3322 O O . ALA A 1 470 ? 14.836 2.717 -28.396 1.00 97.31 470 ALA A O 1
ATOM 3323 N N . HIS A 1 471 ? 13.393 2.164 -26.762 1.00 96.06 471 HIS A N 1
ATOM 3324 C CA . HIS A 1 471 ? 14.383 2.219 -25.691 1.00 96.06 471 HIS A CA 1
ATOM 3325 C C . HIS A 1 471 ? 15.441 1.118 -25.809 1.00 96.06 471 HIS A C 1
ATOM 3327 O O . HIS A 1 471 ? 16.615 1.387 -25.574 1.00 96.06 471 HIS A O 1
ATOM 3333 N N . ALA A 1 472 ? 15.069 -0.101 -26.228 1.00 92.94 472 ALA A N 1
ATOM 3334 C CA . ALA A 1 472 ? 16.048 -1.169 -26.456 1.00 92.94 472 ALA A CA 1
ATOM 3335 C C . ALA A 1 472 ? 17.060 -0.801 -27.556 1.00 92.94 472 ALA A C 1
ATOM 3337 O O . ALA A 1 472 ? 18.250 -1.075 -27.412 1.00 92.94 472 ALA A O 1
ATOM 3338 N N . LEU A 1 473 ? 16.599 -0.177 -28.646 1.00 93.25 473 LEU A N 1
ATOM 3339 C CA . LEU A 1 473 ? 17.463 0.282 -29.736 1.00 93.25 473 LEU A CA 1
ATOM 3340 C C . LEU A 1 473 ? 18.377 1.428 -29.288 1.00 93.25 473 LEU A C 1
ATOM 3342 O O . LEU A 1 473 ? 19.564 1.400 -29.607 1.00 93.25 473 LEU A O 1
ATOM 3346 N N . ALA A 1 474 ? 17.846 2.393 -28.531 1.00 92.25 474 ALA A N 1
ATOM 3347 C CA . ALA A 1 474 ? 18.636 3.490 -27.974 1.00 92.25 474 ALA A CA 1
ATOM 3348 C C . ALA A 1 474 ? 19.731 2.968 -27.031 1.00 92.25 474 ALA A C 1
ATOM 3350 O O . ALA A 1 474 ? 20.907 3.252 -27.238 1.00 92.25 474 ALA A O 1
ATOM 3351 N N . ALA A 1 475 ? 19.373 2.101 -26.080 1.00 87.62 475 ALA A N 1
ATOM 3352 C CA . ALA A 1 475 ? 20.327 1.512 -25.145 1.00 87.62 475 ALA A CA 1
ATOM 3353 C C . ALA A 1 475 ? 21.398 0.657 -25.850 1.00 87.62 475 ALA A C 1
ATOM 3355 O O . ALA A 1 475 ? 22.567 0.685 -25.468 1.00 87.62 475 ALA A O 1
ATOM 3356 N N . ALA A 1 476 ? 21.032 -0.081 -26.906 1.00 86.44 476 ALA A N 1
ATOM 3357 C CA . ALA A 1 476 ? 21.992 -0.829 -27.717 1.00 86.44 476 ALA A CA 1
ATOM 3358 C C . ALA A 1 476 ? 22.951 0.090 -28.500 1.00 86.44 476 ALA A C 1
ATOM 3360 O O . ALA A 1 476 ? 24.129 -0.240 -28.647 1.00 86.44 476 ALA A O 1
ATOM 3361 N N . ALA A 1 477 ? 22.468 1.236 -28.988 1.00 88.00 477 ALA A N 1
ATOM 3362 C CA . ALA A 1 477 ? 23.299 2.231 -29.662 1.00 88.00 477 ALA A CA 1
ATOM 3363 C C . ALA A 1 477 ? 24.277 2.907 -28.689 1.00 88.00 477 ALA A C 1
ATOM 3365 O O . ALA A 1 477 ? 25.463 3.011 -29.003 1.00 88.00 477 ALA A O 1
ATOM 3366 N N . ASP A 1 478 ? 23.814 3.285 -27.495 1.00 83.75 478 ASP A N 1
ATOM 3367 C CA . ASP A 1 478 ? 24.658 3.865 -26.441 1.00 83.75 478 ASP A CA 1
ATOM 3368 C C . ASP A 1 478 ? 25.749 2.880 -25.996 1.00 83.75 478 ASP A C 1
ATOM 3370 O O . ASP A 1 478 ? 26.922 3.241 -25.875 1.00 83.75 478 ASP A O 1
ATOM 3374 N N . ALA A 1 479 ? 25.383 1.606 -25.829 1.00 80.62 479 ALA A N 1
ATOM 3375 C CA . ALA A 1 479 ? 26.313 0.520 -25.545 1.00 80.62 479 ALA A CA 1
ATOM 3376 C C . ALA A 1 479 ? 27.394 0.357 -26.627 1.00 80.62 479 ALA A C 1
ATOM 3378 O O . ALA A 1 479 ? 28.574 0.194 -26.305 1.00 80.62 479 ALA A O 1
ATOM 3379 N N . ALA A 1 480 ? 27.004 0.404 -27.904 1.00 82.00 480 ALA A N 1
ATOM 3380 C CA . ALA A 1 480 ? 27.939 0.319 -29.022 1.00 82.00 480 ALA A CA 1
ATOM 3381 C C . ALA A 1 480 ? 28.879 1.536 -29.065 1.00 82.00 480 ALA A C 1
ATOM 3383 O O . ALA A 1 480 ? 30.093 1.374 -29.186 1.00 82.00 480 ALA A O 1
ATOM 3384 N N . ALA A 1 481 ? 28.348 2.747 -28.869 1.00 81.12 481 ALA A N 1
ATOM 3385 C CA . ALA A 1 481 ? 29.141 3.974 -28.830 1.00 81.12 481 ALA A CA 1
ATOM 3386 C C . ALA A 1 481 ? 30.160 3.982 -27.673 1.00 81.12 481 ALA A C 1
ATOM 3388 O O . ALA A 1 481 ? 31.301 4.414 -27.851 1.00 81.12 481 ALA A O 1
ATOM 3389 N N . ALA A 1 482 ? 29.779 3.465 -26.500 1.00 75.12 482 ALA A N 1
ATOM 3390 C CA . ALA A 1 482 ? 30.681 3.322 -25.358 1.00 75.12 482 ALA A CA 1
ATOM 3391 C C . ALA A 1 482 ? 31.808 2.301 -25.614 1.00 75.12 482 ALA A C 1
ATOM 3393 O O . ALA A 1 482 ? 32.930 2.501 -25.144 1.00 75.12 482 ALA A O 1
ATOM 3394 N N . ALA A 1 483 ? 31.535 1.237 -26.378 1.00 71.94 483 ALA A N 1
ATOM 3395 C CA . ALA A 1 483 ? 32.543 0.256 -26.779 1.00 71.94 483 ALA A CA 1
ATOM 3396 C C . ALA A 1 483 ? 33.540 0.822 -27.811 1.00 71.94 483 ALA A C 1
ATOM 3398 O O . ALA A 1 483 ? 34.736 0.538 -27.724 1.00 71.94 483 ALA A O 1
ATOM 3399 N N . ASP A 1 484 ? 33.074 1.666 -28.736 1.00 64.88 484 ASP A N 1
ATOM 3400 C CA . ASP A 1 484 ? 33.902 2.268 -29.792 1.00 64.88 484 ASP A CA 1
ATOM 3401 C C . ASP A 1 484 ? 34.760 3.459 -29.300 1.00 64.88 484 ASP A C 1
ATOM 3403 O O . ASP A 1 484 ? 35.804 3.762 -29.882 1.00 64.88 484 ASP A O 1
ATOM 3407 N N . GLY A 1 485 ? 34.374 4.123 -28.201 1.00 59.47 485 GLY A N 1
ATOM 3408 C CA . GLY A 1 485 ? 35.099 5.259 -27.603 1.00 59.47 485 GLY A CA 1
ATOM 3409 C C . GLY A 1 485 ? 36.330 4.907 -26.743 1.00 59.47 485 GLY A C 1
ATOM 3410 O O . GLY A 1 485 ? 37.008 5.806 -26.240 1.00 59.47 485 GLY A O 1
ATOM 3411 N N . GLY A 1 486 ? 36.641 3.619 -26.555 1.00 52.84 486 GLY A N 1
ATOM 3412 C CA . GLY A 1 486 ? 37.698 3.120 -25.664 1.00 52.84 486 GLY A CA 1
ATOM 3413 C C . GLY A 1 486 ? 39.098 3.035 -26.287 1.00 52.84 486 GLY A C 1
ATOM 3414 O O . GLY A 1 486 ? 39.617 1.945 -26.525 1.00 52.84 486 GLY A O 1
ATOM 3415 N N . GLY A 1 487 ? 39.756 4.176 -26.503 1.00 44.53 487 GLY A N 1
ATOM 3416 C CA . GLY A 1 487 ? 41.181 4.239 -26.845 1.00 44.53 487 GLY A CA 1
ATOM 3417 C C . GLY A 1 487 ? 42.110 4.116 -25.625 1.00 44.53 487 GLY A C 1
ATOM 3418 O O . GLY A 1 487 ? 42.261 5.069 -24.873 1.00 44.53 487 GLY A O 1
ATOM 3419 N N . GLY A 1 488 ? 42.784 2.967 -25.485 1.00 45.94 488 GLY A N 1
ATOM 3420 C CA . GLY A 1 488 ? 44.131 2.807 -24.905 1.00 45.94 488 GLY A CA 1
ATOM 3421 C C . GLY A 1 488 ? 44.391 3.262 -23.459 1.00 45.94 488 GLY A C 1
ATOM 3422 O O . GLY A 1 488 ? 44.868 4.369 -23.232 1.00 45.94 488 GLY A O 1
ATOM 3423 N N . GLY A 1 489 ? 44.270 2.347 -22.488 1.00 37.62 489 GLY A N 1
ATOM 3424 C CA . GLY A 1 489 ? 44.795 2.581 -21.138 1.00 37.62 489 GLY A CA 1
ATOM 3425 C C . GLY A 1 489 ? 44.611 1.434 -20.142 1.00 37.62 489 GLY A C 1
ATOM 3426 O O . GLY A 1 489 ? 43.717 1.485 -19.317 1.00 37.62 489 GLY A O 1
ATOM 3427 N N . GLY A 1 490 ? 45.505 0.439 -20.185 1.00 36.84 490 GLY A N 1
ATOM 3428 C CA . GLY A 1 490 ? 46.006 -0.265 -18.993 1.00 36.84 490 GLY A CA 1
ATOM 3429 C C . GLY A 1 490 ? 45.084 -1.216 -18.210 1.00 36.84 490 GLY A C 1
ATOM 3430 O O . GLY A 1 490 ? 44.447 -0.820 -17.249 1.00 36.84 490 GLY A O 1
ATOM 3431 N N . GLY A 1 491 ? 45.222 -2.516 -18.494 1.00 38.44 491 GLY A N 1
ATOM 3432 C CA . GLY A 1 491 ? 45.505 -3.528 -17.464 1.00 38.44 491 GLY A CA 1
ATOM 3433 C C . GLY A 1 491 ? 44.405 -3.894 -16.462 1.00 38.44 491 GLY A C 1
ATOM 3434 O O . GLY A 1 491 ? 44.455 -3.490 -15.307 1.00 38.44 491 GLY A O 1
ATOM 3435 N N . GLY A 1 492 ? 43.532 -4.817 -16.857 1.00 31.08 492 GLY A N 1
ATOM 3436 C CA . GLY A 1 492 ? 42.735 -5.626 -15.936 1.00 31.08 492 GLY A CA 1
ATOM 3437 C C . GLY A 1 492 ? 41.741 -6.470 -16.717 1.00 31.08 492 GLY A C 1
ATOM 3438 O O . GLY A 1 492 ? 40.820 -5.923 -17.308 1.00 31.08 492 GLY A O 1
ATOM 3439 N N . GLY A 1 493 ? 41.948 -7.788 -16.772 1.00 33.47 493 GLY A N 1
ATOM 3440 C CA . GLY A 1 493 ? 40.976 -8.715 -17.347 1.00 33.47 493 GLY A CA 1
ATOM 3441 C C . GLY A 1 493 ? 39.686 -8.682 -16.531 1.00 33.47 493 GLY A C 1
ATOM 3442 O O . GLY A 1 493 ? 39.592 -9.347 -15.507 1.00 33.47 493 GLY A O 1
ATOM 3443 N N . GLY A 1 494 ? 38.737 -7.859 -16.965 1.00 31.78 494 GLY A N 1
ATOM 3444 C CA . GLY A 1 494 ? 37.344 -7.885 -16.554 1.00 31.78 494 GLY A CA 1
ATOM 3445 C C . GLY A 1 494 ? 36.524 -8.263 -17.776 1.00 31.78 494 GLY A C 1
ATOM 3446 O O . GLY A 1 494 ? 36.688 -7.669 -18.840 1.00 31.78 494 GLY A O 1
ATOM 3447 N N . ASP A 1 495 ? 35.719 -9.305 -17.631 1.00 35.16 495 ASP A N 1
ATOM 3448 C CA . ASP A 1 495 ? 34.905 -9.907 -18.679 1.00 35.16 495 ASP A CA 1
ATOM 3449 C C . ASP A 1 495 ? 34.033 -8.871 -19.412 1.00 35.16 495 ASP A C 1
ATOM 3451 O O . ASP A 1 495 ? 33.715 -7.810 -18.876 1.00 35.16 495 ASP A O 1
ATOM 3455 N N . ALA A 1 496 ? 33.557 -9.210 -20.615 1.00 35.66 496 ALA A N 1
ATOM 3456 C CA . ALA A 1 496 ? 32.581 -8.453 -21.416 1.00 35.66 496 ALA A CA 1
ATOM 3457 C C . ALA A 1 496 ? 31.198 -8.236 -20.731 1.00 35.66 496 ALA A C 1
ATOM 3459 O O . ALA A 1 496 ? 30.194 -7.987 -21.390 1.00 35.66 496 ALA A O 1
ATOM 3460 N N . ALA A 1 497 ? 31.140 -8.332 -19.402 1.00 41.72 497 ALA A N 1
ATOM 3461 C CA . ALA A 1 497 ? 29.993 -8.190 -18.517 1.00 41.72 497 ALA A CA 1
ATOM 3462 C C . ALA A 1 497 ? 29.613 -6.725 -18.200 1.00 41.72 497 ALA A C 1
ATOM 3464 O O . ALA A 1 497 ? 28.664 -6.492 -17.458 1.00 41.72 497 ALA A O 1
ATOM 3465 N N . GLY A 1 498 ? 30.337 -5.733 -18.731 1.00 44.84 498 GLY A N 1
ATOM 3466 C CA . GLY A 1 498 ? 30.203 -4.327 -18.320 1.00 44.84 498 GLY A CA 1
ATOM 3467 C C . GLY A 1 498 ? 28.978 -3.565 -18.842 1.00 44.84 498 GLY A C 1
ATOM 3468 O O . GLY A 1 498 ? 28.659 -2.514 -18.299 1.00 44.84 498 GLY A O 1
ATOM 3469 N N . VAL A 1 499 ? 28.280 -4.066 -19.866 1.00 50.12 499 VAL A N 1
ATOM 3470 C CA . VAL A 1 499 ? 27.164 -3.331 -20.501 1.00 50.12 499 VAL A CA 1
ATOM 3471 C C . VAL A 1 499 ? 25.787 -3.748 -19.952 1.00 50.12 499 VAL A C 1
ATOM 3473 O O . VAL A 1 499 ? 24.837 -2.973 -20.011 1.00 50.12 499 VAL A O 1
ATOM 3476 N N . GLY A 1 500 ? 25.679 -4.932 -19.336 1.00 61.38 500 GLY A N 1
ATOM 3477 C CA . GLY A 1 500 ? 24.395 -5.505 -18.911 1.00 61.38 500 GLY A CA 1
ATOM 3478 C C . GLY A 1 500 ? 23.500 -5.926 -20.088 1.00 61.38 500 GLY A C 1
ATOM 3479 O O . GLY A 1 500 ? 23.784 -5.633 -21.250 1.00 61.38 500 GLY A O 1
ATOM 3480 N N . ASP A 1 501 ? 22.416 -6.652 -19.802 1.00 78.19 501 ASP A N 1
ATOM 3481 C CA . ASP A 1 501 ? 21.384 -6.946 -20.807 1.00 78.19 501 ASP A CA 1
ATOM 3482 C C . ASP A 1 501 ? 20.560 -5.667 -21.018 1.00 78.19 501 ASP A C 1
ATOM 3484 O O . ASP A 1 501 ? 19.697 -5.336 -20.207 1.00 78.19 501 ASP A O 1
ATOM 3488 N N . VAL A 1 502 ? 20.837 -4.930 -22.098 1.00 73.56 502 VAL A N 1
ATOM 3489 C CA . VAL A 1 502 ? 20.119 -3.688 -22.453 1.00 73.56 502 VAL A CA 1
ATOM 3490 C C . VAL A 1 502 ? 18.627 -3.916 -22.719 1.00 73.56 502 VAL A C 1
ATOM 3492 O O . VAL A 1 502 ? 17.857 -2.959 -22.781 1.00 73.56 502 VAL A O 1
ATOM 3495 N N . ALA A 1 503 ? 18.197 -5.177 -22.854 1.00 79.75 503 ALA A N 1
ATOM 3496 C CA . ALA A 1 503 ? 16.796 -5.544 -22.947 1.00 79.75 503 ALA A CA 1
ATOM 3497 C C . ALA A 1 503 ? 16.161 -5.935 -21.593 1.00 79.75 503 ALA A C 1
ATOM 3499 O O . ALA A 1 503 ? 14.984 -6.310 -21.571 1.00 79.75 503 ALA A O 1
ATOM 3500 N N . ALA A 1 504 ? 16.880 -5.849 -20.471 1.00 92.31 504 ALA A N 1
ATOM 3501 C CA . ALA A 1 504 ? 16.368 -6.216 -19.152 1.00 92.31 504 ALA A CA 1
ATOM 3502 C C . ALA A 1 504 ? 15.402 -5.168 -18.591 1.00 92.31 504 ALA A C 1
ATOM 3504 O O . ALA A 1 504 ? 15.765 -4.005 -18.451 1.00 92.31 504 ALA A O 1
ATOM 3505 N N . ARG A 1 505 ? 14.182 -5.597 -18.234 1.00 97.00 505 ARG A N 1
ATOM 3506 C CA . ARG A 1 505 ? 13.107 -4.759 -17.648 1.00 97.00 505 ARG A CA 1
ATOM 3507 C C . ARG A 1 505 ? 12.707 -5.182 -16.237 1.00 97.00 505 ARG A C 1
ATOM 3509 O O . ARG A 1 505 ? 11.945 -4.482 -15.583 1.00 97.00 505 ARG A O 1
ATOM 3516 N N . LEU A 1 506 ? 13.202 -6.329 -15.776 1.00 97.94 506 LEU A N 1
ATOM 3517 C CA . LEU A 1 506 ? 12.856 -6.929 -14.493 1.00 97.94 506 LEU A CA 1
ATOM 3518 C C . LEU A 1 506 ? 14.047 -6.800 -13.544 1.00 97.94 506 LEU A C 1
ATOM 3520 O O . LEU A 1 506 ? 15.076 -7.446 -13.753 1.00 97.94 506 LEU A O 1
ATOM 3524 N N . PHE A 1 507 ? 13.899 -5.990 -12.504 1.00 97.88 507 PHE A N 1
ATOM 3525 C CA . PHE A 1 507 ? 14.963 -5.671 -11.556 1.00 97.88 507 PHE A CA 1
ATOM 3526 C C . PHE A 1 507 ? 14.577 -6.077 -10.143 1.00 97.88 507 PHE A C 1
ATOM 3528 O O . PHE A 1 507 ? 13.405 -6.053 -9.787 1.00 97.88 507 PHE A O 1
ATOM 3535 N N . SER A 1 508 ? 15.547 -6.492 -9.339 1.00 97.19 508 SER A N 1
ATOM 3536 C CA . SER A 1 508 ? 15.335 -6.813 -7.928 1.00 97.19 508 SER A CA 1
ATOM 3537 C C . SER A 1 508 ? 16.637 -6.667 -7.154 1.00 97.19 508 SER A C 1
ATOM 3539 O O . SER A 1 508 ? 17.678 -6.279 -7.693 1.00 97.19 508 SER A O 1
ATOM 3541 N N . ASN A 1 509 ? 16.601 -7.061 -5.886 1.00 95.38 509 ASN A N 1
ATOM 3542 C CA . ASN A 1 509 ? 17.801 -7.245 -5.098 1.00 95.38 509 ASN A CA 1
ATOM 3543 C C . ASN A 1 509 ? 18.738 -8.292 -5.698 1.00 95.38 509 ASN A C 1
ATOM 3545 O O . ASN A 1 509 ? 18.306 -9.187 -6.433 1.00 95.38 509 ASN A O 1
ATOM 3549 N N . ALA A 1 510 ? 20.017 -8.220 -5.321 1.00 94.12 510 ALA A N 1
ATOM 3550 C CA . ALA A 1 510 ? 20.971 -9.298 -5.564 1.00 94.12 510 ALA A CA 1
ATOM 3551 C C . ALA A 1 510 ? 20.374 -10.653 -5.135 1.00 94.12 510 ALA A C 1
ATOM 3553 O O . ALA A 1 510 ? 19.557 -10.684 -4.199 1.00 94.12 510 ALA A O 1
ATOM 3554 N N . PRO A 1 511 ? 20.765 -11.769 -5.777 1.00 91.25 511 PRO A N 1
ATOM 3555 C CA . PRO A 1 511 ? 20.358 -13.093 -5.329 1.00 91.25 511 PRO A CA 1
ATOM 3556 C C . PRO A 1 511 ? 20.555 -13.242 -3.821 1.00 91.25 511 PRO A C 1
ATOM 3558 O O . PRO A 1 511 ? 21.519 -12.721 -3.258 1.00 91.25 511 PRO A O 1
ATOM 3561 N N . GLU A 1 512 ? 19.613 -13.921 -3.165 1.00 88.81 512 GLU A N 1
ATOM 3562 C CA . GLU A 1 512 ? 19.658 -14.200 -1.722 1.00 88.81 512 GLU A CA 1
ATOM 3563 C C . GLU A 1 512 ? 19.533 -12.973 -0.798 1.00 88.81 512 GLU A C 1
ATOM 3565 O O . GLU A 1 512 ? 19.557 -13.120 0.424 1.00 88.81 512 GLU A O 1
ATOM 3570 N N . SER A 1 513 ? 19.362 -11.774 -1.362 1.00 90.38 513 SER A N 1
ATOM 3571 C CA . SER A 1 513 ? 19.152 -10.523 -0.628 1.00 90.38 513 SER A CA 1
ATOM 3572 C C . SER A 1 513 ? 17.709 -10.029 -0.758 1.00 90.38 513 SER A C 1
ATOM 3574 O O . SER A 1 513 ? 17.021 -10.340 -1.737 1.00 90.38 513 SER A O 1
ATOM 3576 N N . TYR A 1 514 ? 17.276 -9.239 0.230 1.00 92.25 514 TYR A N 1
ATOM 3577 C CA . TYR A 1 514 ? 15.936 -8.654 0.344 1.00 92.25 514 TYR A CA 1
ATOM 3578 C C . TYR A 1 514 ? 16.038 -7.216 0.866 1.00 92.25 514 TYR A C 1
ATOM 3580 O O . TYR A 1 514 ? 17.013 -6.868 1.538 1.00 92.25 514 TYR A O 1
ATOM 3588 N N . GLY A 1 515 ? 15.032 -6.397 0.566 1.00 90.44 515 GLY A N 1
ATOM 3589 C CA . GLY A 1 515 ? 14.902 -5.033 1.080 1.00 90.44 515 GLY A CA 1
ATOM 3590 C C . GLY A 1 515 ? 15.824 -4.018 0.396 1.00 90.44 515 GLY A C 1
ATOM 3591 O O . GLY A 1 515 ? 16.922 -4.336 -0.073 1.00 90.44 515 GLY A O 1
ATOM 3592 N N . SER A 1 516 ? 15.382 -2.762 0.351 1.00 93.25 516 SER A N 1
ATOM 3593 C CA . SER A 1 516 ? 16.104 -1.659 -0.295 1.00 93.25 516 SER A CA 1
ATOM 3594 C C . SER A 1 516 ? 17.125 -0.967 0.606 1.00 93.25 516 SER A C 1
ATOM 3596 O O . SER A 1 516 ? 17.832 -0.096 0.119 1.00 93.25 516 SER A O 1
ATOM 3598 N N . GLN A 1 517 ? 17.190 -1.309 1.896 1.00 94.19 517 GLN A N 1
ATOM 3599 C CA . GLN A 1 517 ? 17.934 -0.596 2.949 1.00 94.19 517 GLN A CA 1
ATOM 3600 C C . GLN A 1 517 ? 17.616 0.890 3.142 1.00 94.19 517 GLN A C 1
ATOM 3602 O O . GLN A 1 517 ? 18.230 1.562 3.972 1.00 94.19 517 GLN A O 1
ATOM 3607 N N . VAL A 1 518 ? 16.634 1.414 2.413 1.00 97.38 518 VAL A N 1
ATOM 3608 C CA . VAL A 1 518 ? 16.164 2.785 2.597 1.00 97.38 518 VAL A CA 1
ATOM 3609 C C . VAL A 1 518 ? 15.399 2.910 3.913 1.00 97.38 518 VAL A C 1
ATOM 3611 O O . VAL A 1 518 ? 15.591 3.897 4.617 1.00 97.38 518 VAL A O 1
ATOM 3614 N N . ALA A 1 519 ? 14.596 1.905 4.283 1.00 95.00 519 ALA A N 1
ATOM 3615 C CA . ALA A 1 519 ? 13.848 1.905 5.540 1.00 95.00 519 ALA A CA 1
ATOM 3616 C C . ALA A 1 519 ? 14.791 2.008 6.749 1.00 95.00 519 ALA A C 1
ATOM 3618 O O . ALA A 1 519 ? 14.568 2.818 7.645 1.00 95.00 519 ALA A O 1
ATOM 3619 N N . GLU A 1 520 ? 15.886 1.249 6.739 1.00 94.88 520 GLU A N 1
ATOM 3620 C CA . GLU A 1 520 ? 16.917 1.261 7.774 1.00 94.88 520 GLU A CA 1
ATOM 3621 C C . GLU A 1 520 ? 17.634 2.614 7.837 1.00 94.88 520 GLU A C 1
ATOM 3623 O O . GLU A 1 520 ? 17.803 3.165 8.924 1.00 94.88 520 GLU A O 1
ATOM 3628 N N . ARG A 1 521 ? 17.976 3.217 6.688 1.00 96.81 521 ARG A N 1
ATOM 3629 C CA . ARG A 1 521 ? 18.556 4.572 6.670 1.00 96.81 521 ARG A CA 1
ATOM 3630 C C . ARG A 1 521 ? 17.619 5.623 7.252 1.00 96.81 521 ARG A C 1
ATOM 3632 O O . ARG A 1 521 ? 18.069 6.486 8.005 1.00 96.81 521 ARG A O 1
ATOM 3639 N N . VAL A 1 522 ? 16.328 5.556 6.927 1.00 97.44 522 VAL A N 1
ATOM 3640 C CA . VAL A 1 522 ? 15.309 6.461 7.482 1.00 97.44 522 VAL A CA 1
ATOM 3641 C C . VAL A 1 522 ? 15.172 6.247 8.991 1.00 97.44 522 VAL A C 1
ATOM 3643 O O . VAL A 1 522 ? 15.215 7.213 9.756 1.00 97.44 522 VAL A O 1
ATOM 3646 N N . GLN A 1 523 ? 15.066 4.991 9.428 1.00 95.56 523 GLN A N 1
ATOM 3647 C CA . GLN A 1 523 ? 14.961 4.611 10.837 1.00 95.56 523 GLN A CA 1
ATOM 3648 C C . GLN A 1 523 ? 16.149 5.150 11.652 1.00 95.56 523 GLN A C 1
ATOM 3650 O O . GLN A 1 523 ? 15.944 5.812 12.675 1.00 95.56 523 GLN A O 1
ATOM 3655 N N . ASP A 1 524 ? 17.372 4.944 11.164 1.00 96.00 524 ASP A N 1
ATOM 3656 C CA . ASP A 1 524 ? 18.606 5.349 11.847 1.00 96.00 524 ASP A CA 1
ATOM 3657 C C . ASP A 1 524 ? 18.941 6.841 11.660 1.00 96.00 524 ASP A C 1
ATOM 3659 O O . ASP A 1 524 ? 19.814 7.370 12.348 1.00 96.00 524 ASP A O 1
ATOM 3663 N N . GLY A 1 525 ? 18.262 7.534 10.738 1.00 95.25 525 GLY A N 1
ATOM 3664 C CA . GLY A 1 525 ? 18.546 8.930 10.390 1.00 95.25 525 GLY A CA 1
ATOM 3665 C C . GLY A 1 525 ? 19.881 9.122 9.656 1.00 95.25 525 GLY A C 1
ATOM 3666 O O . GLY A 1 525 ? 20.438 10.215 9.678 1.00 95.25 525 GLY A O 1
ATOM 3667 N N . THR A 1 526 ? 20.408 8.074 9.014 1.00 95.75 526 THR A N 1
ATOM 3668 C CA . THR A 1 526 ? 21.743 8.036 8.380 1.00 95.75 526 THR A CA 1
ATOM 3669 C C . THR A 1 526 ? 21.711 8.475 6.911 1.00 95.75 526 THR A C 1
ATOM 3671 O O . THR A 1 526 ? 22.116 7.751 5.999 1.00 95.75 526 THR A O 1
ATOM 3674 N N . TRP A 1 527 ? 21.186 9.674 6.680 1.00 95.75 527 TRP A N 1
ATOM 3675 C CA . TRP A 1 527 ? 21.099 10.322 5.369 1.00 95.75 527 TRP A CA 1
ATOM 3676 C C . TRP A 1 527 ? 21.056 11.840 5.555 1.00 95.75 527 TRP A C 1
ATOM 3678 O O . TRP A 1 527 ? 20.540 12.299 6.576 1.00 95.75 527 TRP A O 1
ATOM 3688 N N . GLU A 1 528 ? 21.554 12.621 4.597 1.00 91.94 528 GLU A N 1
ATOM 3689 C CA . GLU A 1 528 ? 21.462 14.092 4.622 1.00 91.94 528 GLU A CA 1
ATOM 3690 C C . GLU A 1 528 ? 20.418 14.600 3.620 1.00 91.94 528 GLU A C 1
ATOM 3692 O O . GLU A 1 528 ? 19.599 15.458 3.954 1.00 91.94 528 GLU A O 1
ATOM 3697 N N . ALA A 1 529 ? 20.394 14.016 2.417 1.00 91.75 529 ALA A N 1
ATOM 3698 C CA . ALA A 1 529 ? 19.489 14.399 1.334 1.00 91.75 529 ALA A CA 1
ATOM 3699 C C . ALA A 1 529 ? 18.744 13.197 0.729 1.00 91.75 529 ALA A C 1
ATOM 3701 O O . ALA A 1 529 ? 19.206 12.057 0.784 1.00 91.75 529 ALA A O 1
ATOM 3702 N N . GLY A 1 530 ? 17.573 13.448 0.134 1.00 91.31 530 GLY A N 1
ATOM 3703 C CA . GLY A 1 530 ? 16.740 12.389 -0.450 1.00 91.31 530 GLY A CA 1
ATOM 3704 C C . GLY A 1 530 ? 17.401 11.664 -1.631 1.00 91.31 530 GLY A C 1
ATOM 3705 O O . GLY A 1 530 ? 17.087 10.505 -1.893 1.00 91.31 530 GLY A O 1
ATOM 3706 N N . GLU A 1 531 ? 18.358 12.304 -2.306 1.00 93.38 531 GLU A N 1
ATOM 3707 C CA . GLU A 1 531 ? 19.217 11.700 -3.333 1.00 93.38 531 GLU A CA 1
ATOM 3708 C C . GLU A 1 531 ? 19.957 10.463 -2.802 1.00 93.38 531 GLU A C 1
ATOM 3710 O O . GLU A 1 531 ? 20.017 9.447 -3.489 1.00 93.38 531 GLU A O 1
ATOM 3715 N N . GLU A 1 532 ? 20.429 10.485 -1.552 1.00 95.62 532 GLU A N 1
ATOM 3716 C CA . GLU A 1 532 ? 21.116 9.332 -0.959 1.00 95.62 532 GLU A CA 1
ATOM 3717 C C . GLU A 1 532 ? 20.184 8.128 -0.763 1.00 95.62 532 GLU A C 1
ATOM 3719 O O . GLU A 1 532 ? 20.625 6.974 -0.806 1.00 95.62 532 GLU A O 1
ATOM 3724 N N . LEU A 1 533 ? 18.887 8.378 -0.548 1.00 96.44 533 LEU A N 1
ATOM 3725 C CA . LEU A 1 533 ? 17.878 7.321 -0.453 1.00 96.44 533 LEU A CA 1
ATOM 3726 C C . LEU A 1 533 ? 17.644 6.681 -1.828 1.00 96.44 533 LEU A C 1
ATOM 3728 O O . LEU A 1 533 ? 17.544 5.456 -1.921 1.00 96.44 533 LEU A O 1
ATOM 3732 N N . ALA A 1 534 ? 17.629 7.483 -2.899 1.00 95.50 534 ALA A N 1
ATOM 3733 C CA . ALA A 1 534 ? 17.588 6.970 -4.267 1.00 95.50 534 ALA A CA 1
ATOM 3734 C C . ALA A 1 534 ? 18.840 6.152 -4.604 1.00 95.50 534 ALA A C 1
ATOM 3736 O O . ALA A 1 534 ? 18.713 5.029 -5.090 1.00 95.50 534 ALA A O 1
ATOM 3737 N N . ASP A 1 535 ? 20.035 6.650 -4.287 1.00 95.88 535 ASP A N 1
ATOM 3738 C CA . ASP A 1 535 ? 21.286 5.923 -4.532 1.00 95.88 535 ASP A CA 1
ATOM 3739 C C . ASP A 1 535 ? 21.325 4.585 -3.789 1.00 95.88 535 ASP A C 1
ATOM 3741 O O . ASP A 1 535 ? 21.717 3.560 -4.355 1.00 95.88 535 ASP A O 1
ATOM 3745 N N . THR A 1 536 ? 20.858 4.574 -2.538 1.00 97.12 536 THR A N 1
ATOM 3746 C CA . THR A 1 536 ? 20.733 3.353 -1.730 1.00 97.12 536 THR A CA 1
ATOM 3747 C C . THR A 1 536 ? 19.786 2.352 -2.391 1.00 97.12 536 THR A C 1
ATOM 3749 O O . THR A 1 536 ? 20.135 1.177 -2.548 1.00 97.12 536 THR A O 1
ATOM 3752 N N . TYR A 1 537 ? 18.618 2.819 -2.841 1.00 97.38 537 TYR A N 1
ATOM 3753 C CA . TYR A 1 537 ? 17.656 1.993 -3.564 1.00 97.38 537 TYR A CA 1
ATOM 3754 C C . TYR A 1 537 ? 18.251 1.418 -4.855 1.00 97.38 537 TYR A C 1
ATOM 3756 O O . TYR A 1 537 ? 18.187 0.203 -5.063 1.00 97.38 537 TYR A O 1
ATOM 3764 N N . VAL A 1 538 ? 18.860 2.253 -5.701 1.00 96.69 538 VAL A N 1
ATOM 3765 C CA . VAL A 1 538 ? 19.398 1.821 -6.998 1.00 96.69 538 VAL A CA 1
ATOM 3766 C C . VAL A 1 538 ? 20.555 0.841 -6.809 1.00 96.69 538 VAL A C 1
ATOM 3768 O O . VAL A 1 538 ? 20.573 -0.213 -7.446 1.00 96.69 538 VAL A O 1
ATOM 3771 N N . ALA A 1 539 ? 21.482 1.115 -5.886 1.00 95.25 539 ALA A N 1
ATOM 3772 C CA . ALA A 1 539 ? 22.595 0.212 -5.582 1.00 95.25 539 ALA A CA 1
ATOM 3773 C C . ALA A 1 539 ? 22.114 -1.185 -5.162 1.00 95.25 539 ALA A C 1
ATOM 3775 O O . ALA A 1 539 ? 22.741 -2.196 -5.494 1.00 95.25 539 ALA A O 1
ATOM 3776 N N . ARG A 1 540 ? 20.981 -1.251 -4.457 1.00 95.75 540 ARG A N 1
ATOM 3777 C CA . ARG A 1 540 ? 20.409 -2.513 -3.990 1.00 95.75 540 ARG A CA 1
ATOM 3778 C C . ARG A 1 540 ? 19.464 -3.187 -4.962 1.00 95.75 540 ARG A C 1
ATOM 3780 O O . ARG A 1 540 ? 19.211 -4.363 -4.738 1.00 95.75 540 ARG A O 1
ATOM 3787 N N . ASN A 1 541 ? 18.972 -2.513 -6.000 1.00 96.44 541 ASN A N 1
ATOM 3788 C CA . ASN A 1 541 ? 17.987 -3.066 -6.939 1.00 96.44 541 ASN A CA 1
ATOM 3789 C C . ASN A 1 541 ? 18.493 -3.180 -8.389 1.00 96.44 541 ASN A C 1
ATOM 3791 O O . ASN A 1 541 ? 17.751 -3.593 -9.272 1.00 96.44 541 ASN A O 1
ATOM 3795 N N . ALA A 1 542 ? 19.764 -2.878 -8.661 1.00 95.44 542 ALA A N 1
ATOM 3796 C CA . ALA A 1 542 ? 20.358 -2.937 -10.001 1.00 95.44 542 ALA A CA 1
ATOM 3797 C C . ALA A 1 542 ? 20.694 -4.359 -10.507 1.00 95.44 542 ALA A C 1
ATOM 3799 O O . ALA A 1 542 ? 21.690 -4.533 -11.213 1.00 95.44 542 ALA A O 1
ATOM 3800 N N . TYR A 1 543 ? 19.901 -5.381 -10.166 1.00 96.00 543 TYR A N 1
ATOM 3801 C CA . TYR A 1 543 ? 20.132 -6.769 -10.585 1.00 96.00 543 TYR A CA 1
ATOM 3802 C C . TYR A 1 543 ? 18.991 -7.261 -11.471 1.00 96.00 543 TYR A C 1
ATOM 3804 O O . TYR A 1 543 ? 17.840 -7.303 -11.037 1.00 96.00 543 TYR A O 1
ATOM 3812 N N . ALA A 1 544 ? 19.317 -7.645 -12.703 1.00 95.56 544 ALA A N 1
ATOM 3813 C CA . ALA A 1 544 ? 18.351 -8.082 -13.701 1.00 95.56 544 ALA A CA 1
ATOM 3814 C C . ALA A 1 544 ? 17.936 -9.549 -13.504 1.00 95.56 544 ALA A C 1
ATOM 3816 O O . ALA A 1 544 ? 18.757 -10.402 -13.148 1.00 95.56 544 ALA A O 1
ATOM 3817 N N . TYR A 1 545 ? 16.670 -9.856 -13.785 1.00 95.62 545 TYR A N 1
ATOM 3818 C CA . TYR A 1 545 ? 16.092 -11.200 -13.698 1.00 95.62 545 TYR A CA 1
ATOM 3819 C C . TYR A 1 545 ? 15.330 -11.582 -14.968 1.00 95.62 545 TYR A C 1
ATOM 3821 O O . TYR A 1 545 ? 14.805 -10.731 -15.677 1.00 95.62 545 TYR A O 1
ATOM 3829 N N . GLY A 1 546 ? 15.259 -12.880 -15.253 1.00 92.44 546 GLY A N 1
ATOM 3830 C CA . GLY A 1 546 ? 14.620 -13.409 -16.446 1.00 92.44 546 GLY A CA 1
ATOM 3831 C C . GLY A 1 546 ? 15.012 -14.856 -16.743 1.00 92.44 546 GLY A C 1
ATOM 3832 O O . GLY A 1 546 ? 15.670 -15.532 -15.951 1.00 92.44 546 GLY A O 1
ATOM 3833 N N . ARG A 1 547 ? 14.634 -15.342 -17.923 1.00 85.88 547 ARG A N 1
ATOM 3834 C CA . ARG A 1 547 ? 14.896 -16.711 -18.384 1.00 85.88 547 ARG A CA 1
ATOM 3835 C C . ARG A 1 547 ? 16.387 -17.003 -18.564 1.00 85.88 547 ARG A C 1
ATOM 3837 O O . ARG A 1 547 ? 16.828 -18.109 -18.265 1.00 85.88 547 ARG A O 1
ATOM 3844 N N . SER A 1 548 ? 17.158 -16.027 -19.044 1.00 77.31 548 SER A N 1
ATOM 3845 C CA . SER A 1 548 ? 18.608 -16.152 -19.268 1.00 77.31 548 SER A CA 1
ATOM 3846 C C . SER A 1 548 ? 19.465 -15.381 -18.263 1.00 77.31 548 SER A C 1
ATOM 3848 O O . SER A 1 548 ? 20.687 -15.467 -18.331 1.00 77.31 548 SER A O 1
ATOM 3850 N N . VAL A 1 549 ? 18.854 -14.647 -17.326 1.00 83.81 549 VAL A N 1
ATOM 3851 C CA . VAL A 1 549 ? 19.560 -13.816 -16.340 1.00 83.81 549 VAL A CA 1
ATOM 3852 C C . VAL A 1 549 ? 18.971 -14.065 -14.955 1.00 83.81 549 VAL A C 1
ATOM 3854 O O . VAL A 1 549 ? 17.768 -13.959 -14.758 1.00 83.81 549 VAL A O 1
ATOM 3857 N N . ARG A 1 550 ? 19.806 -14.407 -13.972 1.00 85.19 550 ARG A N 1
ATOM 3858 C CA . ARG A 1 550 ? 19.358 -14.727 -12.605 1.00 85.19 550 ARG A CA 1
ATOM 3859 C C . ARG A 1 550 ? 20.088 -13.862 -11.583 1.00 85.19 550 ARG A C 1
ATOM 3861 O O . ARG A 1 550 ? 20.935 -14.352 -10.845 1.00 85.19 550 ARG A O 1
ATOM 3868 N N . GLY A 1 551 ? 19.769 -12.570 -11.586 1.00 90.00 551 GLY A N 1
ATOM 3869 C CA . GLY A 1 551 ? 20.348 -11.582 -10.680 1.00 90.00 551 GLY A CA 1
ATOM 3870 C C . GLY A 1 551 ? 21.740 -11.121 -11.095 1.00 90.00 551 GLY A C 1
ATOM 3871 O O . GLY A 1 551 ? 22.613 -10.983 -10.242 1.00 90.00 551 GLY A O 1
ATOM 3872 N N . ALA A 1 552 ? 21.964 -10.900 -12.394 1.00 91.44 552 ALA A N 1
ATOM 3873 C CA . ALA A 1 552 ? 23.207 -10.290 -12.864 1.00 91.44 552 ALA A CA 1
ATOM 3874 C C . ALA A 1 552 ? 23.165 -8.767 -12.635 1.00 91.44 552 ALA A C 1
ATOM 3876 O O . ALA A 1 552 ? 22.127 -8.158 -12.917 1.00 91.44 552 ALA A O 1
ATOM 3877 N N . PRO A 1 553 ? 24.254 -8.135 -12.160 1.00 92.38 553 PRO A N 1
ATOM 3878 C CA . PRO A 1 553 ? 24.334 -6.680 -12.078 1.00 92.38 553 PRO A CA 1
ATOM 3879 C C . PRO A 1 553 ? 24.084 -6.048 -13.453 1.00 92.38 553 PRO A C 1
ATOM 3881 O O . PRO A 1 553 ? 24.705 -6.439 -14.438 1.00 92.38 553 PRO A O 1
ATOM 3884 N N . SER A 1 554 ? 23.172 -5.082 -13.526 1.00 91.75 554 SER A N 1
ATOM 3885 C CA . SER A 1 554 ? 22.764 -4.439 -14.780 1.00 91.75 554 SER A CA 1
ATOM 3886 C C . SER A 1 554 ? 22.378 -2.975 -14.558 1.00 91.75 554 SER A C 1
ATOM 3888 O O . SER A 1 554 ? 21.330 -2.507 -15.004 1.00 91.75 554 SER A O 1
ATOM 3890 N N . ARG A 1 555 ? 23.242 -2.244 -13.842 1.00 90.75 555 ARG A N 1
ATOM 3891 C CA . ARG A 1 555 ? 23.057 -0.822 -13.522 1.00 90.75 555 ARG A CA 1
ATOM 3892 C C . ARG A 1 555 ? 22.799 0.060 -14.758 1.00 90.75 555 ARG A C 1
ATOM 3894 O O . ARG A 1 555 ? 21.833 0.813 -14.693 1.00 90.75 555 ARG A O 1
ATOM 3901 N N . PRO A 1 556 ? 23.536 -0.069 -15.883 1.00 89.19 556 PRO A N 1
ATOM 3902 C CA . PRO A 1 556 ? 23.280 0.755 -17.069 1.00 89.19 556 PRO A CA 1
ATOM 3903 C C . PRO A 1 556 ? 21.851 0.620 -17.615 1.00 89.19 556 PRO A C 1
ATOM 3905 O O . PRO A 1 556 ? 21.215 1.618 -17.939 1.00 89.19 556 PRO A O 1
ATOM 3908 N N . ALA A 1 557 ? 21.313 -0.604 -17.660 1.00 90.44 557 ALA A N 1
ATOM 3909 C CA . ALA A 1 557 ? 19.945 -0.844 -18.122 1.00 90.44 557 ALA A CA 1
ATOM 3910 C C . ALA A 1 557 ? 18.895 -0.254 -17.162 1.00 90.44 557 ALA A C 1
ATOM 3912 O O . ALA A 1 557 ? 17.894 0.303 -17.611 1.00 90.44 557 ALA A O 1
ATOM 3913 N N . LEU A 1 558 ? 19.134 -0.334 -15.845 1.00 94.25 558 LEU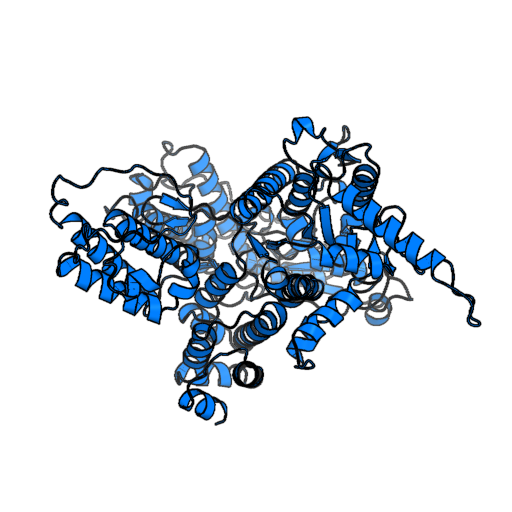 A N 1
ATOM 3914 C CA . LEU A 1 558 ? 18.257 0.294 -14.855 1.00 94.25 558 LEU A CA 1
ATOM 3915 C C . LEU A 1 558 ? 18.261 1.822 -14.999 1.00 94.25 558 LEU A C 1
ATOM 3917 O O . LEU A 1 558 ? 17.192 2.425 -15.032 1.00 94.25 558 LEU A O 1
ATOM 3921 N N . ASP A 1 559 ? 19.437 2.439 -15.127 1.00 92.75 559 ASP A N 1
ATOM 3922 C CA . ASP A 1 559 ? 19.564 3.894 -15.274 1.00 92.75 559 ASP A CA 1
ATOM 3923 C C . ASP A 1 559 ? 18.854 4.400 -16.544 1.00 92.75 559 ASP A C 1
ATOM 3925 O O . ASP A 1 559 ? 18.136 5.401 -16.491 1.00 92.75 559 ASP A O 1
ATOM 3929 N N . ALA A 1 560 ? 18.961 3.672 -17.662 1.00 91.56 560 ALA A N 1
ATOM 3930 C CA . ALA A 1 560 ? 18.257 4.000 -18.905 1.00 91.56 560 ALA A CA 1
ATOM 3931 C C . ALA A 1 560 ? 16.720 3.960 -18.752 1.00 91.56 560 ALA A C 1
ATOM 3933 O O . ALA A 1 560 ? 16.006 4.829 -19.261 1.00 91.56 560 ALA A O 1
ATOM 3934 N N . LEU A 1 561 ? 16.190 2.981 -18.013 1.00 94.94 561 LEU A N 1
ATOM 3935 C CA . LEU A 1 561 ? 14.754 2.894 -17.729 1.00 94.94 561 LEU A CA 1
ATOM 3936 C C . LEU A 1 561 ? 14.286 3.971 -16.742 1.00 94.94 561 LEU A C 1
ATOM 3938 O O . LEU A 1 561 ? 13.214 4.550 -16.926 1.00 94.94 561 LEU A O 1
ATOM 3942 N N . LEU A 1 562 ? 15.085 4.288 -15.720 1.00 95.88 562 LEU A N 1
ATOM 3943 C CA . LEU A 1 562 ? 14.783 5.379 -14.788 1.00 95.88 562 LEU A CA 1
ATOM 3944 C C . LEU A 1 562 ? 14.706 6.725 -15.523 1.00 95.88 562 LEU A C 1
ATOM 3946 O O . LEU A 1 562 ? 13.761 7.482 -15.305 1.00 95.88 562 LEU A O 1
ATOM 3950 N N . ALA A 1 563 ? 15.625 6.985 -16.458 1.00 94.38 563 ALA A N 1
ATOM 3951 C CA . ALA A 1 563 ? 15.638 8.211 -17.259 1.00 94.38 563 ALA A CA 1
ATOM 3952 C C . ALA A 1 563 ? 14.391 8.372 -18.155 1.00 94.38 563 ALA A C 1
ATOM 3954 O O . ALA A 1 563 ? 13.964 9.493 -18.449 1.00 94.38 563 ALA A O 1
ATOM 3955 N N . THR A 1 564 ? 13.762 7.269 -18.566 1.00 95.06 564 THR A N 1
ATOM 3956 C CA . THR A 1 564 ? 12.550 7.279 -19.407 1.00 95.06 564 THR A CA 1
ATOM 3957 C C . THR A 1 564 ? 11.251 7.146 -18.611 1.00 95.06 564 THR A C 1
ATOM 3959 O O . THR A 1 564 ? 10.183 7.369 -19.170 1.00 95.06 564 THR A O 1
ATOM 3962 N N . THR A 1 565 ? 11.312 6.854 -17.307 1.00 97.62 565 THR A N 1
ATOM 3963 C CA . THR A 1 565 ? 10.127 6.697 -16.444 1.00 97.62 565 THR A CA 1
ATOM 3964 C C . THR A 1 565 ? 9.365 8.017 -16.288 1.00 97.62 565 THR A C 1
ATOM 3966 O O . THR A 1 565 ? 9.960 9.044 -15.968 1.00 97.62 565 THR A O 1
ATOM 3969 N N . GLU A 1 566 ? 8.049 7.991 -16.515 1.00 97.06 566 GLU A N 1
ATOM 3970 C CA . GLU A 1 566 ? 7.141 9.154 -16.396 1.00 97.06 566 GLU A CA 1
ATOM 3971 C C . GLU A 1 566 ? 6.010 8.920 -15.377 1.00 97.06 566 GLU A C 1
ATOM 3973 O O . GLU A 1 566 ? 5.401 9.860 -14.866 1.00 97.06 566 GLU A O 1
ATOM 3978 N N . ALA A 1 567 ? 5.758 7.662 -15.010 1.00 97.31 567 ALA A N 1
ATOM 3979 C CA . ALA A 1 567 ? 4.811 7.312 -13.959 1.00 97.31 567 ALA A CA 1
ATOM 3980 C C . ALA A 1 567 ? 5.300 6.116 -13.140 1.00 97.31 567 ALA A C 1
ATOM 3982 O O . ALA A 1 567 ? 5.863 5.170 -13.688 1.00 97.31 567 ALA A O 1
ATOM 3983 N N . VAL A 1 568 ? 5.034 6.137 -11.835 1.00 98.38 568 VAL A N 1
ATOM 3984 C CA . VAL A 1 568 ? 5.187 4.997 -10.925 1.00 98.38 568 VAL A CA 1
ATOM 3985 C C . VAL A 1 568 ? 3.806 4.597 -10.419 1.00 98.38 568 VAL A C 1
ATOM 3987 O O . VAL A 1 568 ? 3.091 5.422 -9.846 1.00 98.38 568 VAL A O 1
ATOM 3990 N N . VAL A 1 569 ? 3.428 3.335 -10.619 1.00 97.75 569 VAL A N 1
ATOM 3991 C CA . VAL A 1 569 ? 2.115 2.813 -10.212 1.00 97.75 569 VAL A CA 1
ATOM 3992 C C . VAL A 1 569 ? 2.306 1.628 -9.278 1.00 97.75 569 VAL A C 1
ATOM 3994 O O . VAL A 1 569 ? 2.794 0.579 -9.694 1.00 97.75 569 VAL A O 1
ATOM 3997 N N . GLN A 1 570 ? 1.920 1.796 -8.013 1.00 95.88 570 GLN A N 1
ATOM 3998 C CA . GLN A 1 570 ? 1.986 0.745 -6.995 1.00 95.88 570 GLN A CA 1
ATOM 3999 C C . GLN A 1 570 ? 0.581 0.269 -6.644 1.00 95.88 570 GLN A C 1
ATOM 4001 O O . GLN A 1 570 ? -0.296 1.064 -6.322 1.00 95.88 570 GLN A O 1
ATOM 4006 N N . GLN A 1 571 ? 0.385 -1.043 -6.630 1.00 92.62 571 GLN A N 1
ATOM 4007 C CA . GLN A 1 571 ? -0.823 -1.636 -6.075 1.00 92.62 571 GLN A CA 1
ATOM 4008 C C . GLN A 1 571 ? -0.617 -1.947 -4.591 1.00 92.62 571 GLN A C 1
ATOM 4010 O O . GLN A 1 571 ? 0.387 -2.560 -4.233 1.00 92.62 571 GLN A O 1
ATOM 4015 N N . ILE A 1 572 ? -1.556 -1.559 -3.735 1.00 89.00 572 ILE A N 1
ATOM 4016 C CA . ILE A 1 572 ? -1.591 -1.973 -2.330 1.00 89.00 572 ILE A CA 1
ATOM 4017 C C . ILE A 1 572 ? -2.731 -2.958 -2.109 1.00 89.00 572 ILE A C 1
ATOM 4019 O O . ILE A 1 572 ? -3.781 -2.891 -2.750 1.00 89.00 572 ILE A O 1
ATOM 4023 N N . ASP A 1 573 ? -2.502 -3.925 -1.234 1.00 80.06 573 ASP A N 1
ATOM 4024 C CA . ASP A 1 573 ? -3.351 -5.104 -1.114 1.00 80.06 573 ASP A CA 1
ATOM 4025 C C . ASP A 1 573 ? -4.485 -4.968 -0.096 1.00 80.06 573 ASP A C 1
ATOM 4027 O O . ASP A 1 573 ? -5.449 -5.726 -0.180 1.00 80.06 573 ASP A O 1
ATOM 4031 N N . SER A 1 574 ? -4.364 -4.049 0.862 1.00 78.38 574 SER A N 1
ATOM 4032 C CA . SER A 1 574 ? -5.288 -3.948 1.988 1.00 78.38 574 SER A CA 1
ATOM 4033 C C . SER A 1 574 ? -5.341 -2.540 2.584 1.00 78.38 574 SER A C 1
ATOM 4035 O O . SER A 1 574 ? -4.482 -1.700 2.316 1.00 78.38 574 SER A O 1
ATOM 4037 N N . VAL A 1 575 ? -6.372 -2.283 3.389 1.00 75.31 575 VAL A N 1
ATOM 4038 C CA . VAL A 1 575 ? -6.613 -0.983 4.047 1.00 75.31 575 VAL A CA 1
ATOM 4039 C C . VAL A 1 575 ? -6.118 -0.970 5.498 1.00 75.31 575 VAL A C 1
ATOM 4041 O O . VAL A 1 575 ? -5.751 0.087 6.029 1.00 75.31 575 VAL A O 1
ATOM 4044 N N . GLU A 1 576 ? -6.062 -2.142 6.144 1.00 75.69 576 GLU A N 1
ATOM 4045 C CA . GLU A 1 576 ? -5.497 -2.307 7.487 1.00 75.69 576 GLU A CA 1
ATOM 4046 C C . GLU A 1 576 ? -3.994 -2.006 7.534 1.00 75.69 576 GLU A C 1
ATOM 4048 O O . GLU A 1 576 ? -3.527 -1.419 8.512 1.00 75.69 576 GLU A O 1
ATOM 4053 N N . TYR A 1 577 ? -3.265 -2.355 6.468 1.00 80.44 577 TYR A N 1
ATOM 4054 C CA . TYR A 1 577 ? -1.829 -2.142 6.318 1.00 80.44 577 TYR A CA 1
ATOM 4055 C C . TYR A 1 577 ? -1.545 -1.421 4.997 1.00 80.44 577 TYR A C 1
ATOM 4057 O O . TYR A 1 577 ? -1.285 -2.033 3.962 1.00 80.44 577 TYR A O 1
ATOM 4065 N N . GLY A 1 578 ? -1.625 -0.099 5.054 1.00 87.94 578 GLY A N 1
ATOM 4066 C CA . GLY A 1 578 ? -1.411 0.804 3.939 1.00 87.94 578 GLY A CA 1
ATOM 4067 C C . GLY A 1 578 ? -0.016 1.434 3.916 1.00 87.94 578 GLY A C 1
ATOM 4068 O O . GLY A 1 578 ? 0.945 0.941 4.517 1.00 87.94 578 GLY A O 1
ATOM 4069 N N . LEU A 1 579 ? 0.087 2.558 3.209 1.00 92.88 579 LEU A N 1
ATOM 4070 C CA . LEU A 1 579 ? 1.339 3.269 2.917 1.00 92.88 579 LEU A CA 1
ATOM 4071 C C . LEU A 1 579 ? 2.087 3.763 4.156 1.00 92.88 579 LEU A C 1
ATOM 4073 O O . LEU A 1 579 ? 3.310 3.922 4.135 1.00 92.88 579 LEU A O 1
ATOM 4077 N N . THR A 1 580 ? 1.348 4.074 5.213 1.00 94.00 580 THR A N 1
ATOM 4078 C CA . THR A 1 580 ? 1.890 4.596 6.471 1.00 94.00 580 THR A CA 1
ATOM 4079 C C . THR A 1 580 ? 2.168 3.496 7.492 1.00 94.00 580 THR A C 1
ATOM 4081 O O . THR A 1 580 ? 2.868 3.753 8.468 1.00 94.00 580 THR A O 1
ATOM 4084 N N . ASP A 1 581 ? 1.671 2.276 7.261 1.00 91.38 581 ASP A N 1
ATOM 4085 C CA . ASP A 1 581 ? 1.829 1.136 8.170 1.00 91.38 581 ASP A CA 1
ATOM 4086 C C . ASP A 1 581 ? 3.028 0.253 7.829 1.00 91.38 581 ASP A C 1
ATOM 4088 O O . ASP A 1 581 ? 3.622 -0.342 8.726 1.00 91.38 581 ASP A O 1
ATOM 4092 N N . ILE A 1 582 ? 3.384 0.172 6.543 1.00 90.44 582 ILE A N 1
ATOM 4093 C CA . ILE A 1 582 ? 4.497 -0.640 6.051 1.00 90.44 582 ILE A CA 1
ATOM 4094 C C . ILE A 1 582 ? 5.599 0.286 5.534 1.00 90.44 582 ILE A C 1
ATOM 4096 O O . ILE A 1 582 ? 5.451 0.962 4.513 1.00 90.44 582 ILE A O 1
ATOM 4100 N N . GLN A 1 583 ? 6.745 0.268 6.215 1.00 91.38 583 GLN A N 1
ATOM 4101 C CA . GLN A 1 583 ? 7.930 1.058 5.865 1.00 91.38 583 GLN A CA 1
ATOM 4102 C C . GLN A 1 583 ? 8.428 0.789 4.435 1.00 91.38 583 GLN A C 1
ATOM 4104 O O . GLN A 1 583 ? 8.972 1.670 3.770 1.00 91.38 583 GLN A O 1
ATOM 4109 N N . GLU A 1 584 ? 8.145 -0.399 3.909 1.00 92.25 584 GLU A N 1
ATOM 4110 C CA . GLU A 1 584 ? 8.634 -0.812 2.601 1.00 92.25 584 GLU A CA 1
ATOM 4111 C C . GLU A 1 584 ? 8.039 -0.017 1.440 1.00 92.25 584 GLU A C 1
ATOM 4113 O O . GLU A 1 584 ? 8.666 0.049 0.380 1.00 92.25 584 GLU A O 1
ATOM 4118 N N . TYR A 1 585 ? 6.885 0.634 1.619 1.00 95.50 585 TYR A N 1
ATOM 4119 C CA . TYR A 1 585 ? 6.295 1.462 0.568 1.00 95.50 585 TYR A CA 1
ATOM 4120 C C . TYR A 1 585 ? 7.102 2.741 0.321 1.00 95.50 585 TYR A C 1
ATOM 4122 O O . TYR A 1 585 ? 7.456 3.017 -0.825 1.00 95.50 585 TYR A O 1
ATOM 4130 N N . HIS A 1 586 ? 7.485 3.494 1.358 1.00 96.50 586 HIS A N 1
ATOM 4131 C CA . HIS A 1 586 ? 8.358 4.657 1.143 1.00 96.50 586 HIS A CA 1
ATOM 4132 C C . HIS A 1 586 ? 9.769 4.214 0.731 1.00 96.50 586 HIS A C 1
ATOM 4134 O O . HIS A 1 586 ? 10.391 4.838 -0.131 1.00 96.50 586 HIS A O 1
ATOM 4140 N N . ALA A 1 587 ? 10.249 3.098 1.290 1.00 96.50 587 ALA A N 1
ATOM 4141 C CA . ALA A 1 587 ? 11.593 2.588 1.051 1.00 96.50 587 ALA A CA 1
ATOM 4142 C C . ALA A 1 587 ? 11.801 1.983 -0.347 1.00 96.50 587 ALA A C 1
ATOM 4144 O O . ALA A 1 587 ? 12.941 1.912 -0.812 1.00 96.50 587 ALA A O 1
ATOM 4145 N N . ASN A 1 588 ? 10.738 1.534 -1.021 1.00 96.25 588 ASN A N 1
ATOM 4146 C CA . ASN A 1 588 ? 10.808 1.005 -2.385 1.00 96.25 588 ASN A CA 1
ATOM 4147 C C . ASN A 1 588 ? 10.086 1.915 -3.374 1.00 96.25 588 ASN A C 1
ATOM 4149 O O . ASN A 1 588 ? 10.725 2.432 -4.281 1.00 96.25 588 ASN A O 1
ATOM 4153 N N . THR A 1 589 ? 8.782 2.138 -3.209 1.00 96.38 589 THR A N 1
ATOM 4154 C CA . THR A 1 589 ? 7.986 2.953 -4.140 1.00 96.38 589 THR A CA 1
ATOM 4155 C C . THR A 1 589 ? 8.412 4.414 -4.087 1.00 96.38 589 THR A C 1
ATOM 4157 O O . THR A 1 589 ? 8.687 5.006 -5.127 1.00 96.38 589 THR A O 1
ATOM 4160 N N . GLY A 1 590 ? 8.536 4.987 -2.886 1.00 96.88 590 GLY A N 1
ATOM 4161 C CA . GLY A 1 590 ? 9.009 6.362 -2.734 1.00 96.88 590 GLY A CA 1
ATOM 4162 C C . GLY A 1 590 ? 10.437 6.549 -3.254 1.00 96.88 590 GLY A C 1
ATOM 4163 O O . GLY A 1 590 ? 10.711 7.484 -4.004 1.00 96.88 590 GLY A O 1
ATOM 4164 N N . ALA A 1 591 ? 11.348 5.640 -2.899 1.00 97.44 591 ALA A N 1
ATOM 4165 C CA . ALA A 1 591 ? 12.735 5.700 -3.358 1.00 97.44 591 ALA A CA 1
ATOM 4166 C C . ALA A 1 591 ? 12.874 5.492 -4.879 1.00 97.44 591 ALA A C 1
ATOM 4168 O O . ALA A 1 591 ? 13.704 6.145 -5.507 1.00 97.44 591 ALA A O 1
ATOM 4169 N N . LEU A 1 592 ? 12.030 4.651 -5.487 1.00 97.75 592 LEU A N 1
ATOM 4170 C CA . LEU A 1 592 ? 11.942 4.480 -6.940 1.00 97.75 592 LEU A CA 1
ATOM 4171 C C . LEU A 1 592 ? 11.464 5.760 -7.631 1.00 97.75 592 LEU A C 1
ATOM 4173 O O . LEU A 1 592 ? 12.057 6.165 -8.629 1.00 97.75 592 LEU A O 1
ATOM 4177 N N . VAL A 1 593 ? 10.442 6.430 -7.082 1.00 97.25 593 VAL A N 1
ATOM 4178 C CA . VAL A 1 593 ? 10.025 7.757 -7.561 1.00 97.25 593 VAL A CA 1
ATOM 4179 C C . VAL A 1 593 ? 11.213 8.715 -7.497 1.00 97.25 593 VAL A C 1
ATOM 4181 O O . VAL A 1 593 ? 11.533 9.347 -8.501 1.00 97.25 593 VAL A O 1
ATOM 4184 N N . ARG A 1 594 ? 11.927 8.785 -6.365 1.00 96.25 594 ARG A N 1
ATOM 4185 C CA . ARG A 1 594 ? 13.106 9.657 -6.230 1.00 96.25 594 ARG A CA 1
ATOM 4186 C C . ARG A 1 594 ? 14.193 9.336 -7.250 1.00 96.25 594 ARG A C 1
ATOM 4188 O O . ARG A 1 594 ? 14.734 10.260 -7.849 1.00 96.25 594 ARG A O 1
ATOM 4195 N N . ALA A 1 595 ? 14.481 8.055 -7.467 1.00 96.81 595 ALA A N 1
ATOM 4196 C CA . ALA A 1 595 ? 15.474 7.600 -8.433 1.00 96.81 595 ALA A CA 1
ATOM 4197 C C . ALA A 1 595 ? 15.093 7.980 -9.872 1.00 96.81 595 ALA A C 1
ATOM 4199 O O . ALA A 1 595 ? 15.934 8.485 -10.611 1.00 96.81 595 ALA A O 1
ATOM 4200 N N . ALA A 1 596 ? 13.822 7.817 -10.254 1.00 96.50 596 ALA A N 1
ATOM 4201 C CA . ALA A 1 596 ? 13.330 8.232 -11.567 1.00 96.50 596 ALA A CA 1
ATOM 4202 C C . ALA A 1 596 ? 13.434 9.754 -11.755 1.00 96.50 596 ALA A C 1
ATOM 4204 O O . ALA A 1 596 ? 13.926 10.218 -12.781 1.00 96.50 596 ALA A O 1
ATOM 4205 N N . ARG A 1 597 ? 13.054 10.542 -10.740 1.00 95.06 597 ARG A N 1
ATOM 4206 C CA . ARG A 1 597 ? 13.195 12.009 -10.766 1.00 95.06 597 ARG A CA 1
ATOM 4207 C C . ARG A 1 597 ? 14.658 12.444 -10.884 1.00 95.06 597 ARG A C 1
ATOM 4209 O O . ARG A 1 597 ? 14.956 13.348 -11.658 1.00 95.06 597 ARG A O 1
ATOM 4216 N N . ALA A 1 598 ? 15.561 11.792 -10.151 1.00 92.94 598 ALA A N 1
ATOM 4217 C CA . ALA A 1 598 ? 16.995 12.083 -10.171 1.00 92.94 598 ALA A CA 1
ATOM 4218 C C . ALA A 1 598 ? 17.670 11.706 -11.503 1.00 92.94 598 ALA A C 1
ATOM 4220 O O . ALA A 1 598 ? 18.646 12.341 -11.891 1.00 92.94 598 ALA A O 1
ATOM 4221 N N . ALA A 1 599 ? 17.145 10.705 -12.216 1.00 92.50 599 ALA A N 1
ATOM 4222 C CA . ALA A 1 599 ? 17.645 10.299 -13.530 1.00 92.50 599 ALA A CA 1
ATOM 4223 C C . ALA A 1 599 ? 17.224 11.249 -14.670 1.00 92.50 599 ALA A C 1
ATOM 4225 O O . ALA A 1 599 ? 17.776 11.178 -15.770 1.00 92.50 599 ALA A O 1
ATOM 4226 N N . LYS A 1 600 ? 16.253 12.142 -14.437 1.00 88.06 600 LYS A N 1
ATOM 4227 C CA . LYS A 1 600 ? 15.853 13.174 -15.403 1.00 88.06 600 LYS A CA 1
ATOM 4228 C C . LYS A 1 600 ? 16.844 14.349 -15.363 1.00 88.06 600 LYS A C 1
ATOM 4230 O O . LYS A 1 600 ? 17.382 14.652 -14.302 1.00 88.06 600 LYS A O 1
ATOM 4235 N N . PRO A 1 601 ? 17.030 15.094 -16.470 1.00 71.62 601 PRO A N 1
ATOM 4236 C CA . PRO A 1 601 ? 17.955 16.236 -16.563 1.00 71.62 601 PRO A CA 1
ATOM 4237 C C . PRO A 1 601 ? 17.609 17.472 -15.685 1.00 71.62 601 PRO A C 1
ATOM 4239 O O . PRO A 1 601 ? 18.114 18.565 -15.933 1.00 71.62 601 PRO A O 1
ATOM 4242 N N . GLY A 1 602 ? 16.795 17.314 -14.633 1.00 71.31 602 GLY A N 1
ATOM 4243 C CA . GLY A 1 602 ? 16.390 18.359 -13.689 1.00 71.31 602 GLY A CA 1
ATOM 4244 C C . GLY A 1 602 ? 15.223 19.236 -14.167 1.00 71.31 602 GLY A C 1
ATOM 4245 O O . GLY A 1 602 ? 14.760 19.145 -15.303 1.00 71.31 602 GLY A O 1
ATOM 4246 N N . GLY A 1 603 ? 14.721 20.100 -13.276 1.00 68.56 603 GLY A N 1
ATOM 4247 C CA . GLY A 1 603 ? 13.653 21.062 -13.580 1.00 68.56 603 GLY A CA 1
ATOM 4248 C C . GLY A 1 603 ? 12.262 20.430 -13.726 1.00 68.56 603 GLY A C 1
ATOM 4249 O O . GLY A 1 603 ? 11.908 19.515 -12.984 1.00 68.56 603 GLY A O 1
ATOM 4250 N N . ALA A 1 604 ? 11.467 20.926 -14.682 1.00 62.25 604 ALA A N 1
ATOM 4251 C CA . ALA A 1 604 ? 10.087 20.481 -14.898 1.00 62.25 604 ALA A CA 1
ATOM 4252 C C . ALA A 1 604 ? 9.990 18.976 -15.207 1.00 62.25 604 ALA A C 1
ATOM 4254 O O . ALA A 1 604 ? 9.131 18.304 -14.655 1.00 62.25 604 ALA A O 1
ATOM 4255 N N . ALA A 1 605 ? 10.928 18.426 -15.987 1.00 66.94 605 ALA A N 1
ATOM 4256 C CA . ALA A 1 605 ? 10.935 17.009 -16.364 1.00 66.94 605 ALA A CA 1
ATOM 4257 C C . ALA A 1 605 ? 11.152 16.054 -15.174 1.00 66.94 605 ALA A C 1
ATOM 4259 O O . ALA A 1 605 ? 10.678 14.922 -15.198 1.00 66.94 605 ALA A O 1
ATOM 4260 N N . ALA A 1 606 ? 11.867 16.495 -14.132 1.00 72.19 606 ALA A N 1
ATOM 4261 C CA . ALA A 1 606 ? 12.015 15.729 -12.896 1.00 72.19 606 ALA A CA 1
ATOM 4262 C C . ALA A 1 606 ? 10.759 15.830 -12.015 1.00 72.19 606 ALA A C 1
ATOM 4264 O O . ALA A 1 606 ? 10.388 14.861 -11.363 1.00 72.19 606 ALA A O 1
ATOM 4265 N N . ALA A 1 607 ? 10.077 16.978 -12.003 1.00 73.81 607 ALA A N 1
ATOM 4266 C CA . ALA A 1 607 ? 8.821 17.143 -11.269 1.00 73.81 607 ALA A CA 1
ATOM 4267 C C . ALA A 1 607 ? 7.650 16.362 -11.899 1.00 73.81 607 ALA A C 1
ATOM 4269 O O . ALA A 1 607 ? 6.704 16.016 -11.196 1.00 73.81 607 ALA A O 1
ATOM 4270 N N . ASP A 1 608 ? 7.750 16.047 -13.192 1.00 84.19 608 ASP A N 1
ATOM 4271 C CA . ASP A 1 608 ? 6.698 15.416 -13.998 1.00 84.19 608 ASP A CA 1
ATOM 4272 C C . ASP A 1 608 ? 6.490 13.918 -13.718 1.00 84.19 608 ASP A C 1
ATOM 4274 O O . ASP A 1 608 ? 5.488 13.334 -14.124 1.00 84.19 608 ASP A O 1
ATOM 4278 N N . VAL A 1 609 ? 7.415 13.264 -12.997 1.00 92.94 609 VAL A N 1
ATOM 4279 C CA . VAL A 1 609 ? 7.248 11.846 -12.643 1.00 92.94 609 VAL A CA 1
ATOM 4280 C C . VAL A 1 609 ? 6.108 11.702 -11.638 1.00 92.94 609 VAL A C 1
ATOM 4282 O O . VAL A 1 609 ? 6.249 12.000 -10.440 1.00 92.94 609 VAL A O 1
ATOM 4285 N N . SER A 1 610 ? 4.980 11.213 -12.145 1.00 93.94 610 SER A N 1
ATOM 4286 C CA . SER A 1 610 ? 3.770 10.974 -11.369 1.00 93.94 610 SER A CA 1
ATOM 4287 C C . SER A 1 610 ? 3.886 9.704 -10.520 1.00 93.94 610 SER A C 1
ATOM 4289 O O . SER A 1 610 ? 4.557 8.740 -10.887 1.00 93.94 610 SER A O 1
ATOM 4291 N N . ALA A 1 611 ? 3.219 9.693 -9.367 1.00 95.88 611 ALA A N 1
ATOM 4292 C CA . ALA A 1 611 ? 3.115 8.526 -8.499 1.00 95.88 611 ALA A CA 1
ATOM 4293 C C . ALA A 1 611 ? 1.646 8.294 -8.143 1.00 95.88 611 ALA A C 1
ATOM 4295 O O . ALA A 1 611 ? 0.979 9.202 -7.637 1.00 95.88 611 ALA A O 1
ATOM 4296 N N . SER A 1 612 ? 1.140 7.099 -8.437 1.00 95.31 612 SER A N 1
ATOM 4297 C CA . SER A 1 612 ? -0.252 6.718 -8.184 1.00 95.31 612 SER A CA 1
ATOM 4298 C C . SER A 1 612 ? -0.340 5.353 -7.520 1.00 95.31 612 SER A C 1
ATOM 4300 O O . SER A 1 612 ? 0.490 4.470 -7.752 1.00 95.31 612 SER A O 1
ATOM 4302 N N . ILE A 1 613 ? -1.363 5.194 -6.693 1.00 93.88 613 ILE A N 1
ATOM 4303 C CA . ILE A 1 613 ? -1.638 3.997 -5.920 1.00 93.88 613 ILE A CA 1
ATOM 4304 C C . ILE A 1 613 ? -2.974 3.413 -6.354 1.00 93.88 613 ILE A C 1
ATOM 4306 O O . ILE A 1 613 ? -3.939 4.141 -6.577 1.00 93.88 613 ILE A O 1
ATOM 4310 N N . VAL A 1 614 ? -3.021 2.090 -6.460 1.00 89.56 614 VAL A N 1
ATOM 4311 C CA . VAL A 1 614 ? -4.255 1.338 -6.682 1.00 89.56 614 VAL A CA 1
ATOM 4312 C C . VAL A 1 614 ? -4.529 0.497 -5.450 1.00 89.56 614 VAL A C 1
ATOM 4314 O O . VAL A 1 614 ? -3.689 -0.304 -5.048 1.00 89.56 614 VAL A O 1
ATOM 4317 N N . GLU A 1 615 ? -5.710 0.646 -4.866 1.00 84.94 615 GLU A N 1
ATOM 4318 C CA . GLU A 1 615 ? -6.132 -0.180 -3.740 1.00 84.94 615 GLU A CA 1
ATOM 4319 C C . GLU A 1 615 ? -6.890 -1.412 -4.237 1.00 84.94 615 GLU A C 1
ATOM 4321 O O . GLU A 1 615 ? -7.887 -1.306 -4.952 1.00 84.94 615 GLU A O 1
ATOM 4326 N N . ALA A 1 616 ? -6.431 -2.600 -3.846 1.00 74.19 616 ALA A N 1
ATOM 4327 C CA . ALA A 1 616 ? -7.067 -3.856 -4.234 1.00 74.19 616 ALA A CA 1
ATOM 4328 C C . ALA A 1 616 ? -8.431 -4.085 -3.555 1.00 74.19 616 ALA A C 1
ATOM 4330 O O . ALA A 1 616 ? -9.267 -4.829 -4.076 1.00 74.19 616 ALA A O 1
ATOM 4331 N N . VAL A 1 617 ? -8.659 -3.467 -2.391 1.00 69.31 617 VAL A N 1
ATOM 4332 C CA . VAL A 1 617 ? -9.915 -3.559 -1.637 1.00 69.31 617 VAL A CA 1
ATOM 4333 C C . VAL A 1 617 ? -10.771 -2.331 -1.936 1.00 69.31 617 VAL A C 1
ATOM 4335 O O . VAL A 1 617 ? -10.552 -1.248 -1.399 1.00 69.31 617 VAL A O 1
ATOM 4338 N N . ALA A 1 618 ? -11.786 -2.515 -2.779 1.00 54.03 618 ALA A N 1
ATOM 4339 C CA . ALA A 1 618 ? -12.744 -1.475 -3.131 1.00 54.03 618 ALA A CA 1
ATOM 4340 C C . ALA A 1 618 ? -14.074 -1.702 -2.398 1.00 54.03 618 ALA A C 1
ATOM 4342 O O . ALA A 1 618 ? -15.023 -2.239 -2.971 1.00 54.03 618 ALA A O 1
ATOM 4343 N N . ALA A 1 619 ? -14.164 -1.285 -1.132 1.00 52.97 619 ALA A N 1
ATOM 4344 C CA . ALA A 1 619 ? -15.479 -1.075 -0.532 1.00 52.97 619 ALA A CA 1
ATOM 4345 C C . ALA A 1 619 ? -16.111 0.158 -1.211 1.00 52.97 619 ALA A C 1
ATOM 4347 O O . ALA A 1 619 ? -15.457 1.203 -1.286 1.00 52.97 619 ALA A O 1
ATOM 4348 N N . PRO A 1 620 ? -17.335 0.066 -1.756 1.00 52.59 620 PRO A N 1
ATOM 4349 C CA . PRO A 1 620 ? -17.995 1.231 -2.330 1.00 52.59 620 PRO A CA 1
ATOM 4350 C C . PRO A 1 620 ? -18.233 2.286 -1.244 1.00 52.59 620 PRO A C 1
ATOM 4352 O O . PRO A 1 620 ? -18.618 1.957 -0.122 1.00 52.59 620 PRO A O 1
ATOM 4355 N N . VAL A 1 621 ? -18.001 3.552 -1.583 1.00 55.22 621 VAL A N 1
ATOM 4356 C CA . VAL A 1 621 ? -18.261 4.704 -0.709 1.00 55.22 621 VAL A CA 1
ATOM 4357 C C . VAL A 1 621 ? -19.395 5.519 -1.321 1.00 55.22 621 VAL A C 1
ATOM 4359 O O . VAL A 1 621 ? -19.460 5.662 -2.535 1.00 55.22 621 VAL A O 1
ATOM 4362 N N . MET A 1 622 ? -20.290 6.074 -0.509 1.00 52.28 622 MET A N 1
ATOM 4363 C CA . MET A 1 622 ? -21.309 7.017 -0.980 1.00 52.28 622 MET A CA 1
ATOM 4364 C C . MET A 1 622 ? -20.838 8.450 -0.723 1.00 52.28 622 MET A C 1
ATOM 4366 O O . MET A 1 622 ? -20.541 8.793 0.419 1.00 52.28 622 MET A O 1
ATOM 4370 N N . GLY A 1 623 ? -20.766 9.279 -1.766 1.00 45.41 623 GLY A N 1
ATOM 4371 C CA . GLY A 1 623 ? -20.440 10.710 -1.685 1.00 45.41 623 GLY A CA 1
ATOM 4372 C C . GLY A 1 623 ? -21.496 11.537 -2.410 1.00 45.41 623 GLY A C 1
ATOM 4373 O O . GLY A 1 623 ? -21.946 11.126 -3.472 1.00 45.41 623 GLY A O 1
ATOM 4374 N N . ALA A 1 624 ? -21.969 12.631 -1.803 1.00 51.03 624 ALA A N 1
ATOM 4375 C CA . ALA A 1 624 ? -22.949 13.570 -2.378 1.00 51.03 624 ALA A CA 1
ATOM 4376 C C . ALA A 1 624 ? -24.108 12.919 -3.187 1.00 51.03 624 ALA A C 1
ATOM 4378 O O . ALA A 1 624 ? -24.475 13.386 -4.262 1.00 51.03 624 ALA A O 1
ATOM 4379 N N . GLY A 1 625 ? -24.677 11.809 -2.693 1.00 44.88 625 GLY A N 1
ATOM 4380 C CA . GLY A 1 625 ? -25.787 11.094 -3.346 1.00 44.88 625 GLY A CA 1
ATOM 4381 C C . GLY A 1 625 ? -25.403 10.157 -4.503 1.00 44.88 625 GLY A C 1
ATOM 4382 O O . GLY A 1 625 ? -26.292 9.586 -5.136 1.00 44.88 625 GLY A O 1
ATOM 4383 N N . ARG A 1 626 ? -24.107 9.951 -4.775 1.00 45.84 626 ARG A N 1
ATOM 4384 C CA . ARG A 1 626 ? -23.580 9.014 -5.780 1.00 45.84 626 ARG A CA 1
ATOM 4385 C C . ARG A 1 626 ? -22.627 7.980 -5.181 1.00 45.84 626 ARG A C 1
ATOM 4387 O O . ARG A 1 626 ? -21.966 8.213 -4.173 1.00 45.84 626 ARG A O 1
ATOM 4394 N N . ARG A 1 627 ? -22.526 6.832 -5.851 1.00 51.50 627 ARG A N 1
ATOM 4395 C CA . ARG A 1 627 ? -21.573 5.771 -5.509 1.00 51.50 627 ARG A CA 1
ATOM 4396 C C . ARG A 1 627 ? -20.184 6.126 -6.042 1.00 51.50 627 ARG A C 1
ATOM 4398 O O . ARG A 1 627 ? -19.976 6.162 -7.252 1.00 51.50 627 ARG A O 1
ATOM 4405 N N . LEU A 1 628 ? -19.245 6.356 -5.136 1.00 53.28 628 LEU A N 1
ATOM 4406 C CA . LEU A 1 628 ? -17.814 6.465 -5.388 1.00 53.28 628 LEU A CA 1
ATOM 4407 C C . LEU A 1 628 ? -17.214 5.051 -5.354 1.00 53.28 628 LEU A C 1
ATOM 4409 O O . LEU A 1 628 ? -17.283 4.343 -4.347 1.00 53.28 628 LEU A O 1
ATOM 4413 N N . VAL A 1 629 ? -16.658 4.601 -6.476 1.00 49.22 629 VAL A N 1
ATOM 4414 C CA . VAL A 1 629 ? -16.007 3.288 -6.567 1.00 49.22 629 VAL A CA 1
ATOM 4415 C C . VAL A 1 629 ? -14.518 3.467 -6.281 1.00 49.22 629 VAL A C 1
ATOM 4417 O O . VAL A 1 629 ? -13.817 4.100 -7.062 1.00 49.22 629 VAL A O 1
ATOM 4420 N N . ASN A 1 630 ? -14.025 2.895 -5.178 1.00 54.06 630 ASN A N 1
ATOM 4421 C CA . ASN A 1 630 ? -12.628 3.018 -4.742 1.00 54.06 630 ASN A CA 1
ATOM 4422 C C . ASN A 1 630 ? -11.667 2.068 -5.493 1.00 54.06 630 ASN A C 1
ATOM 4424 O O . ASN A 1 630 ? -10.918 1.326 -4.867 1.00 54.06 630 ASN A O 1
ATOM 4428 N N . ARG A 1 631 ? -11.741 2.007 -6.831 1.00 61.09 631 ARG A N 1
ATOM 4429 C CA . ARG A 1 631 ? -10.889 1.114 -7.650 1.00 61.09 631 ARG A CA 1
ATOM 4430 C C . ARG A 1 631 ? -10.189 1.826 -8.815 1.00 61.09 631 ARG A C 1
ATOM 4432 O O . ARG A 1 631 ? -9.967 1.224 -9.858 1.00 61.09 631 ARG A O 1
ATOM 4439 N N . SER A 1 632 ? -9.901 3.110 -8.633 1.00 73.56 632 SER A N 1
ATOM 4440 C CA . SER A 1 632 ? -9.228 3.990 -9.597 1.00 73.56 632 SER A CA 1
ATOM 4441 C C . SER A 1 632 ? -7.823 4.341 -9.092 1.00 73.56 632 SER A C 1
ATOM 4443 O O . SER A 1 632 ? -7.495 4.094 -7.927 1.00 73.56 632 SER A O 1
ATOM 4445 N N . LEU A 1 633 ? -6.982 4.887 -9.968 1.00 86.81 633 LEU A N 1
ATOM 4446 C CA . LEU A 1 633 ? -5.668 5.424 -9.629 1.00 86.81 633 LEU A CA 1
ATOM 4447 C C . LEU A 1 633 ? -5.813 6.636 -8.705 1.00 86.81 633 LEU A C 1
ATOM 4449 O O . LEU A 1 633 ? -6.285 7.697 -9.112 1.00 86.81 633 LEU A O 1
ATOM 4453 N N . VAL A 1 634 ? -5.344 6.495 -7.468 1.00 89.00 634 VAL A N 1
ATOM 4454 C CA . VAL A 1 634 ? -5.298 7.592 -6.499 1.00 89.00 634 VAL A CA 1
ATOM 4455 C C . VAL A 1 634 ? -3.893 8.188 -6.500 1.00 89.00 634 VAL A C 1
ATOM 4457 O O . VAL A 1 634 ? -2.927 7.446 -6.307 1.00 89.00 634 VAL A O 1
ATOM 4460 N N . PRO A 1 635 ? -3.723 9.506 -6.685 1.00 91.88 635 PRO A N 1
ATOM 4461 C CA . PRO A 1 635 ? -2.419 10.128 -6.513 1.00 91.88 635 PRO A CA 1
ATOM 4462 C C . PRO A 1 635 ? -1.811 9.826 -5.140 1.00 91.88 635 PRO A C 1
ATOM 4464 O O . PRO A 1 635 ? -2.509 9.864 -4.127 1.00 91.88 635 PRO A O 1
ATOM 4467 N N . LEU A 1 636 ? -0.503 9.558 -5.103 1.00 94.56 636 LEU A N 1
ATOM 4468 C CA . LEU A 1 636 ? 0.203 9.161 -3.878 1.00 94.56 636 LEU A CA 1
ATOM 4469 C C . LEU A 1 636 ? -0.052 10.127 -2.710 1.00 94.56 636 LEU A C 1
ATOM 4471 O O . LEU A 1 636 ? -0.431 9.685 -1.628 1.00 94.56 636 LEU A O 1
ATOM 4475 N N . ASP A 1 637 ? 0.104 11.432 -2.936 1.00 92.69 637 ASP A N 1
ATOM 4476 C CA . ASP A 1 637 ? -0.063 12.440 -1.882 1.00 92.69 637 ASP A CA 1
ATOM 4477 C C . ASP A 1 637 ? -1.501 12.479 -1.345 1.00 92.69 637 ASP A C 1
ATOM 4479 O O . ASP A 1 637 ? -1.712 12.624 -0.142 1.00 92.69 637 ASP A O 1
ATOM 4483 N N . ASP A 1 638 ? -2.499 12.282 -2.211 1.00 91.00 638 ASP A N 1
ATOM 4484 C CA . ASP A 1 638 ? -3.912 12.281 -1.821 1.00 91.00 638 ASP A CA 1
ATOM 4485 C C . ASP A 1 638 ? -4.235 11.061 -0.948 1.00 91.00 638 ASP A C 1
ATOM 4487 O O . ASP A 1 638 ? -4.964 11.164 0.051 1.00 91.00 638 ASP A O 1
ATOM 4491 N N . LEU A 1 639 ? -3.653 9.900 -1.270 1.00 91.44 639 LEU A N 1
ATOM 4492 C CA . LEU A 1 639 ? -3.783 8.711 -0.433 1.00 91.44 639 LEU A CA 1
ATOM 4493 C C . LEU A 1 639 ? -3.030 8.871 0.895 1.00 91.44 639 LEU A C 1
ATOM 4495 O O . LEU A 1 639 ? -3.602 8.557 1.937 1.00 91.44 639 LEU A O 1
ATOM 4499 N N . LEU A 1 640 ? -1.816 9.434 0.897 1.00 95.00 640 LEU A N 1
ATOM 4500 C CA . LEU A 1 640 ? -1.068 9.723 2.128 1.00 95.00 640 LEU A CA 1
ATOM 4501 C C . LEU A 1 640 ? -1.861 10.638 3.067 1.00 95.00 640 LEU A C 1
ATOM 4503 O O . LEU A 1 640 ? -2.034 10.304 4.240 1.00 95.00 640 LEU A O 1
ATOM 4507 N N . ARG A 1 641 ? -2.425 11.742 2.559 1.00 94.38 641 ARG A N 1
ATOM 4508 C CA . ARG A 1 641 ? -3.311 12.620 3.348 1.00 94.38 641 ARG A CA 1
ATOM 4509 C C . ARG A 1 641 ? -4.499 11.851 3.921 1.00 94.38 641 ARG A C 1
ATOM 4511 O O . ARG A 1 641 ? -4.823 12.016 5.097 1.00 94.38 641 ARG A O 1
ATOM 4518 N N . THR A 1 642 ? -5.123 10.987 3.115 1.00 91.75 642 THR A N 1
ATOM 4519 C CA . THR A 1 642 ? -6.243 10.136 3.557 1.00 91.75 642 THR A CA 1
ATOM 4520 C C . THR A 1 642 ? -5.823 9.223 4.706 1.00 91.75 642 THR A C 1
ATOM 4522 O O . THR A 1 642 ? -6.530 9.135 5.709 1.00 91.75 642 THR A O 1
ATOM 4525 N N . GLU A 1 643 ? -4.671 8.560 4.593 1.00 92.69 643 GLU A N 1
ATOM 4526 C CA . GLU A 1 643 ? -4.178 7.651 5.626 1.00 92.69 643 GLU A CA 1
ATOM 4527 C C . GLU A 1 643 ? -3.799 8.372 6.916 1.00 92.69 643 GLU A C 1
ATOM 4529 O O . GLU A 1 643 ? -4.203 7.929 7.994 1.00 92.69 643 GLU A O 1
ATOM 4534 N N . TYR A 1 644 ? -3.095 9.504 6.827 1.00 95.69 644 TYR A N 1
ATOM 4535 C CA . TYR A 1 644 ? -2.762 10.298 8.008 1.00 95.69 644 TYR A CA 1
ATOM 4536 C C . TYR A 1 644 ? -4.026 10.781 8.722 1.00 95.69 644 TYR A C 1
ATOM 4538 O O . TYR A 1 644 ? -4.114 10.636 9.941 1.00 95.69 644 TYR A O 1
ATOM 4546 N N . ARG A 1 645 ? -5.036 11.269 7.989 1.00 94.25 645 ARG A N 1
ATOM 4547 C CA . ARG A 1 645 ? -6.331 11.662 8.573 1.00 94.25 645 ARG A CA 1
ATOM 4548 C C . ARG A 1 645 ? -7.083 10.495 9.195 1.00 94.25 645 ARG A C 1
ATOM 4550 O O . ARG A 1 645 ? -7.702 10.663 10.235 1.00 94.25 645 ARG A O 1
ATOM 4557 N N . ALA A 1 646 ? -7.052 9.321 8.574 1.00 91.56 646 ALA A N 1
ATOM 4558 C CA . ALA A 1 646 ? -7.783 8.165 9.078 1.00 91.56 646 ALA A CA 1
ATOM 4559 C C . ALA A 1 646 ? -7.131 7.536 10.316 1.00 91.56 646 ALA A C 1
ATOM 4561 O O . ALA A 1 646 ? -7.848 7.001 11.164 1.00 91.56 646 ALA A O 1
ATOM 4562 N N . LYS A 1 647 ? -5.797 7.615 10.416 1.00 94.00 647 LYS A N 1
ATOM 4563 C CA . LYS A 1 647 ? -4.982 6.945 11.439 1.00 94.00 647 LYS A CA 1
ATOM 4564 C C . LYS A 1 647 ? -4.282 7.960 12.341 1.00 94.00 647 LYS A C 1
ATOM 4566 O O . LYS A 1 647 ? -4.871 8.417 13.313 1.00 94.00 647 LYS A O 1
ATOM 4571 N N . LEU A 1 648 ? -3.042 8.333 12.020 1.00 95.94 648 LEU A N 1
ATOM 4572 C CA . LEU A 1 648 ? -2.147 9.079 12.912 1.00 95.94 648 LEU A CA 1
ATOM 4573 C C . LEU A 1 648 ? -2.746 10.394 13.440 1.00 95.94 648 LEU A C 1
ATOM 4575 O O . LEU A 1 648 ? -2.468 10.778 14.564 1.00 95.94 648 LEU A O 1
ATOM 4579 N N . LEU A 1 649 ? -3.564 11.098 12.660 1.00 96.31 649 LEU A N 1
ATOM 4580 C CA . LEU A 1 649 ? -4.160 12.377 13.061 1.00 96.31 649 LEU A CA 1
ATOM 4581 C C . LEU A 1 649 ? -5.566 12.223 13.661 1.00 96.31 649 LEU A C 1
ATOM 4583 O O . LEU A 1 649 ? -6.144 13.210 14.126 1.00 96.31 649 LEU A O 1
ATOM 4587 N N . ASN A 1 650 ? -6.116 11.006 13.657 1.00 96.06 650 ASN A N 1
ATOM 4588 C CA . ASN A 1 650 ? -7.457 10.708 14.133 1.00 96.06 650 ASN A CA 1
ATOM 4589 C C . ASN A 1 650 ? -7.461 10.500 15.658 1.00 96.06 650 ASN A C 1
ATOM 4591 O O . ASN A 1 650 ? -6.845 9.548 16.148 1.00 96.06 650 ASN A O 1
ATOM 4595 N N . PRO A 1 651 ? -8.203 11.312 16.434 1.00 95.81 651 PRO A N 1
ATOM 4596 C CA . PRO A 1 651 ? -8.307 11.130 17.880 1.00 95.81 651 PRO A CA 1
ATOM 4597 C C . PRO A 1 651 ? -8.862 9.761 18.299 1.00 95.81 651 PRO A C 1
ATOM 4599 O O . PRO A 1 651 ? -8.438 9.229 19.324 1.00 95.81 651 PRO A O 1
ATOM 4602 N N . ALA A 1 652 ? -9.777 9.173 17.518 1.00 94.75 652 ALA A N 1
ATOM 4603 C CA . ALA A 1 652 ? -10.342 7.856 17.817 1.00 94.75 652 ALA A CA 1
ATOM 4604 C C . ALA A 1 652 ? -9.294 6.744 17.655 1.00 94.75 652 ALA A C 1
ATOM 4606 O O . ALA A 1 652 ? -9.150 5.890 18.531 1.00 94.75 652 ALA A O 1
ATOM 4607 N N . TRP A 1 653 ? -8.500 6.805 16.581 1.00 95.38 653 TRP A N 1
ATOM 4608 C CA . TRP A 1 653 ? -7.382 5.884 16.375 1.00 95.38 653 TRP A CA 1
ATOM 4609 C C . TRP A 1 653 ? -6.311 6.056 17.454 1.00 95.38 653 TRP A C 1
ATOM 4611 O O . TRP A 1 653 ? -5.856 5.070 18.033 1.00 95.38 653 TRP A O 1
ATOM 4621 N N . ALA A 1 654 ? -5.957 7.303 17.783 1.00 96.31 654 ALA A N 1
ATOM 4622 C CA . ALA A 1 654 ? -5.010 7.604 18.850 1.00 96.31 654 ALA A CA 1
ATOM 4623 C C . ALA A 1 654 ? -5.461 7.002 20.188 1.00 96.31 654 ALA A C 1
ATOM 4625 O O . ALA A 1 654 ? -4.674 6.323 20.844 1.00 96.31 654 ALA A O 1
ATOM 4626 N N . ALA A 1 655 ? -6.731 7.175 20.564 1.00 95.69 655 ALA A N 1
ATOM 4627 C CA . ALA A 1 655 ? -7.280 6.584 21.781 1.00 95.69 655 ALA A CA 1
ATOM 4628 C C . ALA A 1 655 ? -7.184 5.047 21.771 1.00 95.69 655 ALA A C 1
ATOM 4630 O O . ALA A 1 655 ? -6.714 4.459 22.746 1.00 95.69 655 ALA A O 1
ATOM 4631 N N . ALA A 1 656 ? -7.557 4.400 20.661 1.00 94.38 656 ALA A N 1
ATOM 4632 C CA . ALA A 1 656 ? -7.502 2.943 20.529 1.00 94.38 656 ALA A CA 1
ATOM 4633 C C . ALA A 1 656 ? -6.063 2.389 20.594 1.00 94.38 656 ALA A C 1
ATOM 4635 O O . ALA A 1 656 ? -5.804 1.383 21.263 1.00 94.38 656 ALA A O 1
ATOM 4636 N N . MET A 1 657 ? -5.104 3.057 19.946 1.00 95.69 657 MET A N 1
ATOM 4637 C CA . MET A 1 657 ? -3.688 2.682 20.010 1.00 95.69 657 MET A CA 1
ATOM 4638 C C . MET A 1 657 ? -3.118 2.870 21.413 1.00 95.69 657 MET A C 1
ATOM 4640 O O . MET A 1 657 ? -2.495 1.962 21.954 1.00 95.69 657 MET A O 1
ATOM 4644 N N . LEU A 1 658 ? -3.356 4.019 22.045 1.00 95.81 658 LEU A N 1
ATOM 4645 C CA . LEU A 1 658 ? -2.826 4.291 23.383 1.00 95.81 658 LEU A CA 1
ATOM 4646 C C . LEU A 1 658 ? -3.432 3.354 24.442 1.00 95.81 658 LEU A C 1
ATOM 4648 O O . LEU A 1 658 ? -2.731 2.949 25.369 1.00 95.81 658 LEU A O 1
ATOM 4652 N N . ALA A 1 659 ? -4.687 2.928 24.265 1.00 94.94 659 ALA A N 1
ATOM 4653 C CA . ALA A 1 659 ? -5.311 1.888 25.085 1.00 94.94 659 ALA A CA 1
ATOM 4654 C C . ALA A 1 659 ? -4.678 0.494 24.889 1.00 94.94 659 ALA A C 1
ATOM 4656 O O . ALA A 1 659 ? -4.747 -0.342 25.787 1.00 94.94 659 ALA A O 1
ATOM 4657 N N . SER A 1 660 ? -4.008 0.258 23.756 1.00 94.62 660 SER A N 1
ATOM 4658 C CA . SER A 1 660 ? -3.295 -0.992 23.445 1.00 94.62 660 SER A CA 1
ATOM 4659 C C . SER A 1 660 ? -1.880 -1.053 24.053 1.00 94.62 660 SER A C 1
ATOM 4661 O O . SER A 1 660 ? -1.090 -1.945 23.731 1.00 94.62 660 SER A O 1
ATOM 4663 N N . GLY A 1 661 ? -1.532 -0.111 24.937 1.00 94.75 661 GLY A N 1
ATOM 4664 C CA . GLY A 1 661 ? -0.293 -0.135 25.713 1.00 94.75 661 GLY A CA 1
ATOM 4665 C C . GLY A 1 661 ? 0.975 0.063 24.865 1.00 94.75 661 GLY A C 1
ATOM 4666 O O . GLY A 1 661 ? 0.959 0.824 23.894 1.00 94.75 661 GLY A O 1
ATOM 4667 N N . PRO A 1 662 ? 2.102 -0.594 25.215 1.00 96.69 662 PRO A N 1
ATOM 4668 C CA . PRO A 1 662 ? 3.386 -0.372 24.546 1.00 96.69 662 PRO A CA 1
ATOM 4669 C C . PRO A 1 662 ? 3.379 -0.680 23.044 1.00 96.69 662 PRO A C 1
ATOM 4671 O O . PRO A 1 662 ? 4.083 -0.011 22.287 1.00 96.69 662 PRO A O 1
ATOM 4674 N N . GLY A 1 663 ? 2.585 -1.671 22.618 1.00 94.94 663 GLY A N 1
ATOM 4675 C CA . GLY A 1 663 ? 2.437 -2.041 21.210 1.00 94.94 663 GLY A CA 1
ATOM 4676 C C . GLY A 1 663 ? 1.749 -0.943 20.404 1.00 94.94 663 GLY A C 1
ATOM 4677 O O . GLY A 1 663 ? 2.262 -0.529 19.374 1.00 94.94 663 GLY A O 1
ATOM 4678 N N . GLY A 1 664 ? 0.641 -0.389 20.902 1.00 96.25 664 GLY A N 1
ATOM 4679 C CA . GLY A 1 664 ? -0.030 0.703 20.194 1.00 96.25 664 GLY A CA 1
ATOM 4680 C C . GLY A 1 664 ? 0.772 2.008 20.216 1.00 96.25 664 GLY A C 1
ATOM 4681 O O . GLY A 1 664 ? 0.804 2.730 19.224 1.00 96.25 664 GLY A O 1
ATOM 4682 N N . ALA A 1 665 ? 1.523 2.275 21.289 1.00 97.94 665 ALA A N 1
ATOM 4683 C CA . ALA A 1 665 ? 2.501 3.363 21.302 1.00 97.94 665 ALA A CA 1
ATOM 4684 C C . ALA A 1 665 ? 3.601 3.179 20.234 1.00 97.94 665 ALA A C 1
ATOM 4686 O O . ALA A 1 665 ? 4.006 4.148 19.587 1.00 97.94 665 ALA A O 1
ATOM 4687 N N . TYR A 1 666 ? 4.063 1.944 20.012 1.00 96.94 666 TYR A N 1
ATOM 4688 C CA . TYR A 1 666 ? 4.995 1.619 18.929 1.00 96.94 666 TYR A CA 1
ATOM 4689 C C . TYR A 1 666 ? 4.377 1.861 17.541 1.00 96.94 666 TYR A C 1
ATOM 4691 O O . TYR A 1 666 ? 5.039 2.449 16.683 1.00 96.94 666 TYR A O 1
ATOM 4699 N N . GLU A 1 667 ? 3.103 1.517 17.329 1.00 96.06 667 GLU A N 1
ATOM 4700 C CA . GLU A 1 667 ? 2.402 1.834 16.075 1.00 96.06 667 GLU A CA 1
ATOM 4701 C C . GLU A 1 667 ? 2.336 3.354 15.825 1.00 96.06 667 GLU A C 1
ATOM 4703 O O . GLU A 1 667 ? 2.640 3.805 14.725 1.00 96.06 667 GLU A O 1
ATOM 4708 N N . VAL A 1 668 ? 2.048 4.182 16.839 1.00 97.69 668 VAL A N 1
ATOM 4709 C CA . VAL A 1 668 ? 2.107 5.658 16.698 1.00 97.69 668 VAL A CA 1
ATOM 4710 C C . VAL A 1 668 ? 3.504 6.114 16.255 1.00 97.69 668 VAL A C 1
ATOM 4712 O O . VAL A 1 668 ? 3.652 6.902 15.319 1.00 97.69 668 VAL A O 1
ATOM 4715 N N . SER A 1 669 ? 4.539 5.590 16.911 1.00 97.81 669 SER A N 1
ATOM 4716 C CA . SER A 1 669 ? 5.937 5.929 16.633 1.00 97.81 669 SER A CA 1
ATOM 4717 C C . SER A 1 669 ? 6.377 5.552 15.216 1.00 97.81 669 SER A C 1
ATOM 4719 O O . SER A 1 669 ? 7.034 6.346 14.545 1.00 97.81 669 SER A O 1
ATOM 4721 N N . THR A 1 670 ? 5.999 4.371 14.726 1.00 96.31 670 THR A N 1
ATOM 4722 C CA . THR A 1 670 ? 6.374 3.915 13.376 1.00 96.31 670 THR A CA 1
ATOM 4723 C C . THR A 1 670 ? 5.726 4.754 12.275 1.00 96.31 670 THR A C 1
ATOM 4725 O O . THR A 1 670 ? 6.399 5.081 11.300 1.00 96.31 670 THR A O 1
ATOM 4728 N N . ARG A 1 671 ? 4.474 5.202 12.448 1.00 96.56 671 ARG A N 1
ATOM 4729 C CA . ARG A 1 671 ? 3.799 6.102 11.484 1.00 96.56 671 ARG A CA 1
ATOM 4730 C C . ARG A 1 671 ? 4.439 7.494 11.458 1.00 96.56 671 ARG A C 1
ATOM 4732 O O . ARG A 1 671 ? 4.523 8.106 10.393 1.00 96.56 671 ARG A O 1
ATOM 4739 N N . ALA A 1 672 ? 4.949 7.972 12.597 1.00 97.81 672 ALA A N 1
ATOM 4740 C CA . ALA A 1 672 ? 5.759 9.190 12.644 1.00 97.81 672 ALA A CA 1
ATOM 4741 C C . ALA A 1 672 ? 7.100 9.020 11.902 1.00 97.81 672 ALA A C 1
ATOM 4743 O O . ALA A 1 672 ? 7.528 9.935 11.204 1.00 97.81 672 ALA A O 1
ATOM 4744 N N . THR A 1 673 ? 7.743 7.848 11.979 1.00 98.25 673 THR A N 1
ATOM 4745 C CA . THR A 1 673 ? 8.925 7.550 11.148 1.00 98.25 673 THR A CA 1
ATOM 4746 C C . THR A 1 673 ? 8.570 7.464 9.662 1.00 98.25 673 THR A C 1
ATOM 4748 O O . THR A 1 673 ? 9.290 8.019 8.834 1.00 98.25 673 THR A O 1
ATOM 4751 N N . ALA A 1 674 ? 7.444 6.837 9.305 1.00 97.56 674 ALA A N 1
ATOM 4752 C CA . ALA A 1 674 ? 6.989 6.756 7.917 1.00 97.56 674 ALA A CA 1
ATOM 4753 C C . ALA A 1 674 ? 6.775 8.147 7.294 1.00 97.56 674 ALA A C 1
ATOM 4755 O O . ALA A 1 674 ? 7.082 8.328 6.120 1.00 97.56 674 ALA A O 1
ATOM 4756 N N . LEU A 1 675 ? 6.337 9.141 8.080 1.00 97.88 675 LEU A N 1
ATOM 4757 C CA . LEU A 1 675 ? 6.236 10.539 7.632 1.00 97.88 675 LEU A CA 1
ATOM 4758 C C . LEU A 1 675 ? 7.588 11.098 7.174 1.00 97.88 675 LEU A C 1
ATOM 4760 O O . LEU A 1 675 ? 7.667 11.738 6.130 1.00 97.88 675 LEU A O 1
ATOM 4764 N N . ILE A 1 676 ? 8.663 10.802 7.904 1.00 98.12 676 ILE A N 1
ATOM 4765 C CA . ILE A 1 676 ? 10.025 11.187 7.509 1.00 98.12 676 ILE A CA 1
ATOM 4766 C C . ILE A 1 676 ? 10.488 10.414 6.275 1.00 98.12 676 ILE A C 1
ATOM 4768 O O . ILE A 1 676 ? 11.101 11.001 5.385 1.00 98.12 676 ILE A O 1
ATOM 4772 N N . GLY A 1 677 ? 10.142 9.130 6.180 1.00 97.75 677 GLY A N 1
ATOM 4773 C CA . GLY A 1 677 ? 10.424 8.309 5.005 1.00 97.75 677 GLY A CA 1
ATOM 4774 C C . GLY A 1 677 ? 9.779 8.851 3.728 1.00 97.75 677 GLY A C 1
ATOM 4775 O O . GLY A 1 677 ? 10.464 9.035 2.722 1.00 97.75 677 GLY A O 1
ATOM 4776 N N . TRP A 1 678 ? 8.483 9.168 3.770 1.00 98.00 678 TRP A N 1
ATOM 4777 C CA . TRP A 1 678 ? 7.770 9.780 2.645 1.00 98.00 678 TRP A CA 1
ATOM 4778 C C . TRP A 1 678 ? 8.271 11.198 2.342 1.00 98.00 678 TRP A C 1
ATOM 4780 O O . TRP A 1 678 ? 8.455 11.538 1.172 1.00 98.00 678 TRP A O 1
ATOM 4790 N N . GLY A 1 679 ? 8.582 11.997 3.365 1.00 96.69 679 GLY A N 1
ATOM 4791 C CA . GLY A 1 679 ? 9.190 13.316 3.184 1.00 96.69 679 GLY A CA 1
ATOM 4792 C C . GLY A 1 679 ? 10.537 13.252 2.461 1.00 96.69 679 GLY A C 1
ATOM 4793 O O . GLY A 1 679 ? 10.739 13.951 1.470 1.00 96.69 679 GLY A O 1
ATOM 4794 N N . GLY A 1 680 ? 11.438 12.362 2.883 1.00 95.56 680 GLY A N 1
ATOM 4795 C CA . GLY A 1 680 ? 12.742 12.181 2.238 1.00 95.56 680 GLY A CA 1
ATOM 4796 C C . GLY A 1 680 ? 12.649 11.593 0.828 1.00 95.56 680 GLY A C 1
ATOM 4797 O O . GLY A 1 680 ? 13.355 12.035 -0.082 1.00 95.56 680 GLY A O 1
ATOM 4798 N N . ALA A 1 681 ? 11.762 10.616 0.628 1.00 95.50 681 ALA A N 1
ATOM 4799 C CA . ALA A 1 681 ? 11.656 9.893 -0.631 1.00 95.50 681 ALA A CA 1
ATOM 4800 C C . ALA A 1 681 ? 10.911 10.696 -1.712 1.00 95.50 681 ALA A C 1
ATOM 4802 O O . ALA A 1 681 ? 11.443 10.905 -2.799 1.00 95.50 681 ALA A O 1
ATOM 4803 N N . VAL A 1 682 ? 9.709 11.204 -1.426 1.00 94.81 682 VAL A N 1
ATOM 4804 C CA . VAL A 1 682 ? 8.859 11.848 -2.450 1.00 94.81 682 VAL A CA 1
ATOM 4805 C C . VAL A 1 682 ? 8.628 13.338 -2.234 1.00 94.81 682 VAL A C 1
ATOM 4807 O O . VAL A 1 682 ? 8.051 13.973 -3.116 1.00 94.81 682 VAL A O 1
ATOM 4810 N N . GLY A 1 683 ? 9.116 13.904 -1.125 1.00 93.56 683 GLY A N 1
ATOM 4811 C CA . GLY A 1 683 ? 8.905 15.312 -0.784 1.00 93.56 683 GLY A CA 1
ATOM 4812 C C . GLY A 1 683 ? 7.552 15.589 -0.127 1.00 93.56 683 GLY A C 1
ATOM 4813 O O . GLY A 1 683 ? 7.085 16.722 -0.172 1.00 93.56 683 GLY A O 1
ATOM 4814 N N . PHE A 1 684 ? 6.904 14.578 0.461 1.00 94.94 684 PHE A N 1
ATOM 4815 C CA . PHE A 1 684 ? 5.647 14.774 1.184 1.00 94.94 684 PHE A CA 1
ATOM 4816 C C . PHE A 1 684 ? 5.899 15.565 2.478 1.00 94.94 684 PHE A C 1
ATOM 4818 O O . PHE A 1 684 ? 6.517 15.050 3.410 1.00 94.94 684 PHE A O 1
ATOM 4825 N N . GLY A 1 685 ? 5.447 16.820 2.520 1.00 91.94 685 GLY A N 1
ATOM 4826 C CA . GLY A 1 685 ? 5.825 17.790 3.556 1.00 91.94 685 GLY A CA 1
ATOM 4827 C C . GLY A 1 685 ? 4.675 18.661 4.065 1.00 91.94 685 GLY A C 1
ATOM 4828 O O . GLY A 1 685 ? 4.910 19.755 4.574 1.00 91.94 685 GLY A O 1
ATOM 4829 N N . ASP A 1 686 ? 3.427 18.215 3.898 1.00 92.31 686 ASP A N 1
ATOM 4830 C CA . ASP A 1 686 ? 2.246 19.008 4.242 1.00 92.31 686 ASP A CA 1
ATOM 4831 C C . ASP A 1 686 ? 2.243 19.403 5.729 1.00 92.31 686 ASP A C 1
ATOM 4833 O O . ASP A 1 686 ? 2.106 18.561 6.623 1.00 92.31 686 ASP A O 1
ATOM 4837 N N . ALA A 1 687 ? 2.358 20.708 5.998 1.00 91.44 687 ALA A N 1
ATOM 4838 C CA . ALA A 1 687 ? 2.552 21.251 7.344 1.00 91.44 687 ALA A CA 1
ATOM 4839 C C . ALA A 1 687 ? 1.461 20.819 8.338 1.00 91.44 687 ALA A C 1
ATOM 4841 O O . ALA A 1 687 ? 1.765 20.508 9.492 1.00 91.44 687 ALA A O 1
ATOM 4842 N N . PHE A 1 688 ? 0.205 20.704 7.883 1.00 90.75 688 PHE A N 1
ATOM 4843 C CA . PHE A 1 688 ? -0.909 20.297 8.743 1.00 90.75 688 PHE A CA 1
ATOM 4844 C C . PHE A 1 688 ? -0.693 18.910 9.366 1.00 90.75 688 PHE A C 1
ATOM 4846 O O . PHE A 1 688 ? -1.155 18.672 10.482 1.00 90.75 688 PHE A O 1
ATOM 4853 N N . VAL A 1 689 ? 0.014 17.997 8.685 1.00 94.62 689 VAL A N 1
ATOM 4854 C CA . VAL A 1 689 ? 0.278 16.647 9.203 1.00 94.62 689 VAL A CA 1
ATOM 4855 C C . VAL A 1 689 ? 1.213 16.724 10.409 1.00 94.62 689 VAL A C 1
ATOM 4857 O O . VAL A 1 689 ? 0.921 16.138 11.452 1.00 94.62 689 VAL A O 1
ATOM 4860 N N . TYR A 1 690 ? 2.293 17.501 10.306 1.00 96.19 690 TYR A N 1
ATOM 4861 C CA . TYR A 1 690 ? 3.244 17.716 11.400 1.00 96.19 690 TYR A CA 1
ATOM 4862 C C . TYR A 1 690 ? 2.606 18.461 12.575 1.00 96.19 690 TYR A C 1
ATOM 4864 O O . TYR A 1 690 ? 2.748 18.049 13.730 1.00 96.19 690 TYR A O 1
ATOM 4872 N N . GLU A 1 691 ? 1.865 19.532 12.289 1.00 93.81 691 GLU A N 1
ATOM 4873 C CA . GLU A 1 691 ? 1.216 20.351 13.312 1.00 93.81 691 GLU A CA 1
ATOM 4874 C C . GLU A 1 691 ? 0.140 19.578 14.074 1.00 93.81 691 GLU A C 1
ATOM 4876 O O . GLU A 1 691 ? 0.093 19.640 15.304 1.00 93.81 691 GLU A O 1
ATOM 4881 N N . GLN A 1 692 ? -0.696 18.800 13.379 1.00 94.12 692 GLN A N 1
ATOM 4882 C CA . GLN A 1 692 ? -1.727 17.992 14.031 1.00 94.12 692 GLN A CA 1
ATOM 4883 C C . GLN A 1 692 ? -1.134 16.804 14.799 1.00 94.12 692 GLN A C 1
ATOM 4885 O O . GLN A 1 692 ? -1.622 16.507 15.891 1.00 94.12 692 GLN A O 1
ATOM 4890 N N . LEU A 1 693 ? -0.066 16.172 14.296 1.00 96.50 693 LEU A N 1
ATOM 4891 C CA . LEU A 1 693 ? 0.692 15.134 15.010 1.00 96.50 693 LEU A CA 1
ATOM 4892 C C . LEU A 1 693 ? 1.264 15.685 16.325 1.00 96.50 693 LEU A C 1
ATOM 4894 O O . LEU A 1 693 ? 1.034 15.121 17.399 1.00 96.50 693 LEU A O 1
ATOM 4898 N N . ALA A 1 694 ? 1.961 16.821 16.266 1.00 97.19 694 ALA A N 1
ATOM 4899 C CA . ALA A 1 694 ? 2.496 17.483 17.453 1.00 97.19 694 ALA A CA 1
ATOM 4900 C C . ALA A 1 694 ? 1.369 17.942 18.395 1.00 97.19 694 ALA A C 1
ATOM 4902 O O . ALA A 1 694 ? 1.450 17.762 19.613 1.00 97.19 694 ALA A O 1
ATOM 4903 N N . GLY A 1 695 ? 0.281 18.466 17.829 1.00 95.56 695 GLY A N 1
ATOM 4904 C CA . GLY A 1 695 ? -0.939 18.824 18.539 1.00 95.56 695 GLY A CA 1
ATOM 4905 C C . GLY A 1 695 ? -1.462 17.667 19.391 1.00 95.56 695 GLY A C 1
ATOM 4906 O O . GLY A 1 695 ? -1.598 17.796 20.611 1.00 95.56 695 GLY A O 1
ATOM 4907 N N . LEU A 1 696 ? -1.688 16.523 18.744 1.00 96.56 696 LEU A N 1
ATOM 4908 C CA . LEU A 1 696 ? -2.371 15.368 19.315 1.00 96.56 696 LEU A CA 1
ATOM 4909 C C . LEU A 1 696 ? -1.519 14.566 20.303 1.00 96.56 696 LEU A C 1
ATOM 4911 O O . LEU A 1 696 ? -2.080 14.072 21.273 1.00 96.56 696 LEU A O 1
ATOM 4915 N N . TYR A 1 697 ? -0.206 14.434 20.087 1.00 98.00 697 TYR A N 1
ATOM 4916 C CA . TYR A 1 697 ? 0.645 13.549 20.906 1.00 98.00 697 TYR A CA 1
ATOM 4917 C C . TYR A 1 697 ? 1.680 14.270 21.771 1.00 98.00 697 TYR A C 1
ATOM 4919 O O . TYR A 1 697 ? 2.227 13.661 22.692 1.00 98.00 697 TYR A O 1
ATOM 4927 N N . VAL A 1 698 ? 1.959 15.549 21.503 1.00 97.00 698 VAL A N 1
ATOM 4928 C CA . VAL A 1 698 ? 2.941 16.334 22.266 1.00 97.00 698 VAL A CA 1
ATOM 4929 C C . VAL A 1 698 ? 2.266 17.442 23.055 1.00 97.00 698 VAL A C 1
ATOM 4931 O O . VAL A 1 698 ? 2.542 17.578 24.244 1.00 97.00 698 VAL A O 1
ATOM 4934 N N . THR A 1 699 ? 1.400 18.255 22.453 1.00 96.69 699 THR A N 1
ATOM 4935 C CA . THR A 1 699 ? 0.817 19.401 23.174 1.00 96.69 699 THR A CA 1
ATOM 4936 C C . THR A 1 699 ? -0.355 18.994 24.063 1.00 96.69 699 THR A C 1
ATOM 4938 O O . THR A 1 699 ? -0.403 19.434 25.218 1.00 96.69 699 THR A O 1
ATOM 4941 N N . ASP A 1 700 ? -1.210 18.080 23.594 1.00 97.12 700 ASP A N 1
ATOM 4942 C CA . ASP A 1 700 ? -2.289 17.510 24.397 1.00 97.12 700 ASP A CA 1
ATOM 4943 C C . ASP A 1 700 ? -1.729 16.764 25.616 1.00 97.12 700 ASP A C 1
ATOM 4945 O O . ASP A 1 700 ? -0.919 15.841 25.506 1.00 97.12 700 ASP A O 1
ATOM 4949 N N . ALA A 1 701 ? -2.125 17.199 26.812 1.00 96.81 701 ALA A N 1
ATOM 4950 C CA . ALA A 1 701 ? -1.530 16.702 28.045 1.00 96.81 701 ALA A CA 1
ATOM 4951 C C . ALA A 1 701 ? -1.905 15.246 28.346 1.00 96.81 701 ALA A C 1
ATOM 4953 O O . ALA A 1 701 ? -1.074 14.524 28.904 1.00 96.81 701 ALA A O 1
ATOM 4954 N N . ALA A 1 702 ? -3.118 14.826 27.981 1.00 97.19 702 ALA A N 1
ATOM 4955 C CA . ALA A 1 702 ? -3.619 13.487 28.260 1.00 97.19 702 ALA A CA 1
ATOM 4956 C C . ALA A 1 702 ? -2.938 12.458 27.352 1.00 97.19 702 ALA A C 1
ATOM 4958 O O . ALA A 1 702 ? -2.334 11.506 27.848 1.00 97.19 702 ALA A O 1
ATOM 4959 N N . ASN A 1 703 ? -2.934 12.700 26.042 1.00 97.50 703 ASN A N 1
ATOM 4960 C CA . ASN A 1 703 ? -2.283 11.836 25.064 1.00 97.50 703 ASN A CA 1
ATOM 4961 C C . ASN A 1 703 ? -0.766 11.813 25.242 1.00 97.50 703 ASN A C 1
ATOM 4963 O O . ASN A 1 703 ? -0.171 10.741 25.165 1.00 97.50 703 ASN A O 1
ATOM 4967 N N . ARG A 1 704 ? -0.133 12.954 25.559 1.00 97.62 704 ARG A N 1
ATOM 4968 C CA . ARG A 1 704 ? 1.300 12.988 25.897 1.00 97.62 704 ARG A CA 1
ATOM 4969 C C . ARG A 1 704 ? 1.606 12.088 27.092 1.00 97.62 704 ARG A C 1
ATOM 4971 O O . ARG A 1 704 ? 2.569 11.323 27.053 1.00 97.62 704 ARG A O 1
ATOM 4978 N N . ALA A 1 705 ? 0.815 12.184 28.163 1.00 97.75 705 ALA A N 1
ATOM 4979 C CA . ALA A 1 705 ? 1.003 11.356 29.351 1.00 97.75 705 ALA A CA 1
ATOM 4980 C C . ALA A 1 705 ? 0.760 9.869 29.050 1.00 97.75 705 ALA A C 1
ATOM 4982 O O . ALA A 1 705 ? 1.548 9.032 29.487 1.00 97.75 705 ALA A O 1
ATOM 4983 N N . ALA A 1 706 ? -0.271 9.551 28.265 1.00 97.94 706 ALA A N 1
ATOM 4984 C CA . ALA A 1 706 ? -0.591 8.187 27.859 1.00 97.94 706 ALA A CA 1
ATOM 4985 C C . ALA A 1 706 ? 0.502 7.574 26.968 1.00 97.94 706 ALA A C 1
ATOM 4987 O O . ALA A 1 706 ? 0.997 6.495 27.279 1.00 97.94 706 ALA A O 1
ATOM 4988 N N . LEU A 1 707 ? 0.949 8.276 25.920 1.00 98.19 707 LEU A N 1
ATOM 4989 C CA . LEU A 1 707 ? 2.001 7.803 25.013 1.00 98.19 707 LEU A CA 1
ATOM 4990 C C . LEU A 1 707 ? 3.330 7.611 25.749 1.00 98.19 707 LEU A C 1
ATOM 4992 O O . LEU A 1 707 ? 3.945 6.549 25.660 1.00 98.19 707 LEU A O 1
ATOM 4996 N N . ARG A 1 708 ? 3.748 8.615 26.531 1.00 97.38 708 ARG A N 1
ATOM 4997 C CA . ARG A 1 708 ? 4.990 8.552 27.311 1.00 97.38 708 ARG A CA 1
ATOM 4998 C C . ARG A 1 708 ? 4.935 7.484 28.403 1.00 97.38 708 ARG A C 1
ATOM 5000 O O . ARG A 1 708 ? 5.949 6.847 28.664 1.00 97.38 708 ARG A O 1
ATOM 5007 N N . GLY A 1 709 ? 3.780 7.307 29.043 1.00 97.75 709 GLY A N 1
ATOM 5008 C CA . GLY A 1 709 ? 3.567 6.280 30.061 1.00 97.75 709 GLY A CA 1
ATOM 5009 C C . GLY A 1 709 ? 3.556 4.866 29.480 1.00 97.75 709 GLY A C 1
ATOM 5010 O O . GLY A 1 709 ? 4.123 3.963 30.087 1.00 97.75 709 GLY A O 1
ATOM 5011 N N . ALA A 1 710 ? 2.961 4.682 28.299 1.00 97.62 710 ALA A N 1
ATOM 5012 C CA . ALA A 1 710 ? 2.903 3.394 27.614 1.00 97.62 710 ALA A CA 1
ATOM 5013 C C . ALA A 1 710 ? 4.266 2.970 27.049 1.00 97.62 710 ALA A C 1
ATOM 5015 O O . ALA A 1 710 ? 4.649 1.809 27.189 1.00 97.62 710 ALA A O 1
ATOM 5016 N N . ASN A 1 711 ? 5.001 3.886 26.407 1.00 98.25 711 ASN A N 1
ATOM 5017 C CA . ASN A 1 711 ? 6.330 3.608 25.864 1.00 98.25 711 ASN A CA 1
ATOM 5018 C C . ASN A 1 711 ? 7.172 4.901 25.726 1.00 98.25 711 ASN A C 1
ATOM 5020 O O . ASN A 1 711 ? 6.992 5.666 24.772 1.00 98.25 711 ASN A O 1
ATOM 5024 N N . PRO A 1 712 ? 8.131 5.146 26.640 1.00 97.88 712 PRO A N 1
ATOM 5025 C CA . PRO A 1 712 ? 8.992 6.329 26.597 1.00 97.88 712 PRO A CA 1
ATOM 5026 C C . PRO A 1 712 ? 9.846 6.451 25.327 1.00 97.88 712 PRO A C 1
ATOM 5028 O O . PRO A 1 712 ? 10.058 7.567 24.856 1.00 97.88 712 PRO A O 1
ATOM 5031 N N . GLU A 1 713 ? 10.311 5.334 24.757 1.00 98.12 713 GLU A N 1
ATOM 5032 C CA . GLU A 1 713 ? 11.120 5.343 23.528 1.00 98.12 713 GLU A CA 1
ATOM 5033 C C . GLU A 1 713 ? 10.269 5.673 22.302 1.00 98.12 713 GLU A C 1
ATOM 5035 O O . GLU A 1 713 ? 10.701 6.431 21.436 1.00 98.12 713 GLU A O 1
ATOM 5040 N N . ALA A 1 714 ? 9.024 5.190 22.258 1.00 98.19 714 ALA A N 1
ATOM 5041 C CA . ALA A 1 714 ? 8.075 5.585 21.220 1.00 98.19 714 ALA A CA 1
ATOM 5042 C C . ALA A 1 714 ? 7.788 7.093 21.273 1.00 98.19 714 ALA A C 1
ATOM 5044 O O . ALA A 1 714 ? 7.850 7.769 20.248 1.00 98.19 714 ALA A O 1
ATOM 5045 N N . TYR A 1 715 ? 7.543 7.642 22.470 1.00 98.44 715 TYR A N 1
ATOM 5046 C CA . TYR A 1 715 ? 7.363 9.086 22.646 1.00 98.44 715 TYR A CA 1
ATOM 5047 C C . TYR A 1 715 ? 8.606 9.874 22.207 1.00 98.44 715 TYR A C 1
ATOM 5049 O O . TYR A 1 715 ? 8.493 10.851 21.463 1.00 98.44 715 TYR A O 1
ATOM 5057 N N . ARG A 1 716 ? 9.799 9.426 22.622 1.00 98.25 716 ARG A N 1
ATOM 5058 C CA . ARG A 1 716 ? 11.072 10.028 22.211 1.00 98.25 716 ARG A CA 1
ATOM 5059 C C . ARG A 1 716 ? 11.237 10.008 20.694 1.00 98.25 716 ARG A C 1
ATOM 5061 O O . ARG A 1 716 ? 11.664 11.016 20.139 1.00 98.25 716 ARG A O 1
ATOM 5068 N N . ASN A 1 717 ? 10.896 8.904 20.031 1.00 98.50 717 ASN A N 1
ATOM 5069 C CA . ASN A 1 717 ? 10.966 8.824 18.578 1.00 98.50 717 ASN A CA 1
ATOM 5070 C C . ASN A 1 717 ? 9.979 9.794 17.919 1.00 98.50 717 ASN A C 1
ATOM 5072 O O . ASN A 1 717 ? 10.402 10.535 17.045 1.00 98.50 717 ASN A O 1
ATOM 5076 N N . VAL A 1 718 ? 8.719 9.879 18.365 1.00 98.56 718 VAL A N 1
ATOM 5077 C CA . VAL A 1 718 ? 7.744 10.848 17.814 1.00 98.56 718 VAL A CA 1
ATOM 5078 C C . VAL A 1 718 ? 8.277 12.284 17.888 1.00 98.56 718 VAL A C 1
ATOM 5080 O O . VAL A 1 718 ? 8.280 12.993 16.882 1.00 98.56 718 VAL A O 1
ATOM 5083 N N . VAL A 1 719 ? 8.784 12.704 19.052 1.00 98.44 719 VAL A N 1
ATOM 5084 C CA . VAL A 1 719 ? 9.392 14.038 19.219 1.00 98.44 719 VAL A CA 1
ATOM 5085 C C . VAL A 1 719 ? 10.633 14.191 18.333 1.00 98.44 719 VAL A C 1
ATOM 5087 O O . VAL A 1 719 ? 10.785 15.207 17.654 1.00 98.44 719 VAL A O 1
ATOM 5090 N N . GLY A 1 720 ? 11.492 13.170 18.293 1.00 98.25 720 GLY A N 1
ATOM 5091 C CA . GLY A 1 720 ? 12.688 13.138 17.454 1.00 98.25 720 GLY A CA 1
ATOM 5092 C C . GLY A 1 720 ? 12.374 13.291 15.966 1.00 98.25 720 GLY A C 1
ATOM 5093 O O . GLY A 1 720 ? 13.026 14.088 15.301 1.00 98.25 720 GLY A O 1
ATOM 5094 N N . ARG A 1 721 ? 11.336 12.615 15.460 1.00 98.25 721 ARG A N 1
ATOM 5095 C CA . ARG A 1 721 ? 10.905 12.712 14.059 1.00 98.25 721 ARG A CA 1
ATOM 5096 C C . ARG A 1 721 ? 10.306 14.074 13.731 1.00 98.25 721 ARG A C 1
ATOM 5098 O O . ARG A 1 721 ? 10.600 14.611 12.673 1.00 98.25 721 ARG A O 1
ATOM 5105 N N . LEU A 1 722 ? 9.543 14.691 14.635 1.00 98.38 722 LEU A N 1
ATOM 5106 C CA . LEU A 1 722 ? 9.067 16.070 14.442 1.00 98.38 722 LEU A CA 1
ATOM 5107 C C . LEU A 1 722 ? 10.235 17.070 14.350 1.00 98.38 722 LEU A C 1
ATOM 5109 O O . LEU A 1 722 ? 10.250 17.928 13.466 1.00 98.38 722 LEU A O 1
ATOM 5113 N N . LEU A 1 723 ? 11.230 16.939 15.234 1.00 98.06 723 LEU A N 1
ATOM 5114 C CA . LEU A 1 723 ? 12.442 17.765 15.203 1.00 98.06 723 LEU A CA 1
ATOM 5115 C C . LEU A 1 723 ? 13.288 17.503 13.952 1.00 98.06 723 LEU A C 1
ATOM 5117 O O . LEU A 1 723 ? 13.812 18.449 13.371 1.00 98.06 723 LEU A O 1
ATOM 5121 N N . GLU A 1 724 ? 13.403 16.246 13.524 1.00 97.50 724 GLU A N 1
ATOM 5122 C CA . GLU A 1 724 ? 14.086 15.862 12.288 1.00 97.50 724 GLU A CA 1
ATOM 5123 C C . GLU A 1 724 ? 13.385 16.447 11.059 1.00 97.50 724 GLU A C 1
ATOM 5125 O O . GLU A 1 724 ? 14.044 17.040 10.210 1.00 97.50 724 GLU A O 1
ATOM 5130 N N . GLY A 1 725 ? 12.054 16.354 10.989 1.00 97.00 725 GLY A N 1
ATOM 5131 C CA . GLY A 1 725 ? 11.262 16.943 9.910 1.00 97.00 725 GLY A CA 1
ATOM 5132 C C . GLY A 1 725 ? 11.498 18.447 9.779 1.00 97.00 725 GLY A C 1
ATOM 5133 O O . GLY A 1 725 ? 11.725 18.937 8.674 1.00 97.00 725 GLY A O 1
ATOM 5134 N N . ALA A 1 726 ? 11.538 19.169 10.903 1.00 96.50 726 ALA A N 1
ATOM 5135 C CA . ALA A 1 726 ? 11.888 20.588 10.918 1.00 96.50 726 ALA A CA 1
ATOM 5136 C C . ALA A 1 726 ? 13.359 20.841 10.536 1.00 96.50 726 ALA A C 1
ATOM 5138 O O . ALA A 1 726 ? 13.648 21.728 9.738 1.00 96.50 726 ALA A O 1
ATOM 5139 N N . GLY A 1 727 ? 14.297 20.060 11.081 1.00 95.38 727 GLY A N 1
ATOM 5140 C CA . GLY A 1 727 ? 15.735 20.218 10.835 1.00 95.38 727 GLY A CA 1
ATOM 5141 C C . GLY A 1 727 ? 16.149 19.944 9.387 1.00 95.38 727 GLY A C 1
ATOM 5142 O O . GLY A 1 727 ? 17.083 20.571 8.893 1.00 95.38 727 GLY A O 1
ATOM 5143 N N . ARG A 1 728 ? 15.429 19.052 8.699 1.00 95.00 728 ARG A N 1
ATOM 5144 C CA . ARG A 1 728 ? 15.632 18.708 7.283 1.00 95.00 728 ARG A CA 1
ATOM 5145 C C . ARG A 1 728 ? 14.833 19.585 6.313 1.00 95.00 728 ARG A C 1
ATOM 5147 O O . ARG A 1 728 ? 14.943 19.395 5.107 1.00 95.00 728 ARG A O 1
ATOM 5154 N N . GLY A 1 729 ? 14.000 20.500 6.815 1.00 94.38 729 GLY A N 1
ATOM 5155 C CA . GLY A 1 729 ? 13.109 21.317 5.985 1.00 94.38 729 GLY A CA 1
ATOM 5156 C C . GLY A 1 729 ? 11.956 20.541 5.334 1.00 94.38 729 GLY A C 1
ATOM 5157 O O . GLY A 1 729 ? 11.370 21.029 4.375 1.00 94.38 729 GLY A O 1
ATOM 5158 N N . LEU A 1 730 ? 11.627 19.345 5.838 1.00 94.75 730 LEU A N 1
ATOM 5159 C CA . LEU A 1 730 ? 10.459 18.568 5.394 1.00 94.75 730 LEU A CA 1
ATOM 5160 C C . LEU A 1 730 ? 9.157 19.163 5.939 1.00 94.75 730 LEU A C 1
ATOM 5162 O O . LEU A 1 730 ? 8.132 19.151 5.267 1.00 94.75 730 LEU A O 1
ATOM 5166 N N . TRP A 1 731 ? 9.210 19.694 7.160 1.00 94.56 731 TRP A N 1
ATOM 5167 C CA . TRP A 1 731 ? 8.140 20.492 7.740 1.00 94.56 731 TRP A CA 1
ATOM 5168 C C . TRP A 1 731 ? 8.420 21.966 7.450 1.00 94.56 731 TRP A C 1
ATOM 5170 O O . TRP A 1 731 ? 9.319 22.559 8.049 1.00 94.56 731 TRP A O 1
ATOM 5180 N N . ALA A 1 732 ? 7.663 22.540 6.514 1.00 88.12 732 ALA A N 1
ATOM 5181 C CA . ALA A 1 732 ? 7.774 23.949 6.156 1.00 88.12 732 ALA A CA 1
ATOM 5182 C C . ALA A 1 732 ? 7.238 24.861 7.275 1.00 88.12 732 ALA A C 1
ATOM 5184 O O . ALA A 1 732 ? 6.186 24.587 7.849 1.00 88.12 732 ALA A O 1
ATOM 5185 N N . ASP A 1 733 ? 7.976 25.938 7.561 1.00 88.38 733 ASP A N 1
ATOM 5186 C CA . ASP A 1 733 ? 7.616 27.029 8.482 1.00 88.38 733 ASP A CA 1
ATOM 5187 C C . ASP A 1 733 ? 6.998 26.597 9.831 1.00 88.38 733 ASP A C 1
ATOM 5189 O O . ASP A 1 733 ? 5.951 27.109 10.239 1.00 88.38 733 ASP A O 1
ATOM 5193 N N . PRO A 1 734 ? 7.648 25.683 10.580 1.00 92.94 734 PRO A N 1
ATOM 5194 C CA . PRO A 1 734 ? 7.115 25.179 11.838 1.00 92.94 734 PRO A CA 1
ATOM 5195 C C . PRO A 1 734 ? 6.923 26.312 12.866 1.00 92.94 734 PRO A C 1
ATOM 5197 O O . PRO A 1 734 ? 7.861 27.084 13.112 1.00 92.94 734 PRO A O 1
ATOM 5200 N N . PRO A 1 735 ? 5.763 26.402 13.551 1.00 93.31 735 PRO A N 1
ATOM 5201 C CA . PRO A 1 735 ? 5.513 27.455 14.530 1.00 93.31 735 PRO A CA 1
ATOM 5202 C C . PRO A 1 735 ? 6.604 27.499 15.618 1.00 93.31 735 PRO A C 1
ATOM 5204 O O . PRO A 1 735 ? 6.832 26.489 16.295 1.00 93.31 735 PRO A O 1
ATOM 5207 N N . PRO A 1 736 ? 7.253 28.656 15.877 1.00 93.75 736 PRO A N 1
ATOM 5208 C CA . PRO A 1 736 ? 8.368 28.736 16.827 1.00 93.75 736 PRO A CA 1
ATOM 5209 C C . PRO A 1 736 ? 8.022 28.255 18.241 1.00 93.75 736 PRO A C 1
ATOM 5211 O O . PRO A 1 736 ? 8.841 27.620 18.905 1.00 93.75 736 PRO A O 1
ATOM 5214 N N . ALA A 1 737 ? 6.793 28.516 18.700 1.00 93.19 737 ALA A N 1
ATOM 5215 C CA . ALA A 1 737 ? 6.307 28.041 19.993 1.00 93.19 737 ALA A CA 1
ATOM 5216 C C . ALA A 1 737 ? 6.237 26.506 20.057 1.00 93.19 737 ALA A C 1
ATOM 5218 O O . ALA A 1 737 ? 6.605 25.913 21.070 1.00 93.19 737 ALA A O 1
ATOM 5219 N N . LEU A 1 738 ? 5.818 25.864 18.964 1.00 93.75 738 LEU A N 1
ATOM 5220 C CA . LEU A 1 738 ? 5.723 24.413 18.870 1.00 93.75 738 LEU A CA 1
ATOM 5221 C C . LEU A 1 738 ? 7.113 23.769 18.808 1.00 93.75 738 LEU A C 1
ATOM 5223 O O . LEU A 1 738 ? 7.362 22.802 19.521 1.00 93.75 738 LEU A O 1
ATOM 5227 N N . LEU A 1 739 ? 8.052 24.352 18.054 1.00 94.81 739 LEU A N 1
ATOM 5228 C CA . LEU A 1 739 ? 9.448 23.899 18.047 1.00 94.81 739 LEU A CA 1
ATOM 5229 C C . LEU A 1 739 ? 10.109 23.995 19.420 1.00 94.81 739 LEU A C 1
ATOM 5231 O O . LEU A 1 739 ? 10.809 23.072 19.830 1.00 94.81 739 LEU A O 1
ATOM 5235 N N . ASN A 1 740 ? 9.900 25.100 20.136 1.00 94.38 740 ASN A N 1
ATOM 5236 C CA . ASN A 1 740 ? 10.426 25.239 21.492 1.00 94.38 740 ASN A CA 1
ATOM 5237 C C . ASN A 1 740 ? 9.814 24.188 22.418 1.00 94.38 740 ASN A C 1
ATOM 5239 O O . ASN A 1 740 ? 10.544 23.554 23.173 1.00 94.38 740 ASN A O 1
ATOM 5243 N N . ARG A 1 741 ? 8.512 23.917 22.278 1.00 93.94 741 ARG A N 1
ATOM 5244 C CA . ARG A 1 741 ? 7.839 22.874 23.051 1.00 93.94 741 ARG A CA 1
ATOM 5245 C C . ARG A 1 741 ? 8.352 21.460 22.762 1.00 93.94 741 ARG A C 1
ATOM 5247 O O . ARG A 1 741 ? 8.308 20.626 23.652 1.00 93.94 741 ARG A O 1
ATOM 5254 N N . LEU A 1 742 ? 8.804 21.181 21.542 1.00 95.81 742 LEU A N 1
ATOM 5255 C CA . LEU A 1 742 ? 9.415 19.895 21.185 1.00 95.81 742 LEU A CA 1
ATOM 5256 C C . LEU A 1 742 ? 10.829 19.730 21.761 1.00 95.81 742 LEU A C 1
ATOM 5258 O O . LEU A 1 742 ? 11.286 18.603 21.932 1.00 95.81 742 LEU A O 1
ATOM 5262 N N . ARG A 1 743 ? 11.535 20.839 22.017 1.00 94.56 743 ARG A N 1
ATOM 5263 C CA . ARG A 1 743 ? 12.888 20.846 22.601 1.00 94.56 743 ARG A CA 1
ATOM 5264 C C . ARG A 1 743 ? 12.879 20.705 24.126 1.00 94.56 743 ARG A C 1
ATOM 5266 O O . ARG A 1 743 ? 13.866 20.223 24.676 1.00 94.56 743 ARG A O 1
ATOM 5273 N N . GLU A 1 744 ? 11.811 21.169 24.776 1.00 90.94 744 GLU A N 1
ATOM 5274 C CA . GLU A 1 744 ? 11.510 20.952 26.203 1.00 90.94 744 GLU A CA 1
ATOM 5275 C C . GLU A 1 744 ? 11.123 19.497 26.496 1.00 90.94 744 GLU A C 1
ATOM 5277 O O . GLU A 1 744 ? 11.623 18.955 27.511 1.00 90.94 744 GLU A O 1
#

Organism: Porphyra umbilicalis (NCBI:txid2786)

Foldseek 3Di:
DDDCLLFFFDAQADGDPVTSLCVVCPPPAAEEEEALLFQLVLVSCCGRNVYQYFHAYWFFKDFLAADDLLVVQPVLLVQLVVLLVPFDDDPPPDDPDDDDDDDDDDDDDDDDDDLDDRDPSNLVSLCSNLVSCVLVVCCVLCVVPDDNVCSNVSVSVPDSVNSNVVSQSSLQLSLLLRGFMAGFFGDDQLDFDALLSLLSLLLLLLFPQDPLPDPQLCVQLPHDDDDPLVSSVSSSSSLSSSLSVVLVVDDQQDQPPVNDHRPQDPQCPDDPPDPPDDPSSSVSSSLSSSQSNQSRCSNCSVVLVVCVVVVHDFAEFARHDCSQPGCRSGDTRHSHHFDDLQLAQPPVLLVLLLVQLVQQQVVVCVVPVNGGALEEEQEDESSQCRHSSHNSVSVLLNLQQWDFDADPVNGGDATHHDPLVVNVAARHHYQYEYFPSCCSVNLVSQQRSLVSLVCLLPDPDDCRRRSSVVQLVVLVVVVVVVVVPDPDDDDDPDDPLPSANLSFRYWYFARSHGFLCLLVCLVVVVDQALVVLLVSNLVGTQFGGYDPGHGRRHSSSVLSSLQRAQEYEYEDNDSHQDLLNDSRCLSHRLSSLQNSLVSYPDDPSSVRYWYWYAYSNWSWTDGPNDTDTRGHTDGPLSVVSSSLSSALLRLSNLVSLLVNFLRSLQSNLSSLSSLSSNCRRHNNQSQCSLVSNCVQQQVPPVNVCSSCVRPVVSSVSNLVSSQVCVVSCSHPPHDPVSNVSSVD

InterPro domains:
  IPR003672 CobN/magnesium chelatase [PF02514] (1-735)
  IPR003672 CobN/magnesium chelatase [PTHR44119] (1-743)